Protein AF-A0A179FA87-F1 (afdb_monomer_lite)

Organism: NCBI:txid1380566

InterPro domains:
  IPR008030 NmrA-like domain [PF05368] (12-165)

pLDDT: mean 77.67, std 17.83, range [23.45, 98.06]

Sequence (718 aa):
MFNDMDKDEAAARETRQGKNMAEAAMTTMNSLQHYIWPTLADTECISQGHCSVPHYQSKVAVNRYIEFKPELLSKVSFLWCSYYAASFTRGCLTPIFVPESGRYLQLQSVPDDTLMAFVGNACTNLGAFIMTILEQPLKAGDGKTVFAYIGTGTLGDLLQTWAKAYSVEAHVGKAYWFETNALLLLTQNMTSSTLHTLCNDQEEKKKDGLSYMPHPTSWEMEWVFDTIIALGSMHRATLLLSQKGGNDRHRGLDTKVIAIQTYIRALEGLSTCMADTKDPTPLAVGVLVLMAYIECFSGNLPAAIRHTQVIQCYSQAMQVDDQQPVGRFISPIESSIRDLELICRIMRPFPSPLEPSCRSNAEKLTVNLPSSFFEVAENSSSMLQQLLEFTSADLDLKHLVWCAYAAHYHTASKEKVLAFLQALDDWRSNNLAALQTLKLEDPPSDQIDFSYQALCKRPFPPPCHEDVNPEGCLALTLYTFYKARLLWALCLFEDQNSSIELDTYFHVYQFLRYARTALKIMHQSATSESLLPCENLRVGLSPLLYLAGRCCPTPSWLRWIIQELELVGREGLFHNQPFAKTLEILLLLEELKIQSSNSSETERFVPASSRTIALLIPDIDCRSFNAYYSHPLKSSHEDAKEFKLVRVARWSDATRQSGPVVEDYEIYEQLFCKDWLFEQPVVRKWLDWNCHTEFDLNRVIQDHITGNRLLLEAGLEQ

Foldseek 3Di:
DCQQDDLLRSLVVLLVVLLVVLVVLVVCLVPQQADEQEAEDPCCVVVVNPDDDSNRVSRVSSLVVQVVPQSNLQRYFYEYAWAELCVCVDALQPFDQDVVVQATEHEDQDDQQDKGFHLYHCVPRVVVVVVVCVVCVVVGGNSYYDYHGPDMGGNNVSVVVVCVVVVGHYDYDYDRPLQSQLLVLCVVAAPNLLVVLLQPQPDPPPPPDDDDDDDRCSVVQLLLVLLSSLLSLLLCLLVLCPDPDPVSPVVSLVSNVVSVVSNLVSLVSLVVQQVPDPAHGSNSLSSLLSQLLSCLLLLQLLLNVLSLLLSVSNVVVVVPDPPDPPDPNVVRSVLSSLQSVLVNCLQALADFPPDPPPPQVLVDLDQQADPLLLAAAPDLVSLQSSLSSLLSRHPLSSNLQRHLVSLLWCSHDPSSLVVSLVSLVSSCVSHVVVCVVQVNDDDPPVPPDLDPVVLVPADPPHAADDRGDLSNLNSLLSSLLSLLSSLLSVLSLDDDPVVSLSSSQVSLSSNSRSLVNNVVQLVPCSGPPHDQQSSASGDDVQSSLLSSLQSHWFLRSNVVSLVVLVVSADHRNDGSPLSSQLSVVQSVVQLVVLVVPPDPPSTTGDGSNFGKRWDKHAALLNFKIKIWIWTWDPDPDSPGTWIATAKIWIDGNLDPPPHIDIDGCNVPRDTDDSVVVCPDPRNVNVNVLPPDSHDDSVNSVVSCVSNRCSCVSVVNPD

Radius of gyration: 30.54 Å; chains: 1; bounding box: 85×58×103 Å

Structure (mmCIF, N/CA/C/O backbone):
data_AF-A0A179FA87-F1
#
_entry.id   AF-A0A179FA87-F1
#
loop_
_atom_site.group_PDB
_atom_site.id
_atom_site.type_symbol
_atom_site.label_atom_id
_atom_site.label_alt_id
_atom_site.label_comp_id
_atom_site.label_asym_id
_atom_site.label_entity_id
_atom_site.label_seq_id
_atom_site.pdbx_PDB_ins_code
_atom_site.Cartn_x
_atom_site.Cartn_y
_atom_site.Cartn_z
_atom_site.occupancy
_atom_site.B_iso_or_equiv
_atom_site.auth_seq_id
_atom_site.auth_comp_id
_atom_site.auth_asym_id
_atom_site.auth_atom_id
_atom_site.pdbx_PDB_model_num
ATOM 1 N N . MET A 1 1 ? 3.275 2.838 31.765 1.00 43.25 1 MET A N 1
ATOM 2 C CA . MET A 1 1 ? 3.982 1.603 32.189 1.00 43.25 1 MET A CA 1
ATOM 3 C C . MET A 1 1 ? 3.236 0.307 31.817 1.00 43.25 1 MET A C 1
ATOM 5 O O . MET A 1 1 ? 3.748 -0.753 32.141 1.00 43.25 1 MET A O 1
ATOM 9 N N . PHE A 1 2 ? 2.080 0.368 31.131 1.00 43.03 2 PHE A N 1
ATOM 10 C CA . PHE A 1 2 ? 1.320 -0.804 30.648 1.00 43.03 2 PHE A CA 1
ATOM 11 C C . PHE A 1 2 ? 1.100 -0.799 29.120 1.00 43.03 2 PHE A C 1
ATOM 13 O O . PHE A 1 2 ? 0.383 -1.651 28.618 1.00 43.03 2 PHE A O 1
ATOM 20 N N . ASN A 1 3 ? 1.666 0.169 28.388 1.00 37.34 3 ASN A N 1
ATOM 21 C CA . ASN A 1 3 ? 1.288 0.416 26.991 1.00 37.34 3 ASN A CA 1
ATOM 22 C C . ASN A 1 3 ? 1.836 -0.634 26.005 1.00 37.34 3 ASN A C 1
ATOM 24 O O . ASN A 1 3 ? 1.302 -0.733 24.910 1.00 37.34 3 ASN A O 1
ATOM 28 N N . ASP A 1 4 ? 2.820 -1.440 26.423 1.00 45.06 4 ASP A N 1
ATOM 29 C CA . ASP A 1 4 ? 3.539 -2.386 25.553 1.00 45.06 4 ASP A CA 1
ATOM 30 C C . ASP A 1 4 ? 3.316 -3.859 25.955 1.00 45.06 4 ASP A C 1
ATOM 32 O O . ASP A 1 4 ? 4.018 -4.751 25.487 1.00 45.06 4 ASP A O 1
ATOM 36 N N . MET A 1 5 ? 2.385 -4.119 26.881 1.00 58.69 5 MET A N 1
ATOM 37 C CA . MET A 1 5 ? 2.102 -5.460 27.403 1.00 58.69 5 MET A CA 1
ATOM 38 C C . MET A 1 5 ? 0.804 -6.011 26.811 1.00 58.69 5 MET A C 1
ATOM 40 O O . MET A 1 5 ? -0.173 -5.276 26.654 1.00 58.69 5 MET A O 1
ATOM 44 N N . ASP A 1 6 ? 0.768 -7.321 26.561 1.00 76.75 6 ASP A N 1
ATOM 45 C CA . ASP A 1 6 ? -0.478 -8.012 26.227 1.00 76.75 6 ASP A CA 1
ATOM 46 C C . ASP A 1 6 ? -1.521 -7.848 27.356 1.00 76.75 6 ASP A C 1
ATOM 48 O O . ASP A 1 6 ? -1.180 -7.667 28.530 1.00 76.75 6 ASP A O 1
ATOM 52 N N . LYS A 1 7 ? -2.813 -7.897 27.008 1.00 75.06 7 LYS A N 1
ATOM 53 C CA . LYS A 1 7 ? -3.916 -7.654 27.953 1.00 75.06 7 LYS A CA 1
ATOM 54 C C . LYS A 1 7 ? -3.910 -8.642 29.119 1.00 75.06 7 LYS A C 1
ATOM 56 O O . LYS A 1 7 ? -4.187 -8.230 30.249 1.00 75.06 7 LYS A O 1
ATOM 61 N N . ASP A 1 8 ? -3.574 -9.903 28.867 1.00 79.31 8 ASP A N 1
ATOM 62 C CA . ASP A 1 8 ? -3.532 -10.935 29.903 1.00 79.31 8 ASP A CA 1
ATOM 63 C C . ASP A 1 8 ? -2.283 -10.773 30.775 1.00 79.31 8 ASP A C 1
ATOM 65 O O . ASP A 1 8 ? -2.341 -10.938 31.996 1.00 79.31 8 ASP A O 1
ATOM 69 N N . GLU A 1 9 ? -1.165 -10.345 30.186 1.00 81.44 9 GLU A N 1
ATOM 70 C CA . GLU A 1 9 ? 0.055 -10.022 30.928 1.00 81.44 9 GLU A CA 1
ATOM 71 C C . GLU A 1 9 ? -0.146 -8.802 31.843 1.00 81.44 9 GLU A C 1
ATOM 73 O O . GLU A 1 9 ? 0.246 -8.812 33.018 1.00 81.44 9 GLU A O 1
ATOM 78 N N . ALA A 1 10 ? -0.807 -7.758 31.339 1.00 80.75 10 ALA A N 1
ATOM 79 C CA . ALA A 1 10 ? -1.166 -6.574 32.110 1.00 80.75 10 ALA A CA 1
ATOM 80 C C . ALA A 1 10 ? -2.103 -6.936 33.273 1.00 80.75 10 ALA A C 1
ATOM 82 O O . ALA A 1 10 ? -1.845 -6.534 34.411 1.00 80.75 10 ALA A O 1
ATOM 83 N N . ALA A 1 11 ? -3.127 -7.760 33.020 1.00 86.75 11 ALA A N 1
ATOM 84 C CA . ALA A 1 11 ? -4.043 -8.262 34.045 1.00 86.75 11 ALA A CA 1
ATOM 85 C C . ALA A 1 11 ? -3.323 -9.123 35.100 1.00 86.75 11 ALA A C 1
ATOM 87 O O . ALA A 1 11 ? -3.559 -8.969 36.304 1.00 86.75 11 ALA A O 1
ATOM 88 N N . ALA A 1 12 ? -2.394 -9.989 34.690 1.00 90.81 12 ALA A N 1
ATOM 89 C CA . ALA A 1 12 ? -1.593 -10.804 35.603 1.00 90.81 12 ALA A CA 1
ATOM 90 C C . ALA A 1 12 ? -0.673 -9.943 36.484 1.00 90.81 12 ALA A C 1
ATOM 92 O O . ALA A 1 12 ? -0.532 -10.196 37.688 1.00 90.81 12 ALA A O 1
ATOM 93 N N . ARG A 1 13 ? -0.064 -8.898 35.912 1.00 92.38 13 ARG A N 1
ATOM 94 C CA . ARG A 1 13 ? 0.764 -7.937 36.651 1.00 92.38 13 ARG A CA 1
ATOM 95 C C . ARG A 1 13 ? -0.062 -7.120 37.639 1.00 92.38 13 ARG A C 1
ATOM 97 O O . ARG A 1 13 ? 0.352 -7.001 38.792 1.00 92.38 13 ARG A O 1
ATOM 104 N N . GLU A 1 14 ? -1.218 -6.610 37.224 1.00 95.38 14 GLU A N 1
ATOM 105 C CA . GLU A 1 14 ? -2.157 -5.903 38.102 1.00 95.38 14 GLU A CA 1
ATOM 106 C C . GLU A 1 14 ? -2.599 -6.799 39.266 1.00 95.38 14 GLU A C 1
ATOM 108 O O . GLU A 1 14 ? -2.527 -6.392 40.424 1.00 95.38 14 GLU A O 1
ATOM 113 N N . THR A 1 15 ? -2.961 -8.053 38.982 1.00 97.06 15 THR A N 1
ATOM 114 C CA . THR A 1 15 ? -3.344 -9.040 40.005 1.00 97.06 15 THR A CA 1
ATOM 115 C C . THR A 1 15 ? -2.228 -9.236 41.027 1.00 97.06 15 THR A C 1
ATOM 117 O O . THR A 1 15 ? -2.472 -9.239 42.235 1.00 97.06 15 THR A O 1
ATOM 120 N N . ARG A 1 16 ? -0.980 -9.379 40.563 1.00 97.31 16 ARG A N 1
ATOM 121 C CA . ARG A 1 16 ? 0.190 -9.525 41.439 1.00 97.31 16 ARG A CA 1
ATOM 122 C C . ARG A 1 16 ? 0.384 -8.293 42.320 1.00 97.31 16 ARG A C 1
ATOM 124 O O . ARG A 1 16 ? 0.594 -8.432 43.518 1.00 97.31 16 ARG A O 1
ATOM 131 N N . GLN A 1 17 ? 0.276 -7.095 41.748 1.00 97.31 17 GLN A N 1
ATOM 132 C CA . GLN A 1 17 ? 0.369 -5.843 42.501 1.00 97.31 17 GLN A CA 1
ATOM 133 C C . GLN A 1 17 ? -0.743 -5.728 43.552 1.00 97.31 17 GLN A C 1
ATOM 135 O O . GLN A 1 17 ? -0.460 -5.369 44.693 1.00 97.31 17 GLN A O 1
ATOM 140 N N . GLY A 1 18 ? -1.977 -6.097 43.204 1.00 97.69 18 GLY A N 1
ATOM 141 C CA . GLY A 1 18 ? -3.109 -6.140 44.130 1.00 97.69 18 GLY A CA 1
ATOM 142 C C . GLY A 1 18 ? -2.881 -7.074 45.315 1.00 97.69 18 GLY A C 1
ATOM 143 O O . GLY A 1 18 ? -3.038 -6.668 46.465 1.00 97.69 18 GLY A O 1
ATOM 144 N N . LYS A 1 19 ? -2.420 -8.302 45.052 1.00 98.06 19 LYS A N 1
ATOM 145 C CA . LYS A 1 19 ? -2.085 -9.271 46.109 1.00 98.06 19 LYS A CA 1
ATOM 146 C C . LYS A 1 19 ? -0.952 -8.776 47.007 1.00 98.06 19 LYS A C 1
ATOM 148 O O . LYS A 1 19 ? -1.082 -8.850 48.224 1.00 98.06 19 LYS A O 1
ATOM 153 N N . ASN A 1 20 ? 0.099 -8.192 46.431 1.00 98.06 20 ASN A N 1
ATOM 154 C CA . ASN A 1 20 ? 1.203 -7.620 47.204 1.00 98.06 20 ASN A CA 1
ATOM 155 C C . ASN A 1 20 ? 0.734 -6.477 48.122 1.00 98.06 20 ASN A C 1
ATOM 157 O O . ASN A 1 20 ? 1.206 -6.365 49.251 1.00 98.06 20 ASN A O 1
ATOM 161 N N . MET A 1 21 ? -0.202 -5.635 47.669 1.00 97.94 21 MET A N 1
ATOM 162 C CA . MET A 1 21 ? -0.782 -4.583 48.513 1.00 97.94 21 MET A CA 1
ATOM 163 C C . MET A 1 21 ? -1.620 -5.160 49.660 1.00 97.94 21 MET A C 1
ATOM 165 O O . MET A 1 21 ? -1.510 -4.675 50.785 1.00 97.94 21 MET A O 1
ATOM 169 N N . ALA A 1 22 ? -2.406 -6.210 49.407 1.00 97.62 22 ALA A N 1
ATOM 170 C CA . ALA A 1 22 ? -3.149 -6.912 50.454 1.00 97.62 22 ALA A CA 1
ATOM 171 C C . ALA A 1 22 ? -2.211 -7.582 51.478 1.00 97.62 22 ALA A C 1
ATOM 173 O O . ALA A 1 22 ? -2.470 -7.549 52.680 1.00 97.62 22 ALA A O 1
ATOM 174 N N . GLU A 1 23 ? -1.086 -8.143 51.032 1.00 97.56 23 GLU A N 1
ATOM 175 C CA . GLU A 1 23 ? -0.056 -8.695 51.920 1.00 97.56 23 GLU A CA 1
ATOM 176 C C . GLU A 1 23 ? 0.621 -7.611 52.760 1.00 97.56 23 GLU A C 1
ATOM 178 O O . GLU A 1 23 ? 0.744 -7.764 53.973 1.00 97.56 23 GLU A O 1
ATOM 183 N N . ALA A 1 24 ? 0.993 -6.481 52.157 1.00 97.44 24 ALA A N 1
ATOM 184 C CA . ALA A 1 24 ? 1.548 -5.348 52.894 1.00 97.44 24 ALA A CA 1
ATOM 185 C C . ALA A 1 24 ? 0.562 -4.826 53.956 1.00 97.44 24 ALA A C 1
ATOM 187 O O . ALA A 1 24 ? 0.949 -4.589 55.103 1.00 97.44 24 ALA A O 1
ATOM 188 N N . ALA A 1 25 ? -0.727 -4.728 53.617 1.00 97.19 25 ALA A N 1
ATOM 189 C CA . ALA A 1 25 ? -1.783 -4.393 54.569 1.00 97.19 25 ALA A CA 1
ATOM 190 C C . ALA A 1 25 ? -1.832 -5.399 55.738 1.00 97.19 25 ALA A C 1
ATOM 192 O O . ALA A 1 25 ? -1.833 -4.994 56.900 1.00 97.19 25 ALA A O 1
ATOM 193 N N . MET A 1 26 ? -1.746 -6.702 55.453 1.00 96.69 26 MET A N 1
ATOM 194 C CA . MET A 1 26 ? -1.678 -7.753 56.478 1.00 96.69 26 MET A CA 1
ATOM 195 C C . MET A 1 26 ? -0.465 -7.613 57.413 1.00 96.69 26 MET A C 1
ATOM 197 O O . MET A 1 26 ? -0.585 -7.819 58.619 1.00 96.69 26 MET A O 1
ATOM 201 N N . THR A 1 27 ? 0.702 -7.209 56.900 1.00 97.19 27 THR A N 1
ATOM 202 C CA . THR A 1 27 ? 1.893 -6.987 57.751 1.00 97.19 27 THR A CA 1
ATOM 203 C C . THR A 1 27 ? 1.760 -5.796 58.704 1.00 97.19 27 THR A C 1
ATOM 205 O O . THR A 1 27 ? 2.539 -5.674 59.646 1.00 97.19 27 THR A O 1
ATOM 208 N N . THR A 1 28 ? 0.762 -4.933 58.495 1.00 96.19 28 THR A N 1
ATOM 209 C CA . THR A 1 28 ? 0.522 -3.714 59.283 1.00 96.19 28 THR A CA 1
ATOM 210 C C . THR A 1 28 ? -0.801 -3.765 60.050 1.00 96.19 28 THR A C 1
ATOM 212 O O . THR A 1 28 ? -1.317 -2.739 60.483 1.00 96.19 28 THR A O 1
ATOM 215 N N . MET A 1 29 ? -1.360 -4.961 60.277 1.00 94.75 29 MET A N 1
ATOM 216 C CA . MET A 1 29 ? -2.684 -5.138 60.899 1.00 94.75 29 MET A CA 1
ATOM 217 C C . MET A 1 29 ? -2.834 -4.532 62.297 1.00 94.75 29 MET A C 1
ATOM 219 O O . MET A 1 29 ? -3.960 -4.255 62.718 1.00 94.75 29 MET A O 1
ATOM 223 N N . ASN A 1 30 ? -1.727 -4.310 63.006 1.00 94.50 30 ASN A N 1
ATOM 224 C CA . ASN A 1 30 ? -1.699 -3.650 64.310 1.00 94.50 30 ASN A CA 1
ATOM 225 C C . ASN A 1 30 ? -1.996 -2.141 64.239 1.00 94.50 30 ASN A C 1
ATOM 227 O O . ASN A 1 30 ? -2.508 -1.591 65.210 1.00 94.50 30 ASN A O 1
ATOM 231 N N . SER A 1 31 ? -1.691 -1.475 63.122 1.00 95.94 31 SER A N 1
ATOM 232 C CA . SER A 1 31 ? -1.938 -0.041 62.912 1.00 95.94 31 SER A CA 1
ATOM 233 C C . SER A 1 31 ? -3.008 0.240 61.855 1.00 95.94 31 SER A C 1
ATOM 235 O O . SER A 1 31 ? -3.643 1.294 61.891 1.00 95.94 31 SER A O 1
ATOM 237 N N . LEU A 1 32 ? -3.253 -0.701 60.942 1.00 95.81 32 LEU A N 1
ATOM 238 C CA . LEU A 1 32 ? -4.269 -0.589 59.904 1.00 95.81 32 LEU A CA 1
ATOM 239 C C . LEU A 1 32 ? -5.675 -0.631 60.515 1.00 95.81 32 LEU A C 1
ATOM 241 O O . LEU A 1 32 ? -6.086 -1.638 61.099 1.00 95.81 32 LEU A O 1
ATOM 245 N N . GLN A 1 33 ? -6.422 0.461 60.364 1.00 94.06 33 GLN A N 1
ATOM 246 C CA . GLN A 1 33 ? -7.799 0.571 60.858 1.00 94.06 33 GLN A CA 1
ATOM 247 C C . GLN A 1 33 ? -8.819 0.100 59.824 1.00 94.06 33 GLN A C 1
ATOM 249 O O . GLN A 1 33 ? -9.755 -0.612 60.172 1.00 94.06 33 GLN A O 1
ATOM 254 N N . HIS A 1 34 ? -8.612 0.464 58.559 1.00 95.88 34 HIS A N 1
ATOM 255 C CA . HIS A 1 34 ? -9.523 0.157 57.463 1.00 95.88 34 HIS A CA 1
ATOM 256 C C . HIS A 1 34 ? -8.741 0.047 56.153 1.00 95.88 34 HIS A C 1
ATOM 258 O O . HIS A 1 34 ? -7.816 0.827 55.921 1.00 95.88 34 HIS A O 1
ATOM 264 N N . TYR A 1 35 ? -9.106 -0.902 55.294 1.00 96.56 35 TYR A N 1
ATOM 265 C CA . TYR A 1 35 ? -8.509 -1.111 53.975 1.00 96.56 35 TYR A CA 1
ATOM 266 C C . TYR A 1 35 ? -9.587 -0.968 52.899 1.00 96.56 35 TYR A C 1
ATOM 268 O O . TYR A 1 35 ? -10.612 -1.641 52.940 1.00 96.56 35 TYR A O 1
ATOM 276 N N . ILE A 1 36 ? -9.381 -0.077 51.930 1.00 97.44 36 ILE A N 1
ATOM 277 C CA . ILE A 1 36 ? -10.329 0.133 50.829 1.00 97.44 36 ILE A CA 1
ATOM 278 C C . ILE A 1 36 ? -9.695 -0.407 49.553 1.00 97.44 36 ILE A C 1
ATOM 280 O O . ILE A 1 36 ? -8.648 0.082 49.129 1.00 97.44 36 ILE A O 1
ATOM 284 N N . TRP A 1 37 ? -10.334 -1.400 48.936 1.00 97.00 37 TRP A N 1
ATOM 285 C CA . TRP A 1 37 ? -9.865 -2.018 47.697 1.00 97.00 37 TRP A CA 1
ATOM 286 C C . TRP A 1 37 ? -10.766 -1.631 46.516 1.00 97.00 37 TRP A C 1
ATOM 288 O O . TRP A 1 37 ? -11.940 -2.012 46.501 1.00 97.00 37 TRP A O 1
ATOM 298 N N . PRO A 1 38 ? -10.255 -0.897 45.508 1.00 95.12 38 PRO A N 1
ATOM 299 C CA . PRO A 1 38 ? -11.000 -0.625 44.286 1.00 95.12 38 PRO A CA 1
ATOM 300 C C . PRO A 1 38 ? -11.230 -1.908 43.483 1.00 95.12 38 PRO A C 1
ATOM 302 O O . PRO A 1 38 ? -10.279 -2.605 43.128 1.00 95.12 38 PRO A O 1
ATOM 305 N N . THR A 1 39 ? -12.484 -2.190 43.144 1.00 95.00 39 THR A N 1
ATOM 306 C CA . THR A 1 39 ? -12.885 -3.416 42.454 1.00 95.00 39 THR A CA 1
ATOM 307 C C . THR A 1 39 ? -13.837 -3.168 41.282 1.00 95.00 39 THR A C 1
ATOM 309 O O . THR A 1 39 ? -14.262 -2.039 41.033 1.00 95.00 39 THR A O 1
ATOM 312 N N . LEU A 1 40 ? -14.133 -4.231 40.535 1.00 93.38 40 LEU A N 1
ATOM 313 C CA . LEU A 1 40 ? -15.052 -4.267 39.398 1.00 93.38 40 LEU A CA 1
ATOM 314 C C . LEU A 1 40 ? -15.887 -5.556 39.442 1.00 93.38 40 LEU A C 1
ATOM 316 O O . LEU A 1 40 ? -15.617 -6.460 40.233 1.00 93.38 40 LEU A O 1
ATOM 320 N N . ALA A 1 41 ? -16.918 -5.621 38.601 1.00 90.62 41 ALA A N 1
ATOM 321 C CA . ALA A 1 41 ? -17.838 -6.751 38.549 1.00 90.62 41 ALA A CA 1
ATOM 322 C C . ALA A 1 41 ? -17.157 -8.060 38.112 1.00 90.62 41 ALA A C 1
ATOM 324 O O . ALA A 1 41 ? -16.288 -8.062 37.238 1.00 90.62 41 ALA A O 1
ATOM 325 N N . ASP A 1 42 ? -17.627 -9.187 38.644 1.00 91.56 42 ASP A N 1
ATOM 326 C CA . ASP A 1 42 ? -17.241 -10.512 38.158 1.00 91.56 42 ASP A CA 1
ATOM 327 C C . ASP A 1 42 ? -17.983 -10.835 36.854 1.00 91.56 42 ASP A C 1
ATOM 329 O O . ASP A 1 42 ? -19.040 -11.462 36.846 1.00 91.56 42 ASP A O 1
ATOM 333 N N . THR A 1 43 ? -17.442 -10.335 35.741 1.00 90.38 43 THR A N 1
ATOM 334 C CA . THR A 1 43 ? -18.036 -10.474 34.401 1.00 90.38 43 THR A CA 1
ATOM 335 C C . THR A 1 43 ? -18.202 -11.925 33.978 1.00 90.38 43 THR A C 1
ATOM 337 O O . THR A 1 43 ? -19.223 -12.253 33.384 1.00 90.38 43 THR A O 1
ATOM 340 N N . GLU A 1 44 ? -17.260 -12.796 34.328 1.00 87.81 44 GLU A N 1
ATOM 341 C CA . GLU A 1 44 ? -17.296 -14.221 34.009 1.00 87.81 44 GLU A CA 1
ATOM 342 C C . GLU A 1 44 ? -18.422 -14.912 34.781 1.00 87.81 44 GLU A C 1
ATOM 344 O O . GLU A 1 44 ? -19.229 -15.618 34.185 1.00 87.81 44 GLU A O 1
ATOM 349 N N . CYS A 1 45 ? -18.557 -14.632 36.081 1.00 90.31 45 CYS A N 1
ATOM 350 C CA . CYS A 1 45 ? -19.662 -15.156 36.883 1.00 90.31 45 CYS A CA 1
ATOM 351 C C . CYS A 1 45 ? -21.024 -14.639 36.390 1.00 90.31 45 CYS A C 1
ATOM 353 O O . CYS A 1 45 ? -21.937 -15.428 36.147 1.00 90.31 45 CYS A O 1
ATOM 355 N N . ILE A 1 46 ? -21.153 -13.323 36.181 1.00 90.12 46 ILE A N 1
ATOM 356 C CA . ILE A 1 46 ? -22.406 -12.679 35.744 1.00 90.12 46 ILE A CA 1
ATOM 357 C C . ILE A 1 46 ? -22.841 -13.187 34.367 1.00 90.12 46 ILE A C 1
ATOM 359 O O . ILE A 1 46 ? -24.027 -13.407 34.133 1.00 90.12 46 ILE A O 1
ATOM 363 N N . SER A 1 47 ? -21.887 -13.378 33.458 1.00 85.19 47 SER A N 1
ATOM 364 C CA . SER A 1 47 ? -22.150 -13.842 32.096 1.00 85.19 47 SER A CA 1
ATOM 365 C C . SER A 1 47 ? -22.121 -15.362 31.946 1.00 85.19 47 SER A C 1
ATOM 367 O O . SER A 1 47 ? -22.207 -15.839 30.821 1.00 85.19 47 SER A O 1
ATOM 369 N N . GLN A 1 48 ? -21.974 -16.131 33.031 1.00 89.06 48 GLN A N 1
ATOM 370 C CA . GLN A 1 48 ? -21.837 -17.596 32.986 1.00 89.06 48 GLN A CA 1
ATOM 371 C C . GLN A 1 48 ? -20.710 -18.073 32.047 1.00 89.06 48 GLN A C 1
ATOM 373 O O . GLN A 1 48 ? -20.830 -19.086 31.362 1.00 89.06 48 GLN A O 1
ATOM 378 N N . GLY A 1 49 ? -19.610 -17.323 31.996 1.00 82.56 49 GLY A N 1
ATOM 379 C CA . GLY A 1 49 ? -18.448 -17.603 31.152 1.00 82.56 49 GLY A CA 1
ATOM 380 C C . GLY A 1 49 ? -18.535 -17.053 29.726 1.00 82.56 49 GLY A C 1
ATOM 381 O O . GLY A 1 49 ? -17.559 -17.159 28.988 1.00 82.56 49 GLY A O 1
ATOM 382 N N . HIS A 1 50 ? -19.647 -16.431 29.319 1.00 72.69 50 HIS A N 1
ATOM 383 C CA . HIS A 1 50 ? -19.791 -15.878 27.964 1.00 72.69 50 HIS A CA 1
ATOM 384 C C . HIS A 1 50 ? -18.953 -14.617 27.717 1.00 72.69 50 HIS A C 1
ATOM 386 O O . HIS A 1 50 ? -18.645 -14.296 26.570 1.00 72.69 50 HIS A O 1
ATOM 392 N N . CYS A 1 51 ? -18.591 -13.885 28.769 1.00 78.94 51 CYS A N 1
ATOM 393 C CA . CYS A 1 51 ? -17.822 -12.653 28.685 1.00 78.94 51 CYS A CA 1
ATOM 394 C C . CYS A 1 51 ? -16.771 -12.601 29.794 1.00 78.94 51 CYS A C 1
ATOM 396 O O . CYS A 1 51 ? -17.092 -12.641 30.982 1.00 78.94 51 CYS A O 1
ATOM 398 N N . SER A 1 52 ? -15.510 -12.448 29.394 1.00 84.12 52 SER A N 1
ATOM 399 C CA . SER A 1 52 ? -14.399 -12.207 30.308 1.00 84.12 52 SER A CA 1
ATOM 400 C C . SER A 1 52 ? -13.703 -10.910 29.926 1.00 84.12 52 SER A C 1
ATOM 402 O O . SER A 1 52 ? -13.231 -10.740 28.801 1.00 84.12 52 SER A O 1
ATOM 404 N N . VAL A 1 53 ? -13.665 -9.970 30.869 1.00 84.12 53 VAL A N 1
ATOM 405 C CA . VAL A 1 53 ? -12.979 -8.687 30.703 1.00 84.12 53 VAL A CA 1
ATOM 406 C C . VAL A 1 53 ? -11.695 -8.727 31.544 1.00 84.12 53 VAL A C 1
ATOM 408 O O . VAL A 1 53 ? -11.796 -8.649 32.771 1.00 84.12 53 VAL A O 1
ATOM 411 N N . PRO A 1 54 ? -10.488 -8.819 30.941 1.00 86.38 54 PRO A N 1
ATOM 412 C CA . PRO A 1 54 ? -9.253 -9.125 31.676 1.00 86.38 54 PRO A CA 1
ATOM 413 C C . PRO A 1 54 ? -8.966 -8.206 32.873 1.00 86.38 54 PRO A C 1
ATOM 415 O O . PRO A 1 54 ? -8.654 -8.678 33.962 1.00 86.38 54 PRO A O 1
ATOM 418 N N . HIS A 1 55 ? -9.155 -6.893 32.713 1.00 85.69 55 HIS A N 1
ATOM 419 C CA . HIS A 1 55 ? -8.931 -5.915 33.788 1.00 85.69 55 HIS A CA 1
ATOM 420 C C . HIS A 1 55 ? -10.045 -5.875 34.858 1.00 85.69 55 HIS A C 1
ATOM 422 O O . HIS A 1 55 ? -9.877 -5.253 35.905 1.00 85.69 55 HIS A O 1
ATOM 428 N N . TYR A 1 56 ? -11.201 -6.505 34.610 1.00 92.75 56 TYR A N 1
ATOM 429 C CA . TYR A 1 56 ? -12.201 -6.763 35.654 1.00 92.75 56 TYR A CA 1
ATOM 430 C C . TYR A 1 56 ? -11.785 -8.012 36.432 1.00 92.75 56 TYR A C 1
ATOM 432 O O . TYR A 1 56 ? -11.744 -8.000 37.662 1.00 92.75 56 TYR A O 1
ATOM 440 N N . GLN A 1 57 ? -11.408 -9.069 35.706 1.00 93.31 57 GLN A N 1
ATOM 441 C CA . GLN A 1 57 ? -11.030 -10.350 36.295 1.00 93.31 57 GLN A CA 1
ATOM 442 C C . GLN A 1 57 ? -9.755 -10.270 37.140 1.00 93.31 57 GLN A C 1
ATOM 444 O O . GLN A 1 57 ? -9.663 -10.934 38.173 1.00 93.31 57 GLN A O 1
ATOM 449 N N . SER A 1 58 ? -8.815 -9.387 36.795 1.00 94.94 58 SER A N 1
ATOM 450 C CA . SER A 1 58 ? -7.656 -9.090 37.645 1.00 94.94 58 SER A CA 1
ATOM 451 C C . SER A 1 58 ? -8.069 -8.612 39.044 1.00 94.94 58 SER A C 1
ATOM 453 O O . SER A 1 58 ? -7.539 -9.088 40.050 1.00 94.94 58 SER A O 1
ATOM 455 N N . LYS A 1 59 ? -9.058 -7.714 39.140 1.00 96.56 59 LYS A N 1
ATOM 456 C CA . LYS A 1 59 ? -9.567 -7.190 40.418 1.00 96.56 59 LYS A CA 1
ATOM 457 C C . LYS A 1 59 ? -10.380 -8.228 41.177 1.00 96.56 59 LYS A C 1
ATOM 459 O O . LYS A 1 59 ? -10.202 -8.356 42.385 1.00 96.56 59 LYS A O 1
ATOM 464 N N . VAL A 1 60 ? -11.197 -9.014 40.478 1.00 95.69 60 VAL A N 1
ATOM 465 C CA . VAL A 1 60 ? -11.955 -10.139 41.055 1.00 95.69 60 VAL A CA 1
ATOM 466 C C . VAL A 1 60 ? -11.012 -11.171 41.674 1.00 95.69 60 VAL A C 1
ATOM 468 O O . VAL A 1 60 ? -11.244 -11.638 42.789 1.00 95.69 60 VAL A O 1
ATOM 471 N N . ALA A 1 61 ? -9.897 -11.485 41.011 1.00 96.69 61 ALA A N 1
ATOM 472 C CA . ALA A 1 61 ? -8.886 -12.389 41.551 1.00 96.69 61 ALA A CA 1
ATOM 473 C C . ALA A 1 61 ? -8.252 -11.859 42.851 1.00 96.69 61 ALA A C 1
ATOM 475 O O . ALA A 1 61 ? -7.890 -12.650 43.728 1.00 96.69 61 ALA A O 1
ATOM 476 N N . VAL A 1 62 ? -8.128 -10.536 43.000 1.00 97.94 62 VAL A N 1
ATOM 477 C CA . VAL A 1 62 ? -7.672 -9.903 44.248 1.00 97.94 62 VAL A CA 1
ATOM 478 C C . VAL A 1 62 ? -8.777 -9.904 45.307 1.00 97.94 62 VAL A C 1
ATOM 480 O O . VAL A 1 62 ? -8.469 -10.200 46.459 1.00 97.94 62 VAL A O 1
ATOM 483 N N . ASN A 1 63 ? -10.047 -9.677 44.944 1.00 97.12 63 ASN A N 1
ATOM 484 C CA . ASN A 1 63 ? -11.175 -9.813 45.879 1.00 97.12 63 ASN A CA 1
ATOM 485 C C . ASN A 1 63 ? -11.175 -11.204 46.518 1.00 97.12 63 ASN A C 1
ATOM 487 O O . ASN A 1 63 ? -11.093 -11.313 47.738 1.00 97.12 63 ASN A O 1
ATOM 491 N N . ARG A 1 64 ? -11.140 -12.260 45.690 1.00 96.88 64 ARG A N 1
ATOM 492 C CA . ARG A 1 64 ? -11.091 -13.657 46.152 1.00 96.88 64 ARG A CA 1
ATOM 493 C C . ARG A 1 64 ? -9.885 -13.900 47.062 1.00 96.88 64 ARG A C 1
ATOM 495 O O . ARG A 1 64 ? -9.994 -14.583 48.072 1.00 96.88 64 ARG A O 1
ATOM 502 N N . TYR A 1 65 ? -8.727 -13.316 46.740 1.00 97.81 65 TYR A N 1
ATOM 503 C CA . TYR A 1 65 ? -7.538 -13.415 47.592 1.00 97.81 65 TYR A CA 1
ATOM 504 C C . TYR A 1 65 ? -7.743 -12.782 48.976 1.00 97.81 65 TYR A C 1
ATOM 506 O O . TYR A 1 65 ? -7.343 -13.378 49.974 1.00 97.81 65 TYR A O 1
ATOM 514 N N . ILE A 1 66 ? -8.371 -11.605 49.040 1.00 97.88 66 ILE A N 1
ATOM 515 C CA . ILE A 1 66 ? -8.698 -10.907 50.292 1.00 97.88 66 ILE A CA 1
ATOM 516 C C . ILE A 1 66 ? -9.758 -11.680 51.090 1.00 97.88 66 ILE A C 1
ATOM 518 O O . ILE A 1 66 ? -9.629 -11.804 52.304 1.00 97.88 66 ILE A O 1
ATOM 522 N N . GLU A 1 67 ? -10.763 -12.255 50.429 1.00 96.06 67 GLU A N 1
ATOM 523 C CA . GLU A 1 67 ? -11.811 -13.073 51.059 1.00 96.06 67 GLU A CA 1
ATOM 524 C C . GLU A 1 67 ? -11.242 -14.307 51.781 1.00 96.06 67 GLU A C 1
ATOM 526 O O . GLU A 1 67 ? -11.725 -14.680 52.848 1.00 96.06 67 GLU A O 1
ATOM 531 N N . PHE A 1 68 ? -10.147 -14.891 51.277 1.00 96.56 68 PHE A N 1
ATOM 532 C CA . PHE A 1 68 ? -9.414 -15.968 51.961 1.00 96.56 68 PHE A CA 1
ATOM 533 C C . PHE A 1 68 ? -8.586 -15.504 53.177 1.00 96.56 68 PHE A C 1
ATOM 535 O O . PHE A 1 68 ? -7.907 -16.325 53.803 1.00 96.56 68 PHE A O 1
ATOM 542 N N . LYS A 1 69 ? -8.601 -14.212 53.529 1.00 96.31 69 LYS A N 1
ATOM 543 C CA . LYS A 1 69 ? -7.869 -13.625 54.665 1.00 96.31 69 LYS A CA 1
ATOM 544 C C . LYS A 1 69 ? -8.858 -12.984 55.652 1.00 96.31 69 LYS A C 1
ATOM 546 O O . LYS A 1 69 ? -9.024 -11.766 55.624 1.00 96.31 69 LYS A O 1
ATOM 551 N N . PRO A 1 70 ? -9.475 -13.762 56.566 1.00 94.88 70 PRO A N 1
ATOM 552 C CA . PRO A 1 70 ? -10.541 -13.272 57.449 1.00 94.88 70 PRO A CA 1
ATOM 553 C C . PRO A 1 70 ? -10.153 -12.035 58.269 1.00 94.88 70 PRO A C 1
ATOM 555 O O . PRO A 1 70 ? -10.962 -11.130 58.459 1.00 94.88 70 PRO A O 1
ATOM 558 N N . GLU A 1 71 ? -8.895 -11.967 58.713 1.00 94.56 71 GLU A N 1
ATOM 559 C CA . GLU A 1 71 ? -8.377 -10.827 59.471 1.00 94.56 71 GLU A CA 1
ATOM 560 C C . GLU A 1 71 ? -8.405 -9.528 58.650 1.00 94.56 71 GLU A C 1
ATOM 562 O O . GLU A 1 71 ? -8.918 -8.520 59.134 1.00 94.56 71 GLU A O 1
ATOM 567 N N . LEU A 1 72 ? -7.923 -9.548 57.399 1.00 96.25 72 LEU A N 1
ATOM 568 C CA . LEU A 1 72 ? -7.996 -8.388 56.503 1.00 96.25 72 LEU A CA 1
ATOM 569 C C . LEU A 1 72 ? -9.436 -8.096 56.091 1.00 96.25 72 LEU A C 1
ATOM 571 O O . LEU A 1 72 ? -9.840 -6.936 56.080 1.00 96.25 72 LEU A O 1
ATOM 575 N N . LEU A 1 73 ? -10.205 -9.141 55.773 1.00 96.44 73 LEU A N 1
ATOM 576 C CA . LEU A 1 73 ? -11.585 -9.028 55.310 1.00 96.44 73 LEU A CA 1
ATOM 577 C C . LEU A 1 73 ? -12.450 -8.252 56.311 1.00 96.44 73 LEU A C 1
ATOM 579 O O . LEU A 1 73 ? -13.186 -7.352 55.910 1.00 96.44 73 LEU A O 1
ATOM 583 N N . SER A 1 74 ? -12.265 -8.507 57.611 1.00 94.50 74 SER A N 1
ATOM 584 C CA . SER A 1 74 ? -12.969 -7.793 58.688 1.00 94.50 74 SER A CA 1
ATOM 585 C C . SER A 1 74 ? -12.748 -6.271 58.683 1.00 94.50 74 SER A C 1
ATOM 587 O O . SER A 1 74 ? -13.578 -5.515 59.186 1.00 94.50 74 SER A O 1
ATOM 589 N N . LYS A 1 75 ? -11.650 -5.801 58.073 1.00 95.56 75 LYS A N 1
ATOM 590 C CA . LYS A 1 75 ? -11.283 -4.381 57.944 1.00 95.56 75 LYS A CA 1
ATOM 591 C C . LYS A 1 75 ? -11.435 -3.846 56.520 1.00 95.56 75 LYS A C 1
ATOM 593 O O . LYS A 1 75 ? -11.020 -2.719 56.255 1.00 95.56 75 LYS A O 1
ATOM 598 N N . VAL A 1 76 ? -11.980 -4.638 55.597 1.00 97.44 76 VAL A N 1
ATOM 599 C CA . VAL A 1 76 ? -12.053 -4.291 54.176 1.00 97.44 76 VAL A CA 1
ATOM 600 C C . VAL A 1 76 ? -13.390 -3.704 53.773 1.00 97.44 76 VAL A C 1
ATOM 602 O O . VAL A 1 76 ? -14.443 -4.196 54.169 1.00 97.44 76 VAL A O 1
ATOM 605 N N . SER A 1 77 ? -13.327 -2.712 52.889 1.00 97.69 77 SER A N 1
ATOM 606 C CA . SER A 1 77 ? -14.423 -2.338 51.997 1.00 97.69 77 SER A CA 1
ATOM 607 C C . SER A 1 77 ? -13.990 -2.489 50.548 1.00 97.69 77 SER A C 1
ATOM 609 O O . SER A 1 77 ? -12.947 -1.966 50.145 1.00 97.69 77 SER A O 1
ATOM 611 N N . PHE A 1 78 ? -14.819 -3.140 49.744 1.00 97.31 78 PHE A N 1
ATOM 612 C CA . PHE A 1 78 ? -14.657 -3.150 48.298 1.00 97.31 78 PHE A CA 1
ATOM 613 C C . PHE A 1 78 ? -15.340 -1.922 47.700 1.00 97.31 78 PHE A C 1
ATOM 615 O O . PHE A 1 78 ? -16.505 -1.656 47.977 1.00 97.31 78 PHE A O 1
ATOM 622 N N . LEU A 1 79 ? -14.627 -1.153 46.883 1.00 96.25 79 LEU A N 1
ATOM 623 C CA . LEU A 1 79 ? -15.148 0.054 46.244 1.00 96.25 79 LEU A CA 1
ATOM 624 C C . LEU A 1 79 ? -15.304 -0.190 44.746 1.00 96.25 79 LEU A C 1
ATOM 626 O O . LEU A 1 79 ? -14.316 -0.234 44.017 1.00 96.25 79 LEU A O 1
ATOM 630 N N . TRP A 1 80 ? -16.541 -0.335 44.280 1.00 94.81 80 TRP A N 1
ATOM 631 C CA . TRP A 1 80 ? -16.843 -0.474 42.860 1.00 94.81 80 TRP A CA 1
ATOM 632 C C . TRP A 1 80 ? -17.206 0.888 42.270 1.00 94.81 80 TRP A C 1
ATOM 634 O O . TRP A 1 80 ? -18.296 1.415 42.493 1.00 94.81 80 TRP A O 1
ATOM 644 N N . CYS A 1 81 ? -16.282 1.463 41.503 1.00 92.38 81 CYS A N 1
ATOM 645 C CA . CYS A 1 81 ? -16.499 2.722 40.800 1.00 92.38 81 CYS A CA 1
ATOM 646 C C . CYS A 1 81 ? -17.304 2.506 39.511 1.00 92.38 81 CYS A C 1
ATOM 648 O O . CYS A 1 81 ? -16.934 1.677 38.678 1.00 92.38 81 CYS A O 1
ATOM 650 N N . SER A 1 82 ? -18.381 3.273 39.337 1.00 91.56 82 SER A N 1
ATOM 651 C CA . SER A 1 82 ? -19.160 3.303 38.093 1.00 91.56 82 SER A CA 1
ATOM 652 C C . SER A 1 82 ? -18.488 4.160 36.999 1.00 91.56 82 SER A C 1
ATOM 654 O O . SER A 1 82 ? -17.357 4.620 37.168 1.00 91.56 82 SER A O 1
ATOM 656 N N . TYR A 1 83 ? -19.150 4.355 35.854 1.00 88.12 83 TYR A N 1
ATOM 657 C CA . TYR A 1 83 ? -18.550 4.942 34.650 1.00 88.12 83 TYR A CA 1
ATOM 658 C C . TYR A 1 83 ? -18.055 6.390 34.850 1.00 88.12 83 TYR A C 1
ATOM 660 O O . TYR A 1 83 ? -18.711 7.212 35.501 1.00 88.12 83 TYR A O 1
ATOM 668 N N . TYR A 1 84 ? -16.890 6.714 34.274 1.00 88.56 84 TYR A N 1
ATOM 669 C CA . TYR A 1 84 ? -16.253 8.034 34.376 1.00 88.56 84 TYR A CA 1
ATOM 670 C C . TYR A 1 84 ? -16.652 8.938 33.211 1.00 88.56 84 TYR A C 1
ATOM 672 O O . TYR A 1 84 ? -16.513 8.558 32.053 1.00 88.56 84 TYR A O 1
ATOM 680 N N . ALA A 1 85 ? -17.033 10.185 33.498 1.00 81.88 85 ALA A N 1
ATOM 681 C CA . ALA A 1 85 ? -17.277 11.176 32.442 1.00 81.88 85 ALA A CA 1
ATOM 682 C C . ALA A 1 85 ? -16.001 11.479 31.633 1.00 81.88 85 ALA A C 1
ATOM 684 O O . ALA A 1 85 ? -16.057 11.704 30.429 1.00 81.88 85 ALA A O 1
ATOM 685 N N . ALA A 1 86 ? -14.834 11.399 32.283 1.00 81.44 86 ALA A N 1
ATOM 686 C CA . ALA A 1 86 ? -13.532 11.543 31.634 1.00 81.44 86 ALA A CA 1
ATOM 687 C C . ALA A 1 86 ? -13.233 10.443 30.597 1.00 81.44 86 ALA A C 1
ATOM 689 O O . ALA A 1 86 ? -12.265 10.558 29.856 1.00 81.44 86 ALA A O 1
ATOM 690 N N . SER A 1 87 ? -14.036 9.379 30.507 1.00 80.56 87 SER A N 1
ATOM 691 C CA . SER A 1 87 ? -13.890 8.396 29.431 1.00 80.56 87 SER A CA 1
ATOM 692 C C . SER A 1 87 ? -14.103 9.021 28.047 1.00 80.56 87 SER A C 1
ATOM 694 O O . SER A 1 87 ? -13.463 8.584 27.100 1.00 80.56 87 SER A O 1
ATOM 696 N N . PHE A 1 88 ? -14.902 10.090 27.925 1.00 78.94 88 PHE A N 1
ATOM 697 C CA . PHE A 1 88 ? -15.121 10.815 26.661 1.00 78.94 88 PHE A CA 1
ATOM 698 C C . PHE A 1 88 ? -13.914 11.617 26.163 1.00 78.94 88 PHE A C 1
ATOM 700 O O . PHE A 1 88 ? -13.999 12.253 25.121 1.00 78.94 88 PHE A O 1
ATOM 707 N N . THR A 1 89 ? -12.793 11.616 26.881 1.00 74.94 89 THR A N 1
ATOM 708 C CA . THR A 1 89 ? -11.540 12.217 26.401 1.00 74.94 89 THR A CA 1
ATOM 709 C C . THR A 1 89 ? -10.498 11.165 26.031 1.00 74.94 89 THR A C 1
ATOM 711 O O . THR A 1 89 ? -9.331 11.496 25.822 1.00 74.94 89 THR A O 1
ATOM 714 N N . ARG A 1 90 ? -10.876 9.878 26.003 1.00 64.50 90 ARG A N 1
ATOM 715 C CA . ARG A 1 90 ? -9.937 8.764 25.842 1.00 64.50 90 ARG A CA 1
ATOM 716 C C . ARG A 1 90 ? -10.268 7.939 24.605 1.00 64.50 90 ARG A C 1
ATOM 718 O O . ARG A 1 90 ? -11.235 7.181 24.592 1.00 64.50 90 ARG A O 1
ATOM 725 N N . GLY A 1 91 ? -9.387 8.027 23.608 1.00 64.50 91 GLY A N 1
ATOM 726 C CA . GLY A 1 91 ? -9.362 7.131 22.451 1.00 64.50 91 GLY A CA 1
ATOM 727 C C . GLY A 1 91 ? -10.705 7.057 21.725 1.00 64.50 91 GLY A C 1
ATOM 728 O O . GLY A 1 91 ? -11.317 8.089 21.450 1.00 64.50 91 GLY A O 1
ATOM 729 N N . CYS A 1 92 ? -11.169 5.828 21.477 1.00 59.81 92 CYS A N 1
ATOM 730 C CA . CYS A 1 92 ? -12.389 5.522 20.726 1.00 59.81 92 CYS A CA 1
ATOM 731 C C . CYS A 1 92 ? -13.702 5.977 21.387 1.00 59.81 92 CYS A C 1
ATOM 733 O O . CYS A 1 92 ? -14.746 5.919 20.749 1.00 59.81 92 CYS A O 1
ATOM 735 N N . LEU A 1 93 ? -13.672 6.430 22.645 1.00 70.38 93 LEU A N 1
ATOM 736 C CA . LEU A 1 93 ? -14.857 6.918 23.358 1.00 70.38 93 LEU A CA 1
ATOM 737 C C . LEU A 1 93 ? -15.059 8.433 23.193 1.00 70.38 93 LEU A C 1
ATOM 739 O O . LEU A 1 93 ? -16.052 8.969 23.690 1.00 70.38 93 LEU A O 1
ATOM 743 N N . THR A 1 94 ? -14.133 9.126 22.526 1.00 80.06 94 THR A N 1
ATOM 744 C CA . THR A 1 94 ? -14.212 10.569 22.275 1.00 80.06 94 THR A CA 1
ATOM 745 C C . THR A 1 94 ? -15.261 10.876 21.203 1.00 80.06 94 THR A C 1
ATOM 747 O O . THR A 1 94 ? -15.188 10.288 20.125 1.00 80.06 94 THR A O 1
ATOM 750 N N . PRO A 1 95 ? -16.223 11.789 21.448 1.00 84.19 95 PRO A N 1
ATOM 751 C CA . PRO A 1 95 ? -17.123 12.259 20.399 1.00 84.19 95 PRO A CA 1
ATOM 752 C C . PRO A 1 95 ? -16.344 12.930 19.259 1.00 84.19 95 PRO A C 1
ATOM 754 O O . PRO A 1 95 ? -15.528 13.822 19.488 1.00 84.19 95 PRO A O 1
ATOM 757 N N . ILE A 1 96 ? -16.610 12.508 18.030 1.00 77.19 96 ILE A N 1
ATOM 758 C CA . ILE A 1 96 ? -15.928 12.949 16.812 1.00 77.19 96 ILE A CA 1
ATOM 759 C C . ILE A 1 96 ? -16.755 14.064 16.178 1.00 77.19 96 ILE A C 1
ATOM 761 O O . ILE A 1 96 ? -17.939 13.866 15.919 1.00 77.19 96 ILE A O 1
ATOM 765 N N . PHE A 1 97 ? -16.157 15.231 15.928 1.00 74.75 97 PHE A N 1
ATOM 766 C CA . PHE A 1 97 ? -16.847 16.300 15.206 1.00 74.75 97 PHE A CA 1
ATOM 767 C C . PHE A 1 97 ? -17.018 15.930 13.731 1.00 74.75 97 PHE A C 1
ATOM 769 O O . PHE A 1 97 ? -16.063 15.509 13.082 1.00 74.75 97 PHE A O 1
ATOM 776 N N . VAL A 1 98 ? -18.224 16.138 13.214 1.00 57.50 98 VAL A N 1
ATOM 777 C CA . VAL A 1 98 ? -18.619 15.939 11.820 1.00 57.50 98 VAL A CA 1
ATOM 778 C C . VAL A 1 98 ? -18.928 17.323 11.227 1.00 57.50 98 VAL A C 1
ATOM 780 O O . VAL A 1 98 ? -20.012 17.869 11.480 1.00 57.50 98 VAL A O 1
ATOM 783 N N . PRO A 1 99 ? -17.971 17.937 10.500 1.00 46.84 99 PRO A N 1
ATOM 784 C CA . PRO A 1 99 ? -18.066 19.319 10.025 1.00 46.84 99 PRO A CA 1
ATOM 785 C C . PRO A 1 99 ? -19.310 19.629 9.191 1.00 46.84 99 PRO A C 1
ATOM 787 O O . PRO A 1 99 ? -19.865 20.720 9.298 1.00 46.84 99 PRO A O 1
ATOM 790 N N . GLU A 1 100 ? -19.768 18.682 8.381 1.00 43.53 100 GLU A N 1
ATOM 791 C CA . GLU A 1 100 ? -20.832 18.879 7.400 1.00 43.53 100 GLU A CA 1
ATOM 792 C C . GLU A 1 100 ? -22.227 18.840 8.022 1.00 43.53 100 GLU A C 1
ATOM 794 O O . GLU A 1 100 ? -23.108 19.571 7.577 1.00 43.53 100 GLU A O 1
ATOM 799 N N . SER A 1 101 ? -22.429 18.048 9.080 1.00 56.00 101 SER A N 1
ATOM 800 C CA . SER A 1 101 ? -23.665 18.109 9.866 1.00 56.00 101 SER A CA 1
ATOM 801 C C . SER A 1 101 ? -23.613 19.203 10.935 1.00 56.00 101 SER A C 1
ATOM 803 O O . SER A 1 101 ? -24.643 19.554 11.504 1.00 56.00 101 SER A O 1
ATOM 805 N N . GLY A 1 102 ? -22.419 19.708 11.268 1.00 67.69 102 GLY A N 1
ATOM 806 C CA . GLY A 1 102 ? -22.207 20.572 12.430 1.00 67.69 102 GLY A CA 1
ATOM 807 C C . GLY A 1 102 ? -22.474 19.852 13.758 1.00 67.69 102 GLY A C 1
ATOM 808 O O . GLY A 1 102 ? -22.839 20.493 14.743 1.00 67.69 102 GLY A O 1
ATOM 809 N N . ARG A 1 103 ? -22.320 18.518 13.790 1.00 78.88 103 ARG A N 1
ATOM 810 C CA . ARG A 1 103 ? -22.670 17.657 14.941 1.00 78.88 103 ARG A CA 1
ATOM 811 C C . ARG A 1 103 ? -21.492 16.797 15.365 1.00 78.88 103 ARG A C 1
ATOM 813 O O . ARG A 1 103 ? -20.541 16.630 14.617 1.00 78.88 103 ARG A O 1
ATOM 820 N N . TYR A 1 104 ? -21.578 16.215 16.549 1.00 83.31 104 TYR A N 1
ATOM 821 C CA . TYR A 1 104 ? -20.634 15.233 17.063 1.00 83.31 104 TYR A CA 1
ATOM 822 C C . TYR A 1 104 ? -21.235 13.824 17.022 1.00 83.31 104 TYR A C 1
ATOM 824 O O . TYR A 1 104 ? -22.409 13.625 17.325 1.00 83.31 104 TYR A O 1
ATOM 832 N N . LEU A 1 105 ? -20.428 12.828 16.679 1.00 80.62 105 LEU A N 1
ATOM 833 C CA . LEU A 1 105 ? -20.811 11.419 16.659 1.00 80.62 105 LEU A CA 1
ATOM 834 C C . LEU A 1 105 ? -19.995 10.650 17.693 1.00 80.62 105 LEU A C 1
ATOM 836 O O . LEU A 1 105 ? -18.774 10.770 17.740 1.00 80.62 105 LEU A O 1
ATOM 840 N N . GLN A 1 106 ? -20.654 9.827 18.500 1.00 79.75 106 GLN A N 1
ATOM 841 C CA . GLN A 1 106 ? -19.981 8.909 19.409 1.00 79.75 106 GLN A CA 1
ATOM 842 C C . GLN A 1 106 ? -20.311 7.464 19.055 1.00 79.75 106 GLN A C 1
ATOM 844 O O . GLN A 1 106 ? -21.474 7.077 19.069 1.00 79.75 106 GLN A O 1
ATOM 849 N N . LEU A 1 107 ? -19.285 6.658 18.789 1.00 74.94 107 LEU A N 1
ATOM 850 C CA . LEU A 1 107 ? -19.439 5.264 18.383 1.00 74.94 107 LEU A CA 1
ATOM 851 C C . LEU A 1 107 ? -19.271 4.321 19.574 1.00 74.94 107 LEU A C 1
ATOM 853 O O . LEU A 1 107 ? -18.259 4.375 20.274 1.00 74.94 107 LEU A O 1
ATOM 857 N N . GLN A 1 108 ? -20.268 3.473 19.827 1.00 70.56 108 GLN A N 1
ATOM 858 C CA . GLN A 1 108 ? -20.321 2.617 21.018 1.00 70.56 108 GLN A CA 1
ATOM 859 C C . GLN A 1 108 ? -20.835 1.214 20.687 1.00 70.56 108 GLN A C 1
ATOM 861 O O . GLN A 1 108 ? -21.765 1.047 19.906 1.00 70.56 108 GLN A O 1
ATOM 866 N N . SER A 1 109 ? -20.284 0.192 21.347 1.00 67.50 109 SER A N 1
ATOM 867 C CA . SER A 1 109 ? -20.664 -1.221 21.133 1.00 67.50 109 SER A CA 1
ATOM 868 C C . SER A 1 109 ? -21.934 -1.658 21.847 1.00 67.50 109 SER A C 1
ATOM 870 O O . SER A 1 109 ? -22.226 -2.850 21.924 1.00 67.50 109 SER A O 1
ATOM 872 N N . VAL A 1 110 ? -22.689 -0.700 22.371 1.00 72.62 110 VAL A N 1
ATOM 873 C CA . VAL A 1 110 ? -23.953 -0.915 23.063 1.00 72.62 110 VAL A CA 1
ATOM 874 C C . VAL A 1 110 ? -24.995 0.070 22.522 1.00 72.62 110 VAL A C 1
ATOM 876 O O . VAL A 1 110 ? -24.611 1.153 22.075 1.00 72.62 110 VAL A O 1
ATOM 879 N N . PRO A 1 111 ? -26.290 -0.291 22.531 1.00 76.56 111 PRO A N 1
ATOM 880 C CA . PRO A 1 111 ? -27.377 0.629 22.200 1.00 76.56 111 PRO A CA 1
ATOM 881 C C . PRO A 1 111 ? -27.317 1.935 23.002 1.00 76.56 111 PRO A C 1
ATOM 883 O O . PRO A 1 111 ? -26.855 1.947 24.147 1.00 76.56 111 PRO A O 1
ATOM 886 N N . ASP A 1 112 ? -27.802 3.025 22.419 1.00 81.00 112 ASP A N 1
ATOM 887 C CA . ASP A 1 112 ? -27.831 4.344 23.053 1.00 81.00 112 ASP A CA 1
ATOM 888 C C . ASP A 1 112 ? -28.725 4.382 24.299 1.00 81.00 112 ASP A C 1
ATOM 890 O O . ASP A 1 112 ? -28.385 5.064 25.265 1.00 81.00 112 ASP A O 1
ATOM 894 N N . ASP A 1 113 ? -29.786 3.576 24.324 1.00 87.56 113 ASP A N 1
ATOM 895 C CA . ASP A 1 113 ? -30.693 3.368 25.457 1.00 87.56 113 ASP A CA 1
ATOM 896 C C . ASP A 1 113 ? -30.121 2.474 26.579 1.00 87.56 113 ASP A C 1
ATOM 898 O O . ASP A 1 113 ? -30.778 2.256 27.602 1.00 87.56 113 ASP A O 1
ATOM 902 N N . THR A 1 114 ? -28.877 1.994 26.445 1.00 85.88 114 THR A N 1
ATOM 903 C CA . THR A 1 114 ? -28.230 1.160 27.467 1.00 85.88 114 THR A CA 1
ATOM 904 C C . THR A 1 114 ? -28.101 1.926 28.776 1.00 85.88 114 THR A C 1
ATOM 906 O O . THR A 1 114 ? -27.380 2.922 28.871 1.00 85.88 114 THR A O 1
ATOM 909 N N . LEU A 1 115 ? -28.764 1.420 29.816 1.00 90.00 115 LEU A N 1
ATOM 910 C CA . LEU A 1 115 ? -28.709 1.997 31.152 1.00 90.00 115 LEU A CA 1
ATOM 911 C C . LEU A 1 115 ? -27.321 1.829 31.773 1.00 90.00 115 LEU A C 1
ATOM 913 O O . LEU A 1 115 ? -26.770 0.729 31.850 1.00 90.00 115 LEU A O 1
ATOM 917 N N . MET A 1 116 ? -26.786 2.931 32.286 1.00 88.81 116 MET A N 1
ATOM 918 C CA . MET A 1 116 ? -25.496 2.995 32.951 1.00 88.81 116 MET A CA 1
ATOM 919 C C . MET A 1 116 ? -25.575 3.808 34.241 1.00 88.81 116 MET A C 1
ATOM 921 O O . MET A 1 116 ? -26.296 4.800 34.354 1.00 88.81 116 MET A O 1
ATOM 925 N N . ALA A 1 117 ? -24.779 3.391 35.222 1.00 91.69 117 ALA A N 1
ATOM 926 C CA . ALA A 1 117 ? -24.466 4.203 36.387 1.00 91.69 117 ALA A CA 1
ATOM 927 C C . ALA A 1 117 ? -23.172 4.979 36.124 1.00 91.69 117 ALA A C 1
ATOM 929 O O . ALA A 1 117 ? -22.221 4.439 35.548 1.00 91.69 117 ALA A O 1
ATOM 930 N N . PHE A 1 118 ? -23.117 6.226 36.580 1.00 89.62 118 PHE A N 1
ATOM 931 C CA . PHE A 1 118 ? -21.948 7.080 36.413 1.00 89.62 118 PHE A CA 1
ATOM 932 C C . PHE A 1 118 ? -21.578 7.786 37.714 1.00 89.62 118 PHE A C 1
ATOM 934 O O . PHE A 1 118 ? -22.427 8.230 38.489 1.00 89.62 118 PHE A O 1
ATOM 941 N N . VAL A 1 119 ? -20.273 7.930 37.936 1.00 91.38 119 VAL A N 1
ATOM 942 C CA . VAL A 1 119 ? -19.707 8.707 39.050 1.00 91.38 119 VAL A CA 1
ATOM 943 C C . VAL A 1 119 ? -19.309 10.114 38.591 1.00 91.38 119 VAL A C 1
ATOM 945 O O . VAL A 1 119 ? -18.943 10.959 39.403 1.00 91.38 119 VAL A O 1
ATOM 948 N N . GLY A 1 120 ? -19.407 10.401 37.288 1.00 86.06 120 GLY A N 1
ATOM 949 C CA . GLY A 1 120 ? -19.084 11.706 36.716 1.00 86.06 120 GLY A CA 1
ATOM 950 C C . GLY A 1 120 ? -17.580 11.986 36.741 1.00 86.06 120 GLY A C 1
ATOM 951 O O . GLY A 1 120 ? -16.779 11.151 36.311 1.00 86.06 120 GLY A O 1
ATOM 952 N N . ASN A 1 121 ? -17.187 13.169 37.223 1.00 84.75 121 ASN A N 1
ATOM 953 C CA . ASN A 1 121 ? -15.780 13.504 37.430 1.00 84.75 121 ASN A CA 1
ATOM 954 C C . ASN A 1 121 ? -15.240 12.769 38.668 1.00 84.75 121 ASN A C 1
ATOM 956 O O . ASN A 1 121 ? -15.480 13.177 39.807 1.00 84.75 121 ASN A O 1
ATOM 960 N N . ALA A 1 122 ? -14.486 11.694 38.435 1.00 86.06 122 ALA A N 1
ATOM 961 C CA . ALA A 1 122 ? -13.922 10.868 39.499 1.00 86.06 122 ALA A CA 1
ATOM 962 C C . ALA A 1 122 ? -12.987 11.652 40.440 1.00 86.06 122 ALA A C 1
ATOM 964 O O . ALA A 1 122 ? -12.992 11.383 41.640 1.00 86.06 122 ALA A O 1
ATOM 965 N N . CYS A 1 123 ? -12.251 12.654 39.938 1.00 84.31 123 CYS A N 1
ATOM 966 C CA . CYS A 1 123 ? -11.375 13.494 40.762 1.00 84.31 123 CYS A CA 1
ATOM 967 C C . CYS A 1 123 ? -12.158 14.331 41.783 1.00 84.31 123 CYS A C 1
ATOM 969 O O . CYS A 1 123 ? -11.629 14.653 42.842 1.00 84.31 123 CYS A O 1
ATOM 971 N N . THR A 1 124 ? -13.410 14.676 41.478 1.00 87.88 124 THR A N 1
ATOM 972 C CA . THR A 1 124 ? -14.278 15.461 42.366 1.00 87.88 124 THR A CA 1
ATOM 973 C C . THR A 1 124 ? -15.101 14.568 43.290 1.00 87.88 124 THR A C 1
ATOM 975 O O . THR A 1 124 ? -15.212 14.845 44.480 1.00 87.88 124 THR A O 1
ATOM 978 N N . ASN A 1 125 ? -15.674 13.486 42.759 1.00 90.56 125 ASN A N 1
ATOM 979 C CA . ASN A 1 125 ? -16.742 12.762 43.451 1.00 90.56 125 ASN A CA 1
ATOM 980 C C . ASN A 1 125 ? -16.253 11.559 44.262 1.00 90.56 125 ASN A C 1
ATOM 982 O O . ASN A 1 125 ? -16.852 11.226 45.284 1.00 90.56 125 ASN A O 1
ATOM 986 N N . LEU A 1 126 ? -15.167 10.899 43.847 1.00 91.88 126 LEU A N 1
ATOM 987 C CA . LEU A 1 126 ? -14.762 9.634 44.466 1.00 91.88 126 LEU A CA 1
ATOM 988 C C . LEU A 1 126 ? -14.294 9.808 45.919 1.00 91.88 126 LEU A C 1
ATOM 990 O O . LEU A 1 126 ? -14.547 8.944 46.759 1.00 91.88 126 LEU A O 1
ATOM 994 N N . GLY A 1 127 ? -13.674 10.950 46.234 1.00 92.62 127 GLY A N 1
ATOM 995 C CA . GLY A 1 127 ? -13.218 11.270 47.588 1.00 92.62 127 GLY A CA 1
ATOM 996 C C . GLY A 1 127 ? -14.344 11.248 48.626 1.00 92.62 127 GLY A C 1
ATOM 997 O O . GLY A 1 127 ? -14.137 10.755 49.730 1.00 92.62 127 GLY A O 1
ATOM 998 N N . ALA A 1 128 ? -15.554 11.689 48.268 1.00 93.94 128 ALA A N 1
ATOM 999 C CA . ALA A 1 128 ? -16.699 11.688 49.181 1.00 93.94 128 ALA A CA 1
ATOM 1000 C C . ALA A 1 128 ? -17.146 10.266 49.564 1.00 93.94 128 ALA A C 1
ATOM 1002 O O . ALA A 1 128 ? -17.442 10.001 50.730 1.00 93.94 128 ALA A O 1
ATOM 1003 N N . PHE A 1 129 ? -17.136 9.329 48.609 1.00 94.69 129 PHE A N 1
ATOM 1004 C CA . PHE A 1 129 ? -17.424 7.917 48.886 1.00 94.69 129 PHE A CA 1
ATOM 1005 C C . PHE A 1 129 ? -16.370 7.307 49.809 1.00 94.69 129 PHE A C 1
ATOM 1007 O O . PHE A 1 129 ? -16.720 6.628 50.771 1.00 94.69 129 PHE A O 1
ATOM 1014 N N . ILE A 1 130 ? -15.090 7.594 49.556 1.00 95.19 130 ILE A N 1
ATOM 1015 C CA . ILE A 1 130 ? -13.980 7.128 50.396 1.00 95.19 130 ILE A CA 1
ATOM 1016 C C . ILE A 1 130 ? -14.126 7.661 51.825 1.00 95.19 130 ILE A C 1
ATOM 1018 O O . ILE A 1 130 ? -14.069 6.880 52.772 1.00 95.19 130 ILE A O 1
ATOM 1022 N N . MET A 1 131 ? -14.383 8.961 51.991 1.00 95.56 131 MET A N 1
ATOM 1023 C CA . MET A 1 131 ? -14.605 9.558 53.312 1.00 95.56 131 MET A CA 1
ATOM 1024 C C . MET A 1 131 ? -15.798 8.923 54.026 1.00 95.56 131 MET A C 1
ATOM 1026 O O . MET A 1 131 ? -15.685 8.544 55.186 1.00 95.56 131 MET A O 1
ATOM 1030 N N . THR A 1 132 ? -16.904 8.697 53.315 1.00 94.31 132 THR A N 1
ATOM 1031 C CA . THR A 1 132 ? -18.100 8.061 53.887 1.00 94.31 132 THR A CA 1
ATOM 1032 C C . THR A 1 132 ? -17.821 6.630 54.357 1.00 94.31 132 THR A C 1
ATOM 1034 O O . THR A 1 132 ? -18.318 6.222 55.406 1.00 94.31 132 THR A O 1
ATOM 1037 N N . ILE A 1 133 ? -17.014 5.863 53.613 1.00 95.94 133 ILE A N 1
ATOM 1038 C CA . ILE A 1 133 ? -16.583 4.514 54.015 1.00 95.94 133 ILE A CA 1
ATOM 1039 C C . ILE A 1 133 ? -15.805 4.572 55.332 1.00 95.94 133 ILE A C 1
ATOM 1041 O O . ILE A 1 133 ? -16.080 3.784 56.236 1.00 95.94 133 ILE A O 1
ATOM 1045 N N . LEU A 1 134 ? -14.869 5.517 55.447 1.00 95.31 134 LEU A N 1
ATOM 1046 C CA . LEU A 1 134 ? -14.025 5.686 56.634 1.00 95.31 134 LEU A CA 1
ATOM 1047 C C . LEU A 1 134 ? -14.806 6.201 57.850 1.00 95.31 134 LEU A C 1
ATOM 1049 O O . LEU A 1 134 ? -14.517 5.803 58.974 1.00 95.31 134 LEU A O 1
ATOM 1053 N N . GLU A 1 135 ? -15.803 7.058 57.640 1.00 95.88 135 GLU A N 1
ATOM 1054 C CA . GLU A 1 135 ? -16.677 7.582 58.697 1.00 95.88 135 GLU A CA 1
ATOM 1055 C C . GLU A 1 135 ? -17.719 6.555 59.162 1.00 95.88 135 GLU A C 1
ATOM 1057 O O . GLU A 1 135 ? -18.188 6.608 60.300 1.00 95.88 135 GLU A O 1
ATOM 1062 N N . GLN A 1 136 ? -18.099 5.610 58.294 1.00 92.94 136 GLN A N 1
ATOM 1063 C CA . GLN A 1 136 ? -19.139 4.611 58.563 1.00 92.94 136 GLN A CA 1
ATOM 1064 C C . GLN A 1 136 ? -18.643 3.169 58.330 1.00 92.94 136 GLN A C 1
ATOM 1066 O O . GLN A 1 136 ? -19.299 2.394 57.618 1.00 92.94 136 GLN A O 1
ATOM 1071 N N . PRO A 1 137 ? -17.545 2.741 58.983 1.00 88.06 137 PRO A N 1
ATOM 1072 C CA . PRO A 1 137 ? -16.919 1.446 58.726 1.00 88.06 137 PRO A CA 1
ATOM 1073 C C . PRO A 1 137 ? -17.825 0.271 59.115 1.00 88.06 137 PRO A C 1
ATOM 1075 O O . PRO A 1 137 ? -17.745 -0.788 58.514 1.00 88.06 137 PRO A O 1
ATOM 1078 N N . LEU A 1 138 ? -18.772 0.445 60.042 1.00 87.81 138 LEU A N 1
ATOM 1079 C CA . LEU A 1 138 ? -19.755 -0.600 60.374 1.00 87.81 138 LEU A CA 1
ATOM 1080 C C . LEU A 1 138 ? -20.741 -0.883 59.222 1.00 87.81 138 LEU A C 1
ATOM 1082 O O . LEU A 1 138 ? -21.261 -1.995 59.085 1.00 87.81 138 LEU A O 1
ATOM 1086 N N . LYS A 1 139 ? -21.014 0.119 58.376 1.00 89.12 139 LYS A N 1
ATOM 1087 C CA . LYS A 1 139 ? -21.913 -0.028 57.224 1.00 89.12 139 LYS A CA 1
ATOM 1088 C C . LYS A 1 139 ? -21.188 -0.536 55.986 1.00 89.12 139 LYS A C 1
ATOM 1090 O O . LYS A 1 139 ? -21.791 -1.301 55.242 1.00 89.12 139 LYS A O 1
ATOM 1095 N N . ALA A 1 140 ? -19.937 -0.127 55.790 1.00 89.00 140 ALA A N 1
ATOM 1096 C CA . ALA A 1 140 ? -19.171 -0.406 54.578 1.00 89.00 140 ALA A CA 1
ATOM 1097 C C . ALA A 1 140 ? -18.048 -1.444 54.751 1.00 89.00 140 ALA A C 1
ATOM 1099 O O . ALA A 1 140 ? -17.555 -1.953 53.751 1.00 89.00 140 ALA A O 1
ATOM 1100 N N . GLY A 1 141 ? -17.612 -1.734 55.976 1.00 85.69 141 GLY A N 1
ATOM 1101 C CA . GLY A 1 141 ? -16.548 -2.690 56.292 1.00 85.69 141 GLY A CA 1
ATOM 1102 C C . GLY A 1 141 ? -17.015 -4.144 56.290 1.00 85.69 141 GLY A C 1
ATOM 1103 O O . GLY A 1 141 ? -18.127 -4.443 55.849 1.00 85.69 141 GLY A O 1
ATOM 1104 N N . ASP A 1 142 ? -16.172 -5.031 56.820 1.00 91.62 142 ASP A N 1
ATOM 1105 C CA . ASP A 1 142 ? -16.408 -6.481 56.871 1.00 91.62 142 ASP A CA 1
ATOM 1106 C C . ASP A 1 142 ? -16.653 -7.103 55.483 1.00 91.62 142 ASP A C 1
ATOM 1108 O O . ASP A 1 142 ? -17.588 -7.869 55.258 1.00 91.62 142 ASP A O 1
ATOM 1112 N N . GLY A 1 143 ? -15.848 -6.691 54.499 1.00 93.19 143 GLY A N 1
ATOM 1113 C CA . GLY A 1 143 ? -15.891 -7.226 53.138 1.00 93.19 143 GLY A CA 1
ATOM 1114 C C . GLY A 1 143 ? -17.061 -6.734 52.287 1.00 93.19 143 GLY A C 1
ATOM 1115 O O . GLY A 1 143 ? -17.280 -7.252 51.192 1.00 93.19 143 GLY A O 1
ATOM 1116 N N . LYS A 1 144 ? -17.836 -5.743 52.741 1.00 95.12 144 LYS A N 1
ATOM 1117 C CA . LYS A 1 144 ? -18.966 -5.221 51.959 1.00 95.12 144 LYS A CA 1
ATOM 1118 C C . LYS A 1 144 ? -18.493 -4.420 50.747 1.00 95.12 144 LYS A C 1
ATOM 1120 O O . LYS A 1 144 ? -17.442 -3.779 50.758 1.00 95.12 144 LYS A O 1
ATOM 1125 N N . THR A 1 145 ? -19.324 -4.429 49.705 1.00 95.00 145 THR A N 1
ATOM 1126 C CA . THR A 1 145 ? -19.095 -3.652 48.482 1.00 95.00 145 THR A CA 1
ATOM 1127 C C . THR A 1 145 ? -19.905 -2.361 48.496 1.00 95.00 145 THR A C 1
ATOM 1129 O O . THR A 1 145 ? -21.122 -2.378 48.672 1.00 95.00 145 THR A O 1
ATOM 1132 N N . VAL A 1 146 ? -19.230 -1.240 48.262 1.00 95.06 146 VAL A N 1
ATOM 1133 C CA . VAL A 1 146 ? -19.825 0.075 48.029 1.00 95.06 146 VAL A CA 1
ATOM 1134 C C . VAL A 1 146 ? -19.787 0.363 46.535 1.00 95.06 146 VAL A C 1
ATOM 1136 O O . VAL A 1 146 ? -18.713 0.498 45.951 1.00 95.06 146 VAL A O 1
ATOM 1139 N N . PHE A 1 147 ? -20.963 0.465 45.916 1.00 94.75 147 PHE A N 1
ATOM 1140 C CA . PHE A 1 147 ? -21.099 0.858 44.516 1.00 94.75 147 PHE A CA 1
ATOM 1141 C C . PHE A 1 147 ? -21.212 2.384 44.408 1.00 94.75 147 PHE A C 1
ATOM 1143 O O . PHE A 1 147 ? -22.204 2.971 44.839 1.00 94.75 147 PHE A O 1
ATOM 1150 N N . ALA A 1 148 ? -20.178 3.030 43.870 1.00 94.44 148 ALA A N 1
ATOM 1151 C CA . ALA A 1 148 ? -20.067 4.482 43.802 1.00 94.44 148 ALA A CA 1
ATOM 1152 C C . ALA A 1 148 ? -20.633 5.025 42.484 1.00 94.44 148 ALA A C 1
ATOM 1154 O O . ALA A 1 148 ? -20.012 4.899 41.423 1.00 94.44 148 ALA A O 1
ATOM 1155 N N . TYR A 1 149 ? -21.799 5.666 42.562 1.00 94.81 149 TYR A N 1
ATOM 1156 C CA . TYR A 1 149 ? -22.442 6.384 41.462 1.00 94.81 149 TYR A CA 1
ATOM 1157 C C . TYR A 1 149 ? -23.188 7.613 41.995 1.00 94.81 149 TYR A C 1
ATOM 1159 O O . TYR A 1 149 ? -23.670 7.611 43.126 1.00 94.81 149 TYR A O 1
ATOM 1167 N N . ILE A 1 150 ? -23.261 8.669 41.188 1.00 92.88 150 ILE A N 1
ATOM 1168 C CA . ILE A 1 150 ? -23.990 9.908 41.514 1.00 92.88 150 ILE A CA 1
ATOM 1169 C C . ILE A 1 150 ? -25.298 10.034 40.729 1.00 92.88 150 ILE A C 1
ATOM 1171 O O . ILE A 1 150 ? -26.140 10.864 41.056 1.00 92.88 150 ILE A O 1
ATOM 1175 N N . GLY A 1 151 ? -25.455 9.221 39.687 1.00 89.44 151 GLY A N 1
ATOM 1176 C CA . GLY A 1 151 ? -26.639 9.191 38.852 1.00 89.44 151 GLY A CA 1
ATOM 1177 C C . GLY A 1 151 ? -26.674 7.949 37.974 1.00 89.44 151 GLY A C 1
ATOM 1178 O O . GLY A 1 151 ? -25.685 7.221 37.833 1.00 89.44 151 GLY A O 1
ATOM 1179 N N . THR A 1 152 ? -27.850 7.720 37.411 1.00 91.44 152 THR A N 1
ATOM 1180 C CA . THR A 1 152 ? -28.112 6.716 36.386 1.00 91.44 152 THR A CA 1
ATOM 1181 C C . THR A 1 152 ? -28.748 7.403 35.187 1.00 91.44 152 THR A C 1
ATOM 1183 O O . THR A 1 152 ? -29.384 8.449 35.319 1.00 91.44 152 THR A O 1
ATOM 1186 N N . GLY A 1 153 ? -28.544 6.835 34.009 1.00 89.31 153 GLY A N 1
ATOM 1187 C CA . GLY A 1 153 ? -29.083 7.346 32.755 1.00 89.31 153 GLY A CA 1
ATOM 1188 C C . GLY A 1 153 ? -28.712 6.416 31.616 1.00 89.31 153 GLY A C 1
ATOM 1189 O O . GLY A 1 153 ? -28.039 5.405 31.833 1.00 89.31 153 GLY A O 1
ATOM 1190 N N . THR A 1 154 ? -29.154 6.740 30.413 1.00 90.50 154 THR A N 1
ATOM 1191 C CA . THR A 1 154 ? -28.710 6.024 29.219 1.00 90.50 154 THR A CA 1
ATOM 1192 C C . THR A 1 154 ? -27.354 6.553 28.747 1.00 90.50 154 THR A C 1
ATOM 1194 O O . THR A 1 154 ? -26.919 7.650 29.123 1.00 90.50 154 THR A O 1
ATOM 1197 N N . LEU A 1 155 ? -26.656 5.779 27.919 1.00 83.50 155 LEU A N 1
ATOM 1198 C CA . LEU A 1 155 ? -25.437 6.252 27.264 1.00 83.50 155 LEU A CA 1
ATOM 1199 C C . LEU A 1 155 ? -25.723 7.471 26.371 1.00 83.50 155 LEU A C 1
ATOM 1201 O O . LEU A 1 155 ? -24.940 8.424 26.359 1.00 83.50 155 LEU A O 1
ATOM 1205 N N . GLY A 1 156 ? -26.882 7.473 25.708 1.00 86.94 156 GLY A N 1
ATOM 1206 C CA . GLY A 1 156 ? -27.417 8.616 24.976 1.00 86.94 156 GLY A CA 1
ATOM 1207 C C . GLY A 1 156 ? -27.569 9.854 25.859 1.00 86.94 156 GLY A C 1
ATOM 1208 O O . GLY A 1 156 ? -27.048 10.910 25.507 1.00 86.94 156 GLY A O 1
ATOM 1209 N N . ASP A 1 157 ? -28.182 9.735 27.041 1.00 88.62 157 ASP A N 1
ATOM 1210 C CA . ASP A 1 157 ? -28.351 10.859 27.981 1.00 88.62 157 ASP A CA 1
ATOM 1211 C C . ASP A 1 157 ? -27.010 11.453 28.425 1.00 88.62 157 ASP A C 1
ATOM 1213 O O . ASP A 1 157 ? -26.869 12.674 28.579 1.00 88.62 157 ASP A O 1
ATOM 1217 N N . LEU A 1 158 ? -26.002 10.598 28.625 1.00 87.25 158 LEU A N 1
ATOM 1218 C CA . LEU A 1 158 ? -24.661 11.035 28.999 1.00 87.25 158 LEU A CA 1
ATOM 1219 C C . LEU A 1 158 ? -24.005 11.834 27.865 1.00 87.25 158 LEU A C 1
ATOM 1221 O O . LEU A 1 158 ? -23.428 12.896 28.122 1.00 87.25 158 LEU A O 1
ATOM 1225 N N . LEU A 1 159 ? -24.132 11.371 26.617 1.00 89.06 159 LEU A N 1
ATOM 1226 C CA . LEU A 1 159 ? -23.653 12.109 25.450 1.00 89.06 159 LEU A CA 1
ATOM 1227 C C . LEU A 1 159 ? -24.413 13.427 25.266 1.00 89.06 159 LEU A C 1
ATOM 1229 O O . LEU A 1 159 ? -23.783 14.450 25.015 1.00 89.06 159 LEU A O 1
ATOM 1233 N N . GLN A 1 160 ? -25.735 13.445 25.447 1.00 90.38 160 GLN A N 1
ATOM 1234 C CA . GLN A 1 160 ? -26.527 14.679 25.371 1.00 90.38 160 GLN A CA 1
ATOM 1235 C C . GLN A 1 160 ? -26.129 15.679 26.460 1.00 90.38 160 GLN A C 1
ATOM 1237 O O . GLN A 1 160 ? -26.063 16.885 26.216 1.00 90.38 160 GLN A O 1
ATOM 1242 N N . THR A 1 161 ? -25.799 15.196 27.659 1.00 88.31 161 THR A N 1
ATOM 1243 C CA . THR A 1 161 ? -25.280 16.040 28.743 1.00 88.31 161 THR A CA 1
ATOM 1244 C C . THR A 1 161 ? -23.935 16.661 28.364 1.00 88.31 161 THR A C 1
ATOM 1246 O O . THR A 1 161 ? -23.727 17.855 28.590 1.00 88.31 161 THR A O 1
ATOM 1249 N N . TRP A 1 162 ? -23.040 15.879 27.753 1.00 89.44 162 TRP A N 1
ATOM 1250 C CA . TRP A 1 162 ? -21.784 16.382 27.196 1.00 89.44 162 TRP A CA 1
ATOM 1251 C C . TRP A 1 162 ? -22.047 17.419 26.094 1.00 89.44 162 TRP A C 1
ATOM 1253 O O . TRP A 1 162 ? -21.568 18.544 26.193 1.00 89.44 162 TRP A O 1
ATOM 1263 N N . ALA A 1 163 ? -22.893 17.106 25.114 1.00 89.38 163 ALA A N 1
ATOM 1264 C CA . ALA A 1 163 ? -23.206 17.980 23.985 1.00 89.38 163 ALA A CA 1
ATOM 1265 C C . ALA A 1 163 ? -23.752 19.339 24.452 1.00 89.38 163 ALA A C 1
ATOM 1267 O O . ALA A 1 163 ? -23.261 20.400 24.062 1.00 89.38 163 ALA A O 1
ATOM 1268 N N . LYS A 1 164 ? -24.677 19.310 25.417 1.00 91.00 164 LYS A N 1
ATOM 1269 C CA . LYS A 1 164 ? -25.225 20.504 26.067 1.00 91.00 164 LYS A CA 1
ATOM 1270 C C . LYS A 1 164 ? -24.156 21.334 26.781 1.00 91.00 164 LYS A C 1
ATOM 1272 O O . LYS A 1 164 ? -24.201 22.558 26.699 1.00 91.00 164 LYS A O 1
ATOM 1277 N N . ALA A 1 165 ? -23.206 20.703 27.472 1.00 88.00 165 ALA A N 1
ATOM 1278 C CA . ALA A 1 165 ? -22.127 21.410 28.168 1.00 88.00 165 ALA A CA 1
ATOM 1279 C C . ALA A 1 165 ? -21.183 22.144 27.200 1.00 88.00 165 ALA A C 1
ATOM 1281 O O . ALA A 1 165 ? -20.687 23.219 27.530 1.00 88.00 165 ALA A O 1
ATOM 1282 N N . TYR A 1 166 ? -20.979 21.591 26.004 1.00 87.19 166 TYR A N 1
ATOM 1283 C CA . TYR A 1 166 ? -20.154 22.191 24.952 1.00 87.19 166 TYR A CA 1
ATOM 1284 C C . TYR A 1 166 ? -20.944 23.086 23.987 1.00 87.19 166 TYR A C 1
ATOM 1286 O O . TYR A 1 166 ? -20.342 23.713 23.122 1.00 87.19 166 TYR A O 1
ATOM 1294 N N . SER A 1 167 ? -22.266 23.205 24.158 1.00 90.06 167 SER A N 1
ATOM 1295 C CA . SER A 1 167 ? -23.160 23.916 23.229 1.00 90.06 167 SER A CA 1
ATOM 1296 C C . SER A 1 167 ? -23.066 23.384 21.792 1.00 90.06 167 SER A C 1
ATOM 1298 O O . SER A 1 167 ? -23.026 24.152 20.834 1.00 90.06 167 SER A O 1
ATOM 1300 N N . VAL A 1 168 ? -23.020 22.058 21.657 1.00 89.75 168 VAL A N 1
ATOM 1301 C CA . VAL A 1 168 ? -22.954 21.333 20.381 1.00 89.75 168 VAL A CA 1
ATOM 1302 C C . VAL A 1 168 ? -24.100 20.326 20.285 1.00 89.75 168 VAL A C 1
ATOM 1304 O O . VAL A 1 168 ? -24.699 19.957 21.294 1.00 89.75 168 VAL A O 1
ATOM 1307 N N . GLU A 1 169 ? -24.400 19.856 19.078 1.00 87.12 169 GLU A N 1
ATOM 1308 C CA . GLU A 1 169 ? -25.308 18.726 18.860 1.00 87.12 169 GLU A CA 1
ATOM 1309 C C . GLU A 1 169 ? -24.507 17.424 18.796 1.00 87.12 169 GLU A C 1
ATOM 1311 O O . GLU A 1 169 ? -23.435 17.403 18.193 1.00 87.12 169 GLU A O 1
ATOM 1316 N N . ALA A 1 170 ? -25.008 16.332 19.384 1.00 85.88 170 ALA A N 1
ATOM 1317 C CA . ALA A 1 170 ? -24.336 15.035 19.324 1.00 85.88 170 ALA A CA 1
ATOM 1318 C C . ALA A 1 170 ? -25.305 13.852 19.195 1.00 85.88 170 ALA A C 1
ATOM 1320 O O . ALA A 1 170 ? -26.440 13.934 19.660 1.00 85.88 170 ALA A O 1
ATOM 1321 N N . HIS A 1 171 ? -24.847 12.753 18.590 1.00 80.81 171 HIS A N 1
ATOM 1322 C CA . HIS A 1 171 ? -25.600 11.504 18.430 1.00 80.81 171 HIS A CA 1
ATOM 1323 C C . HIS A 1 171 ? -24.733 10.281 18.747 1.00 80.81 171 HIS A C 1
ATOM 1325 O O . HIS A 1 171 ? -23.524 10.284 18.504 1.00 80.81 171 HIS A O 1
ATOM 1331 N N . VAL A 1 172 ? -25.359 9.229 19.281 1.00 71.69 172 VAL A N 1
ATOM 1332 C CA . VAL A 1 172 ? -24.712 7.926 19.466 1.00 71.69 172 VAL A CA 1
ATOM 1333 C C . VAL A 1 172 ? -24.915 7.106 18.193 1.00 71.69 172 VAL A C 1
ATOM 1335 O O . VAL A 1 172 ? -26.044 6.922 17.746 1.00 71.69 172 VAL A O 1
ATOM 1338 N N . GLY A 1 173 ? -23.825 6.613 17.613 1.00 64.56 173 GLY A N 1
ATOM 1339 C CA . GLY A 1 173 ? -23.842 5.582 16.582 1.00 64.56 173 GLY A CA 1
ATOM 1340 C C . GLY A 1 173 ? -23.530 4.224 17.203 1.00 64.56 173 GLY A C 1
ATOM 1341 O O . GLY A 1 173 ? -22.604 4.097 18.011 1.00 64.56 173 GLY A O 1
ATOM 1342 N N . LYS A 1 174 ? -24.296 3.196 16.839 1.00 55.09 174 LYS A N 1
ATOM 1343 C CA . LYS A 1 174 ? -24.000 1.825 17.257 1.00 55.09 174 LYS A CA 1
ATOM 1344 C C . LYS A 1 174 ? -22.818 1.309 16.442 1.00 55.09 174 LYS A C 1
ATOM 1346 O O . LYS A 1 174 ? -22.894 1.305 15.219 1.00 55.09 174 LYS A O 1
ATOM 1351 N N . ALA A 1 175 ? -21.763 0.869 17.124 1.00 50.22 175 ALA A N 1
ATOM 1352 C CA . ALA A 1 175 ? -20.606 0.254 16.493 1.00 50.22 175 ALA A CA 1
ATOM 1353 C C . ALA A 1 175 ? -20.003 -0.894 17.324 1.00 50.22 175 ALA A C 1
ATOM 1355 O O . ALA A 1 175 ? -19.529 -0.670 18.442 1.00 50.22 175 ALA A O 1
ATOM 1356 N N . TYR A 1 176 ? -19.988 -2.133 16.827 1.00 45.31 176 TYR A N 1
ATOM 1357 C CA . TYR A 1 176 ? -19.444 -3.289 17.550 1.00 45.31 176 TYR A CA 1
ATOM 1358 C C . TYR A 1 176 ? -17.922 -3.170 17.771 1.00 45.31 176 TYR A C 1
ATOM 1360 O O . TYR A 1 176 ? -17.213 -2.391 17.143 1.00 45.31 176 TYR A O 1
ATOM 1368 N N . TRP A 1 177 ? -17.385 -3.955 18.710 1.00 34.16 177 TRP A N 1
ATOM 1369 C CA . TRP A 1 177 ? -16.011 -3.825 19.231 1.00 34.16 177 TRP A CA 1
ATOM 1370 C C . TRP A 1 177 ? -14.896 -3.942 18.165 1.00 34.16 177 TRP A C 1
ATOM 1372 O O . TRP A 1 177 ? -13.778 -3.468 18.366 1.00 34.16 177 TRP A O 1
ATOM 1382 N N . PHE A 1 178 ? -15.182 -4.584 17.028 1.00 34.03 178 PHE A N 1
ATOM 1383 C CA . PHE A 1 178 ? -14.275 -4.665 15.876 1.00 34.03 178 PHE A CA 1
ATOM 1384 C C . PHE A 1 178 ? -14.224 -3.356 15.061 1.00 34.03 178 PHE A C 1
ATOM 1386 O O . PHE A 1 178 ? -13.206 -3.058 14.441 1.00 34.03 178 PHE A O 1
ATOM 1393 N N . GLU A 1 179 ? -15.275 -2.541 15.117 1.00 43.56 179 GLU A N 1
ATOM 1394 C CA . GLU A 1 179 ? -15.484 -1.354 14.279 1.00 43.56 179 GLU A CA 1
ATOM 1395 C C . GLU A 1 179 ? -14.789 -0.111 14.808 1.00 43.56 179 GLU A C 1
ATOM 1397 O O . GLU A 1 179 ? -14.309 0.699 14.027 1.00 43.56 179 GLU A O 1
ATOM 1402 N N . THR A 1 180 ? -14.670 0.038 16.127 1.00 37.03 180 THR A N 1
ATOM 1403 C CA . THR A 1 180 ? -14.024 1.217 16.730 1.00 37.03 180 THR A CA 1
ATOM 1404 C C . THR A 1 180 ? -12.524 1.278 16.434 1.00 37.03 180 THR A C 1
ATOM 1406 O O . THR A 1 180 ? -11.966 2.369 16.384 1.00 37.03 180 THR A O 1
ATOM 1409 N N . ASN A 1 181 ? -11.879 0.132 16.180 1.00 35.31 181 ASN A N 1
ATOM 1410 C CA . ASN A 1 181 ? -10.500 0.086 15.680 1.00 35.31 181 ASN A CA 1
ATOM 1411 C C . ASN A 1 181 ? -10.448 0.278 14.154 1.00 35.31 181 ASN A C 1
ATOM 1413 O O . ASN A 1 181 ? -9.611 1.032 13.671 1.00 35.31 181 ASN A O 1
ATOM 1417 N N . ALA A 1 182 ? -11.371 -0.338 13.404 1.00 36.69 182 ALA A N 1
ATOM 1418 C CA . ALA A 1 182 ? -11.451 -0.211 11.946 1.00 36.69 182 ALA A CA 1
ATOM 1419 C C . ALA A 1 182 ? -11.718 1.234 11.482 1.00 36.69 182 ALA A C 1
ATOM 1421 O O . ALA A 1 182 ? -11.092 1.701 10.537 1.00 36.69 182 ALA A O 1
ATOM 1422 N N . LEU A 1 183 ? -12.594 1.967 12.176 1.00 43.34 183 LEU A N 1
ATOM 1423 C CA . LEU A 1 183 ? -12.928 3.369 11.894 1.00 43.34 183 LEU A CA 1
ATOM 1424 C C . LEU A 1 183 ? -11.759 4.323 12.174 1.00 43.34 183 LEU A C 1
ATOM 1426 O O . LEU A 1 183 ? -11.550 5.256 11.405 1.00 43.34 183 LEU A O 1
ATOM 1430 N N . LEU A 1 184 ? -10.952 4.048 13.204 1.00 40.34 184 LEU A N 1
ATOM 1431 C CA . LEU A 1 184 ? -9.729 4.803 13.514 1.00 40.34 184 LEU A CA 1
ATOM 1432 C C . LEU A 1 184 ? -8.676 4.677 12.393 1.00 40.34 184 LEU A C 1
ATOM 1434 O O . LEU A 1 184 ? -8.002 5.645 12.049 1.00 40.34 184 LEU A O 1
ATOM 1438 N N . LEU A 1 185 ? -8.586 3.500 11.771 1.00 41.75 185 LEU A N 1
ATOM 1439 C CA . LEU A 1 185 ? -7.695 3.227 10.638 1.00 41.75 185 LEU A CA 1
ATOM 1440 C C . LEU A 1 185 ? -8.248 3.747 9.309 1.00 41.75 185 LEU A C 1
ATOM 1442 O O . LEU A 1 185 ? -7.495 4.246 8.475 1.00 41.75 185 LEU A O 1
ATOM 1446 N N . LEU A 1 186 ? -9.567 3.692 9.120 1.00 43.72 186 LEU A N 1
ATOM 1447 C CA . LEU A 1 186 ? -10.237 4.318 7.984 1.00 43.72 186 LEU A CA 1
ATOM 1448 C C . LEU A 1 186 ? -10.034 5.841 7.983 1.00 43.72 186 LEU A C 1
ATOM 1450 O O . LEU A 1 186 ? -9.869 6.410 6.913 1.00 43.72 186 LEU A O 1
ATOM 1454 N N . THR A 1 187 ? -9.947 6.492 9.150 1.00 39.50 187 THR A N 1
ATOM 1455 C CA . THR A 1 187 ? -9.573 7.917 9.243 1.00 39.50 187 THR A CA 1
ATOM 1456 C C . THR A 1 187 ? -8.087 8.206 8.990 1.00 39.50 187 THR A C 1
ATOM 1458 O O . THR A 1 187 ? -7.747 9.354 8.718 1.00 39.50 187 THR A O 1
ATOM 1461 N N . GLN A 1 188 ? -7.206 7.199 9.077 1.00 38.59 188 GLN A N 1
ATOM 1462 C CA . GLN A 1 188 ? -5.757 7.335 8.848 1.00 38.59 188 GLN A CA 1
ATOM 1463 C C . GLN A 1 188 ? -5.340 7.002 7.403 1.00 38.59 188 GLN A C 1
ATOM 1465 O O . GLN A 1 188 ? -4.462 7.665 6.860 1.00 38.59 188 GLN A O 1
ATOM 1470 N N . ASN A 1 189 ? -5.967 6.002 6.771 1.00 37.50 189 ASN A N 1
ATOM 1471 C CA . ASN A 1 189 ? -5.570 5.483 5.451 1.00 37.50 189 ASN A CA 1
ATOM 1472 C C . ASN A 1 189 ? -6.532 5.859 4.313 1.00 37.50 189 ASN A C 1
ATOM 1474 O O . ASN A 1 189 ? -6.123 5.916 3.148 1.00 37.50 189 ASN A O 1
ATOM 1478 N N . MET A 1 190 ? -7.795 6.150 4.631 1.00 41.38 190 MET A N 1
ATOM 1479 C CA . MET A 1 190 ? -8.728 6.782 3.701 1.00 41.38 190 MET A CA 1
ATOM 1480 C C . MET A 1 190 ? -8.877 8.248 4.083 1.00 41.38 190 MET A C 1
ATOM 1482 O O . MET A 1 190 ? -8.725 8.633 5.241 1.00 41.38 190 MET A O 1
ATOM 1486 N N . THR A 1 191 ? -9.167 9.103 3.109 1.00 37.25 191 THR A N 1
ATOM 1487 C CA . THR A 1 191 ? -9.582 10.467 3.428 1.00 37.25 191 THR A CA 1
ATOM 1488 C C . THR A 1 191 ? -10.809 10.385 4.341 1.00 37.25 191 THR A C 1
ATOM 1490 O O . THR A 1 191 ? -11.781 9.716 3.990 1.00 37.25 191 THR A O 1
ATOM 1493 N N . SER A 1 192 ? -10.770 11.045 5.508 1.00 34.50 192 SER A N 1
ATOM 1494 C CA . SER A 1 192 ? -11.869 11.127 6.500 1.00 34.50 192 SER A CA 1
ATOM 1495 C C . SER A 1 192 ? -13.257 11.369 5.860 1.00 34.50 192 SER A C 1
ATOM 1497 O O . SER A 1 192 ? -14.291 10.908 6.341 1.00 34.50 192 SER A O 1
ATOM 1499 N N . SER A 1 193 ? -13.269 12.010 4.693 1.00 35.25 193 SER A N 1
ATOM 1500 C CA . SER A 1 193 ? -14.420 12.333 3.855 1.00 35.25 193 SER A CA 1
ATOM 1501 C C . SER A 1 193 ? -15.025 11.172 3.021 1.00 35.25 193 SER A C 1
ATOM 1503 O O . SER A 1 193 ? -16.188 11.261 2.623 1.00 35.25 193 SER A O 1
ATOM 1505 N N . THR A 1 194 ? -14.323 10.055 2.777 1.00 36.62 194 THR A N 1
ATOM 1506 C CA . THR A 1 194 ? -14.878 8.870 2.068 1.00 36.62 194 THR A CA 1
ATOM 1507 C C . THR A 1 194 ? -15.821 8.079 2.979 1.00 36.62 194 THR A C 1
ATOM 1509 O O . THR A 1 194 ? -16.942 7.752 2.595 1.00 36.62 194 THR A O 1
ATOM 1512 N N . LEU A 1 195 ? -15.407 7.872 4.233 1.00 40.72 195 LEU A N 1
ATOM 1513 C CA . LEU A 1 195 ? -16.250 7.366 5.325 1.00 40.72 195 LEU A CA 1
ATOM 1514 C C . LEU A 1 195 ? -17.502 8.229 5.533 1.00 40.72 195 LEU A C 1
ATOM 1516 O O . LEU A 1 195 ? -18.596 7.723 5.758 1.00 40.72 195 LEU A O 1
ATOM 1520 N N . HIS A 1 196 ? -17.330 9.544 5.431 1.00 42.06 196 HIS A N 1
ATOM 1521 C CA . HIS A 1 196 ? -18.388 10.533 5.587 1.00 42.06 196 HIS A CA 1
ATOM 1522 C C . HIS A 1 196 ? -19.460 10.459 4.481 1.00 42.06 196 HIS A C 1
ATOM 1524 O O . HIS A 1 196 ? -20.641 10.681 4.746 1.00 42.06 196 HIS A O 1
ATOM 1530 N N . THR A 1 197 ? -19.072 10.096 3.255 1.00 40.78 197 THR A N 1
ATOM 1531 C CA . THR A 1 197 ? -20.002 9.921 2.123 1.00 40.78 197 THR A CA 1
ATOM 1532 C C . THR A 1 197 ? -20.866 8.667 2.291 1.00 40.78 197 THR A C 1
ATOM 1534 O O . THR A 1 197 ? -22.063 8.710 2.016 1.00 40.78 197 THR A O 1
ATOM 1537 N N . LEU A 1 198 ? -20.310 7.589 2.861 1.00 42.00 198 LEU A N 1
ATOM 1538 C CA . LEU A 1 198 ? -21.068 6.377 3.211 1.00 42.00 198 LEU A CA 1
ATOM 1539 C C . LEU A 1 198 ? -22.143 6.644 4.288 1.00 42.00 198 LEU A C 1
ATOM 1541 O O . LEU A 1 198 ? -23.159 5.954 4.340 1.00 42.00 198 LEU A O 1
ATOM 1545 N N . CYS A 1 199 ? -21.951 7.664 5.130 1.00 37.22 199 CYS A N 1
ATOM 1546 C CA . CYS A 1 199 ? -22.877 8.001 6.211 1.00 37.22 199 CYS A CA 1
ATOM 1547 C C . CYS A 1 199 ? -24.095 8.842 5.772 1.00 37.22 199 CYS A C 1
ATOM 1549 O O . CYS A 1 199 ? -25.118 8.774 6.454 1.00 37.22 199 CYS A O 1
ATOM 1551 N N . ASN A 1 200 ? -24.025 9.599 4.665 1.00 37.03 200 ASN A N 1
ATOM 1552 C CA . ASN A 1 200 ? -24.958 10.708 4.376 1.00 37.03 200 ASN A CA 1
ATOM 1553 C C . ASN A 1 200 ? -25.860 10.557 3.128 1.00 37.03 200 ASN A C 1
ATOM 1555 O O . ASN A 1 200 ? -26.659 11.454 2.859 1.00 37.03 200 ASN A O 1
ATOM 1559 N N . ASP A 1 201 ? -25.796 9.454 2.376 1.00 34.38 201 ASP A N 1
ATOM 1560 C CA . ASP A 1 201 ? -26.422 9.330 1.038 1.00 34.38 201 ASP A CA 1
ATOM 1561 C C . ASP A 1 201 ? -27.964 9.112 1.024 1.00 34.38 201 ASP A C 1
ATOM 1563 O O . ASP A 1 201 ? -28.497 8.294 0.272 1.00 34.38 201 ASP A O 1
ATOM 1567 N N . GLN A 1 202 ? -28.722 9.806 1.887 1.00 33.28 202 GLN A N 1
ATOM 1568 C CA . GLN A 1 202 ? -30.188 9.652 2.006 1.00 33.28 202 GLN A CA 1
ATOM 1569 C C . GLN A 1 202 ? -30.997 10.960 2.175 1.00 33.28 202 GLN A C 1
ATOM 1571 O O . GLN A 1 202 ? -32.228 10.896 2.187 1.00 33.28 202 GLN A O 1
ATOM 1576 N N . GLU A 1 203 ? -30.394 12.153 2.269 1.00 31.52 203 GLU A N 1
ATOM 1577 C CA . GLU A 1 203 ? -31.186 13.379 2.528 1.00 31.52 203 GLU A CA 1
ATOM 1578 C C . GLU A 1 203 ? -31.821 14.044 1.287 1.00 31.52 203 GLU A C 1
ATOM 1580 O O . GLU A 1 203 ? -32.762 14.828 1.437 1.00 31.52 203 GLU A O 1
ATOM 1585 N N . GLU A 1 204 ? -31.427 13.702 0.054 1.00 31.33 204 GLU A N 1
ATOM 1586 C CA . GLU A 1 204 ? -31.850 14.475 -1.132 1.00 31.33 204 GLU A CA 1
ATOM 1587 C C . GLU A 1 204 ? -33.159 14.046 -1.827 1.00 31.33 204 GLU A C 1
ATOM 1589 O O . GLU A 1 204 ? -33.624 14.733 -2.734 1.00 31.33 204 GLU A O 1
ATOM 1594 N N . LYS A 1 205 ? -33.856 12.998 -1.362 1.00 28.58 205 LYS A N 1
ATOM 1595 C CA . LYS A 1 205 ? -35.184 12.601 -1.902 1.00 28.58 205 LYS A CA 1
ATOM 1596 C C . LYS A 1 205 ? -36.390 13.079 -1.078 1.00 28.58 205 LYS A C 1
ATOM 1598 O O . LYS A 1 205 ? -37.473 12.509 -1.175 1.00 28.58 205 LYS A O 1
ATOM 1603 N N . LYS A 1 206 ? -36.243 14.134 -0.267 1.00 29.83 206 LYS A N 1
ATOM 1604 C CA . LYS A 1 206 ? -37.288 14.597 0.677 1.00 29.83 206 LYS A CA 1
ATOM 1605 C C . LYS A 1 206 ? -38.005 15.904 0.311 1.00 29.83 206 LYS A C 1
ATOM 1607 O O . LYS A 1 206 ? -38.620 16.517 1.183 1.00 29.83 206 LYS A O 1
ATOM 1612 N N . LYS A 1 207 ? -37.961 16.344 -0.953 1.00 31.31 207 LYS A N 1
ATOM 1613 C CA . LYS A 1 207 ? -38.616 17.599 -1.382 1.00 31.31 207 LYS A CA 1
ATOM 1614 C C . LYS A 1 207 ? -40.017 17.480 -1.986 1.00 31.31 207 LYS A C 1
ATOM 1616 O O . LYS A 1 207 ? -40.630 18.523 -2.185 1.00 31.31 207 LYS A O 1
ATOM 1621 N N . ASP A 1 208 ? -40.572 16.278 -2.136 1.00 31.80 208 ASP A N 1
ATOM 1622 C CA . ASP A 1 208 ? -41.969 16.106 -2.555 1.00 31.80 208 ASP A CA 1
ATOM 1623 C C . ASP A 1 208 ? -42.800 15.547 -1.395 1.00 31.80 208 ASP A C 1
ATOM 1625 O O . ASP A 1 208 ? -42.732 14.376 -1.030 1.00 31.80 208 ASP A O 1
ATOM 1629 N N . GLY A 1 209 ? -43.508 16.457 -0.726 1.00 35.38 209 GLY A N 1
ATOM 1630 C CA . GLY A 1 209 ? -44.098 16.232 0.586 1.00 35.38 209 GLY A CA 1
ATOM 1631 C C . GLY A 1 209 ? -45.206 15.179 0.633 1.00 35.38 209 GLY A C 1
ATOM 1632 O O . GLY A 1 209 ? -46.214 15.308 -0.052 1.00 35.38 209 GLY A O 1
ATOM 1633 N N . LEU A 1 210 ? -45.066 14.223 1.560 1.00 26.30 210 LEU A N 1
ATOM 1634 C CA . LEU A 1 210 ? -46.164 13.587 2.301 1.00 26.30 210 LEU A CA 1
ATOM 1635 C C . LEU A 1 210 ? -45.630 12.842 3.553 1.00 26.30 210 LEU A C 1
ATOM 1637 O O . LEU A 1 210 ? -44.802 11.949 3.457 1.00 26.30 210 LEU A O 1
ATOM 1641 N N . SER A 1 211 ? -46.110 13.295 4.720 1.00 25.09 211 SER A N 1
ATOM 1642 C CA . SER A 1 211 ? -46.142 12.741 6.098 1.00 25.09 211 SER A CA 1
ATOM 1643 C C . SER A 1 211 ? -45.040 11.818 6.681 1.00 25.09 211 SER A C 1
ATOM 1645 O O . SER A 1 211 ? -44.867 10.685 6.257 1.00 25.09 211 SER A O 1
ATOM 1647 N N . TYR A 1 212 ? -44.486 12.281 7.818 1.00 27.48 212 TYR A N 1
ATOM 1648 C CA . TYR A 1 212 ? -44.114 11.573 9.069 1.00 27.48 212 TYR A CA 1
ATOM 1649 C C . TYR A 1 212 ? -43.361 10.217 9.033 1.00 27.48 212 TYR A C 1
ATOM 1651 O O . TYR A 1 212 ? -43.991 9.168 8.990 1.00 27.48 212 TYR A O 1
ATOM 1659 N N . MET A 1 213 ? -42.034 10.256 9.263 1.00 23.45 213 MET A N 1
ATOM 1660 C CA . MET A 1 213 ? -41.272 9.546 10.330 1.00 23.45 213 MET A CA 1
ATOM 1661 C C . MET A 1 213 ? -39.751 9.871 10.231 1.00 23.45 213 MET A C 1
ATOM 1663 O O . MET A 1 213 ? -39.260 10.050 9.112 1.00 23.45 213 MET A O 1
ATOM 1667 N N . PRO A 1 214 ? -38.981 9.983 11.342 1.00 31.47 214 PRO A N 1
ATOM 1668 C CA . PRO A 1 214 ? -37.531 10.209 11.304 1.00 31.47 214 PRO A CA 1
ATOM 1669 C C . PRO A 1 214 ? -36.729 8.955 11.716 1.00 31.47 214 PRO A C 1
ATOM 1671 O O . PRO A 1 214 ? -36.801 8.549 12.869 1.00 31.47 214 PRO A O 1
ATOM 1674 N N . HIS A 1 215 ? -35.920 8.387 10.814 1.00 29.44 215 HIS A N 1
ATOM 1675 C CA . HIS A 1 215 ? -34.842 7.435 11.139 1.00 29.44 215 HIS A CA 1
ATOM 1676 C C . HIS A 1 215 ? -33.637 7.653 10.193 1.00 29.44 215 HIS A C 1
ATOM 1678 O O . HIS A 1 215 ? -33.859 8.012 9.033 1.00 29.44 215 HIS A O 1
ATOM 1684 N N . PRO A 1 216 ? -32.380 7.504 10.663 1.00 36.66 216 PRO A N 1
ATOM 1685 C CA . PRO A 1 216 ? -31.177 7.618 9.835 1.00 36.66 216 PRO A CA 1
ATOM 1686 C C . PRO A 1 216 ? -30.886 6.280 9.126 1.00 36.66 216 PRO A C 1
ATOM 1688 O O . PRO A 1 216 ? -30.465 5.315 9.754 1.00 36.66 216 PRO A O 1
ATOM 1691 N N . THR A 1 217 ? -31.129 6.213 7.816 1.00 40.19 217 THR A N 1
ATOM 1692 C CA . THR A 1 217 ? -31.288 4.965 7.038 1.00 40.19 217 THR A CA 1
ATOM 1693 C C . THR A 1 217 ? -30.010 4.375 6.416 1.00 40.19 217 THR A C 1
ATOM 1695 O O . THR A 1 217 ? -30.066 3.291 5.842 1.00 40.19 217 THR A O 1
ATOM 1698 N N . SER A 1 218 ? -28.836 5.008 6.526 1.00 37.84 218 SER A N 1
ATOM 1699 C CA . SER A 1 218 ? -27.588 4.466 5.941 1.00 37.84 218 SER A CA 1
ATOM 1700 C C . SER A 1 218 ? -27.036 3.236 6.686 1.00 37.84 218 SER A C 1
ATOM 1702 O O . SER A 1 218 ? -26.443 2.359 6.065 1.00 37.84 218 SER A O 1
ATOM 1704 N N . TRP A 1 219 ? -27.302 3.114 7.993 1.00 36.22 219 TRP A N 1
ATOM 1705 C CA . TRP A 1 219 ? -26.888 1.976 8.835 1.00 36.22 219 TRP A CA 1
ATOM 1706 C C . TRP A 1 219 ? -27.906 0.825 8.879 1.00 36.22 219 TRP A C 1
ATOM 1708 O O . TRP A 1 219 ? -27.633 -0.211 9.481 1.00 36.22 219 TRP A O 1
ATOM 1718 N N . GLU A 1 220 ? -29.068 0.985 8.238 1.00 43.19 220 GLU A N 1
ATOM 1719 C CA . GLU A 1 220 ? -30.055 -0.093 8.056 1.00 43.19 220 GLU A CA 1
ATOM 1720 C C . GLU A 1 220 ? -29.689 -1.019 6.880 1.00 43.19 220 GLU A C 1
ATOM 1722 O O . GLU A 1 220 ? -30.281 -2.084 6.714 1.00 43.19 220 GLU A O 1
ATOM 1727 N N . MET A 1 221 ? -28.684 -0.647 6.078 1.00 59.84 221 MET A N 1
ATOM 1728 C CA . MET A 1 221 ? -28.170 -1.458 4.977 1.00 59.84 221 MET A CA 1
ATOM 1729 C C . MET A 1 221 ? -27.093 -2.424 5.482 1.00 59.84 221 MET A C 1
ATOM 1731 O O . MET A 1 221 ? -25.906 -2.090 5.520 1.00 59.84 221 MET A O 1
ATOM 1735 N N . GLU A 1 222 ? -27.512 -3.640 5.845 1.00 71.94 222 GLU A N 1
ATOM 1736 C CA . GLU A 1 222 ? -26.652 -4.697 6.412 1.00 71.94 222 GLU A CA 1
ATOM 1737 C C . GLU A 1 222 ? -25.349 -4.925 5.618 1.00 71.94 222 GLU A C 1
ATOM 1739 O O . GLU A 1 222 ? -24.304 -5.182 6.209 1.00 71.94 222 GLU A O 1
ATOM 1744 N N . TRP A 1 223 ? -25.367 -4.750 4.293 1.00 78.62 223 TRP A N 1
ATOM 1745 C CA . TRP A 1 223 ? -24.206 -4.964 3.421 1.00 78.62 223 TRP A CA 1
ATOM 1746 C C . TRP A 1 223 ? -23.127 -3.875 3.510 1.00 78.62 223 TRP A C 1
ATOM 1748 O O . TRP A 1 223 ? -21.937 -4.178 3.379 1.00 78.62 223 TRP A O 1
ATOM 1758 N N . VAL A 1 224 ? -23.498 -2.616 3.768 1.00 75.94 224 VAL A N 1
ATOM 1759 C CA . VAL A 1 224 ? -22.525 -1.534 4.020 1.00 75.94 224 VAL A CA 1
ATOM 1760 C C . VAL A 1 224 ? -21.794 -1.826 5.325 1.00 75.94 224 VAL A C 1
ATOM 1762 O O . VAL A 1 224 ? -20.564 -1.782 5.395 1.00 75.94 224 VAL A O 1
ATOM 1765 N N . PHE A 1 225 ? -22.568 -2.196 6.342 1.00 69.31 225 PHE A N 1
ATOM 1766 C CA . PHE A 1 225 ? -22.064 -2.572 7.650 1.00 69.31 225 PHE A CA 1
ATOM 1767 C C . PHE A 1 225 ? -21.134 -3.792 7.567 1.00 69.31 225 PHE A C 1
ATOM 1769 O O . PHE A 1 225 ? -19.981 -3.710 7.994 1.00 69.31 225 PHE A O 1
ATOM 1776 N N . ASP A 1 226 ? -21.573 -4.884 6.933 1.00 78.75 226 ASP A N 1
ATOM 1777 C CA . ASP A 1 226 ? -20.752 -6.082 6.736 1.00 78.75 226 ASP A CA 1
ATOM 1778 C C . ASP A 1 226 ? -19.454 -5.756 5.965 1.00 78.75 226 ASP A C 1
ATOM 1780 O O . ASP A 1 226 ? -18.393 -6.288 6.291 1.00 78.75 226 ASP A O 1
ATOM 1784 N N . THR A 1 227 ? -19.467 -4.816 5.013 1.00 84.88 227 THR A N 1
ATOM 1785 C CA . THR A 1 227 ? -18.238 -4.390 4.315 1.00 84.88 227 THR A CA 1
ATOM 1786 C C . THR A 1 227 ? -17.221 -3.764 5.272 1.00 84.88 227 THR A C 1
ATOM 1788 O O . THR A 1 227 ? -16.036 -4.110 5.241 1.00 84.88 227 THR A O 1
ATOM 1791 N N . ILE A 1 228 ? -17.663 -2.866 6.155 1.00 77.38 228 ILE A N 1
ATOM 1792 C CA . ILE A 1 228 ? -16.791 -2.207 7.141 1.00 77.38 228 ILE A CA 1
ATOM 1793 C C . ILE A 1 228 ? -16.213 -3.242 8.118 1.00 77.38 228 ILE A C 1
ATOM 1795 O O . ILE A 1 228 ? -15.013 -3.216 8.412 1.00 77.38 228 ILE A O 1
ATOM 1799 N N . ILE A 1 229 ? -17.032 -4.199 8.573 1.00 73.56 229 ILE A N 1
ATOM 1800 C CA . ILE A 1 229 ? -16.583 -5.306 9.433 1.00 73.56 229 ILE A CA 1
ATOM 1801 C C . ILE A 1 229 ? -15.539 -6.162 8.737 1.00 73.56 229 ILE A C 1
ATOM 1803 O O . ILE A 1 229 ? -14.511 -6.501 9.335 1.00 73.56 229 ILE A O 1
ATOM 1807 N N . ALA A 1 230 ? -15.803 -6.530 7.487 1.00 85.06 230 ALA A N 1
ATOM 1808 C CA . ALA A 1 230 ? -14.911 -7.355 6.699 1.00 85.06 230 ALA A CA 1
ATOM 1809 C C . ALA A 1 230 ? -13.552 -6.675 6.515 1.00 85.06 230 ALA A C 1
ATOM 1811 O O . ALA A 1 230 ? -12.521 -7.314 6.719 1.00 85.06 230 ALA A O 1
ATOM 1812 N N . LEU A 1 231 ? -13.539 -5.372 6.229 1.00 84.56 231 LEU A N 1
ATOM 1813 C CA . LEU A 1 231 ? -12.317 -4.583 6.091 1.00 84.56 231 LEU A CA 1
ATOM 1814 C C . LEU A 1 231 ? -11.518 -4.498 7.389 1.00 84.56 231 LEU A C 1
ATOM 1816 O O . LEU A 1 231 ? -10.331 -4.828 7.392 1.00 84.56 231 LEU A O 1
ATOM 1820 N N . GLY A 1 232 ? -12.162 -4.138 8.501 1.00 74.56 232 GLY A N 1
ATOM 1821 C CA . GLY A 1 232 ? -11.505 -4.097 9.809 1.00 74.56 232 GLY A CA 1
ATOM 1822 C C . GLY A 1 232 ? -10.948 -5.456 10.240 1.00 74.56 232 GLY A C 1
ATOM 1823 O O . GLY A 1 232 ? -9.843 -5.554 10.776 1.00 74.56 232 GLY A O 1
ATOM 1824 N N . SER A 1 233 ? -11.694 -6.527 9.967 1.00 79.62 233 SER A N 1
ATOM 1825 C CA . SER A 1 233 ? -11.277 -7.895 10.281 1.00 79.62 233 SER A CA 1
ATOM 1826 C C . SER A 1 233 ? -10.121 -8.354 9.390 1.00 79.62 233 SER A C 1
ATOM 1828 O O . SER A 1 233 ? -9.171 -8.949 9.894 1.00 79.62 233 SER A O 1
ATOM 1830 N N . MET A 1 234 ? -10.154 -8.046 8.090 1.00 85.75 234 MET A N 1
ATOM 1831 C CA . MET A 1 234 ? -9.082 -8.396 7.153 1.00 85.75 234 MET A CA 1
ATOM 1832 C C . MET A 1 234 ? -7.785 -7.673 7.510 1.00 85.75 234 MET A C 1
ATOM 1834 O O . MET A 1 234 ? -6.730 -8.295 7.579 1.00 85.75 234 MET A O 1
ATOM 1838 N N . HIS A 1 235 ? -7.863 -6.379 7.812 1.00 82.00 235 HIS A N 1
ATOM 1839 C CA . HIS A 1 235 ? -6.714 -5.602 8.265 1.00 82.00 235 HIS A CA 1
ATOM 1840 C C . HIS A 1 235 ? -6.101 -6.181 9.547 1.00 82.00 235 HIS A C 1
ATOM 1842 O O . HIS A 1 235 ? -4.905 -6.478 9.592 1.00 82.00 235 HIS A O 1
ATOM 1848 N N . ARG A 1 236 ? -6.925 -6.461 10.565 1.00 77.12 236 ARG A N 1
ATOM 1849 C CA . ARG A 1 236 ? -6.462 -7.105 11.802 1.00 77.12 236 ARG A CA 1
ATOM 1850 C C . ARG A 1 236 ? -5.832 -8.471 11.543 1.00 77.12 236 ARG A C 1
ATOM 1852 O O . ARG A 1 236 ? -4.839 -8.816 12.183 1.00 77.12 236 ARG A O 1
ATOM 1859 N N . ALA A 1 237 ? -6.406 -9.253 10.635 1.00 82.69 237 ALA A N 1
ATOM 1860 C CA . ALA A 1 237 ? -5.828 -10.522 10.229 1.00 82.69 237 ALA A CA 1
ATOM 1861 C C . ALA A 1 237 ? -4.430 -10.318 9.635 1.00 82.69 237 ALA A C 1
ATOM 1863 O O . ALA A 1 237 ? -3.494 -10.983 10.069 1.00 82.69 237 ALA A O 1
ATOM 1864 N N . THR A 1 238 ? -4.257 -9.356 8.727 1.00 80.19 238 THR A N 1
ATOM 1865 C CA . THR A 1 238 ? -2.957 -8.998 8.140 1.00 80.19 238 THR A CA 1
ATOM 1866 C C . THR A 1 238 ? -1.931 -8.606 9.206 1.00 80.19 238 THR A C 1
ATOM 1868 O O . THR A 1 238 ? -0.809 -9.117 9.190 1.00 80.19 238 THR A O 1
ATOM 1871 N N . LEU A 1 239 ? -2.323 -7.793 10.192 1.00 76.31 239 LEU A N 1
ATOM 1872 C CA . LEU A 1 239 ? -1.460 -7.415 11.315 1.00 76.31 239 LEU A CA 1
ATOM 1873 C C . LEU A 1 239 ? -1.000 -8.615 12.144 1.00 76.31 239 LEU A C 1
ATOM 1875 O O . LEU A 1 239 ? 0.188 -8.754 12.441 1.00 76.31 239 LEU A O 1
ATOM 1879 N N . LEU A 1 240 ? -1.929 -9.501 12.498 1.00 76.25 240 LEU A N 1
ATOM 1880 C CA . LEU A 1 240 ? -1.645 -10.709 13.272 1.00 76.25 240 LEU A CA 1
ATOM 1881 C C . LEU A 1 240 ? -0.780 -11.700 12.483 1.00 76.25 240 LEU A C 1
ATOM 1883 O O . LEU A 1 240 ? 0.132 -12.309 13.039 1.00 76.25 240 LEU A O 1
ATOM 1887 N N . LEU A 1 241 ? -1.019 -11.826 11.176 1.00 78.88 241 LEU A N 1
ATOM 1888 C CA . LEU A 1 241 ? -0.241 -12.681 10.279 1.00 78.88 241 LEU A CA 1
ATOM 1889 C C . LEU A 1 241 ? 1.190 -12.171 10.070 1.00 78.88 241 LEU A C 1
ATOM 1891 O O . LEU A 1 241 ? 2.083 -12.992 9.856 1.00 78.88 241 LEU A O 1
ATOM 1895 N N . SER A 1 242 ? 1.419 -10.855 10.165 1.00 74.31 242 SER A N 1
ATOM 1896 C CA . SER A 1 242 ? 2.767 -10.271 10.126 1.00 74.31 242 SER A CA 1
ATOM 1897 C C . SER A 1 242 ? 3.571 -10.450 11.419 1.00 74.31 242 SER A C 1
ATOM 1899 O O . SER A 1 242 ? 4.786 -10.248 11.414 1.00 74.31 242 SER A O 1
ATOM 1901 N N . GLN A 1 243 ? 2.938 -10.864 12.524 1.00 74.06 243 GLN A N 1
ATOM 1902 C CA . GLN A 1 243 ? 3.652 -11.111 13.777 1.00 74.06 243 GLN A CA 1
ATOM 1903 C C . GLN A 1 243 ? 4.513 -12.377 13.699 1.00 74.06 243 GLN A C 1
ATOM 1905 O O . GLN A 1 243 ? 4.168 -13.374 13.064 1.00 74.06 243 GLN A O 1
ATOM 1910 N N . LYS A 1 244 ? 5.640 -12.371 14.422 1.00 68.06 244 LYS A N 1
ATOM 1911 C CA . LYS A 1 244 ? 6.554 -13.527 14.495 1.00 68.06 244 LYS A CA 1
ATOM 1912 C C . LYS A 1 244 ? 6.021 -14.664 15.385 1.00 68.06 244 LYS A C 1
ATOM 1914 O O . LYS A 1 244 ? 6.499 -15.792 15.276 1.00 68.06 244 LYS A O 1
ATOM 1919 N N . GLY A 1 245 ? 5.058 -14.386 16.270 1.00 73.50 245 GLY A N 1
ATOM 1920 C CA . GLY A 1 245 ? 4.502 -15.344 17.229 1.00 73.50 245 GLY A CA 1
ATOM 1921 C C . GLY A 1 245 ? 3.558 -16.366 16.589 1.00 73.50 245 GLY A C 1
ATOM 1922 O O . GLY A 1 245 ? 2.625 -16.008 15.877 1.00 73.50 245 GLY A O 1
ATOM 1923 N N . GLY A 1 246 ? 3.755 -17.659 16.878 1.00 69.38 246 GLY A N 1
ATOM 1924 C CA . GLY A 1 246 ? 2.911 -18.729 16.328 1.00 69.38 246 GLY A CA 1
ATOM 1925 C C . GLY A 1 246 ? 1.431 -18.608 16.713 1.00 69.38 246 GLY A C 1
ATOM 1926 O O . GLY A 1 246 ? 0.569 -18.840 15.871 1.00 69.38 246 GLY A O 1
ATOM 1927 N N . ASN A 1 247 ? 1.130 -18.201 17.951 1.00 74.00 247 ASN A N 1
ATOM 1928 C CA . ASN A 1 247 ? -0.247 -18.022 18.429 1.00 74.00 247 ASN A CA 1
ATOM 1929 C C . ASN A 1 247 ? -0.957 -16.856 17.718 1.00 74.00 247 ASN A C 1
ATOM 1931 O O . ASN A 1 247 ? -2.103 -16.990 17.294 1.00 74.00 247 ASN A O 1
ATOM 1935 N N . ASP A 1 248 ? -0.257 -15.737 17.515 1.00 73.06 248 ASP A N 1
ATOM 1936 C CA . ASP A 1 248 ? -0.803 -14.575 16.806 1.00 73.06 248 ASP A CA 1
ATOM 1937 C C . ASP A 1 248 ? -1.117 -14.910 15.352 1.00 73.06 248 ASP A C 1
ATOM 1939 O O . ASP A 1 248 ? -2.194 -14.573 14.869 1.00 73.06 248 ASP A O 1
ATOM 1943 N N . ARG A 1 249 ? -0.246 -15.675 14.682 1.00 75.62 249 ARG A N 1
ATOM 1944 C CA . ARG A 1 249 ? -0.496 -16.130 13.308 1.00 75.62 249 ARG A CA 1
ATOM 1945 C C . ARG A 1 249 ? -1.730 -17.029 13.198 1.00 75.62 249 ARG A C 1
ATOM 1947 O O . ARG A 1 249 ? -2.505 -16.843 12.265 1.00 75.62 249 ARG A O 1
ATOM 1954 N N . HIS A 1 250 ? -1.961 -17.944 14.146 1.00 76.88 250 HIS A N 1
ATOM 1955 C CA . HIS A 1 250 ? -3.185 -18.765 14.160 1.00 76.88 250 HIS A CA 1
ATOM 1956 C C . HIS A 1 250 ? -4.436 -17.897 14.337 1.00 76.88 250 HIS A C 1
ATOM 1958 O O . HIS A 1 250 ? -5.369 -17.992 13.545 1.00 76.88 250 HIS A O 1
ATOM 1964 N N . ARG A 1 251 ? -4.418 -16.964 15.297 1.00 76.06 251 ARG A N 1
ATOM 1965 C CA . ARG A 1 251 ? -5.516 -16.000 15.484 1.00 76.06 251 ARG A CA 1
ATOM 1966 C C . ARG A 1 251 ? -5.724 -15.114 14.256 1.00 76.06 251 ARG A C 1
ATOM 1968 O O . ARG A 1 251 ? -6.853 -14.728 13.964 1.00 76.06 251 ARG A O 1
ATOM 1975 N N . GLY A 1 252 ? -4.647 -14.777 13.551 1.00 81.19 252 GLY A N 1
ATOM 1976 C CA . GLY A 1 252 ? -4.682 -14.054 12.285 1.00 81.19 252 GLY A CA 1
ATOM 1977 C C . GLY A 1 252 ? -5.417 -14.836 11.201 1.00 81.19 252 GLY A C 1
ATOM 1978 O O . GLY A 1 252 ? -6.298 -14.273 10.558 1.00 81.19 252 GLY A O 1
ATOM 1979 N N . LEU A 1 253 ? -5.134 -16.135 11.054 1.00 83.38 253 LEU A N 1
ATOM 1980 C CA . LEU A 1 253 ? -5.858 -17.020 10.131 1.00 83.38 253 LEU A CA 1
ATOM 1981 C C . LEU A 1 253 ? -7.348 -17.112 10.484 1.00 83.38 253 LEU A C 1
ATOM 1983 O O . LEU A 1 253 ? -8.185 -16.910 9.606 1.00 83.38 253 LEU A O 1
ATOM 1987 N N . ASP A 1 254 ? -7.688 -17.327 11.757 1.00 79.81 254 ASP A N 1
ATOM 1988 C CA . ASP A 1 254 ? -9.087 -17.379 12.208 1.00 79.81 254 ASP A CA 1
ATOM 1989 C C . ASP A 1 254 ? -9.819 -16.062 11.907 1.00 79.81 254 ASP A C 1
ATOM 1991 O O . ASP A 1 254 ? -10.928 -16.047 11.370 1.00 79.81 254 ASP A O 1
ATOM 1995 N N . THR A 1 255 ? -9.164 -14.932 12.188 1.00 81.56 255 THR A N 1
ATOM 1996 C CA . THR A 1 255 ? -9.706 -13.596 11.900 1.00 81.56 255 THR A CA 1
ATOM 1997 C C . THR A 1 255 ? -9.888 -13.387 10.393 1.00 81.56 255 THR A C 1
ATOM 1999 O O . THR A 1 255 ? -10.889 -12.805 9.975 1.00 81.56 255 THR A O 1
ATOM 2002 N N . LYS A 1 256 ? -8.973 -13.901 9.560 1.00 86.94 256 LYS A N 1
ATOM 2003 C CA . LYS A 1 256 ? -9.074 -13.837 8.094 1.00 86.94 256 LYS A CA 1
ATOM 2004 C C . LYS A 1 256 ? -10.288 -14.602 7.576 1.00 86.94 256 LYS A C 1
ATOM 2006 O O . LYS A 1 256 ? -10.984 -14.109 6.692 1.00 86.94 256 LYS A O 1
ATOM 2011 N N . VAL A 1 257 ? -10.572 -15.779 8.137 1.00 85.88 257 VAL A N 1
ATOM 2012 C CA . VAL A 1 257 ? -11.762 -16.571 7.783 1.00 85.88 257 VAL A CA 1
ATOM 2013 C C . VAL A 1 257 ? -13.041 -15.799 8.112 1.00 85.88 257 VAL A C 1
ATOM 2015 O O . VAL A 1 257 ? -13.920 -15.693 7.258 1.00 85.88 257 VAL A O 1
ATOM 2018 N N . ILE A 1 258 ? -13.120 -15.191 9.300 1.00 81.19 258 ILE A N 1
ATOM 2019 C CA . ILE A 1 258 ? -14.265 -14.355 9.708 1.00 81.19 258 ILE A CA 1
ATOM 2020 C C . ILE A 1 258 ? -14.431 -13.150 8.771 1.00 81.19 258 ILE A C 1
ATOM 2022 O O . ILE A 1 258 ? -15.550 -12.827 8.357 1.00 81.19 258 ILE A O 1
ATOM 2026 N N . ALA A 1 259 ? -13.322 -12.501 8.405 1.00 86.75 259 ALA A N 1
ATOM 2027 C CA . ALA A 1 259 ? -13.322 -11.383 7.469 1.00 86.75 259 ALA A CA 1
ATOM 2028 C C . ALA A 1 259 ? -13.915 -11.786 6.113 1.00 86.75 259 ALA A C 1
ATOM 2030 O O . ALA A 1 259 ? -14.777 -11.087 5.591 1.00 86.75 259 ALA A O 1
ATOM 2031 N N . ILE A 1 260 ? -13.514 -12.943 5.579 1.00 90.00 260 ILE A N 1
ATOM 2032 C CA . ILE A 1 260 ? -13.988 -13.456 4.285 1.00 90.00 260 ILE A CA 1
ATOM 2033 C C . ILE A 1 260 ? -15.463 -13.849 4.336 1.00 90.00 260 ILE A C 1
ATOM 2035 O O . ILE A 1 260 ? -16.214 -13.513 3.427 1.00 90.00 260 ILE A O 1
ATOM 2039 N N . GLN A 1 261 ? -15.910 -14.511 5.404 1.00 88.38 261 GLN A N 1
ATOM 2040 C CA . GLN A 1 261 ? -17.330 -14.839 5.577 1.00 88.38 261 GLN A CA 1
ATOM 2041 C C . GLN A 1 261 ? -18.202 -13.582 5.590 1.00 88.38 261 GLN A C 1
ATOM 2043 O O . GLN A 1 261 ? -19.290 -13.560 5.023 1.00 88.38 261 GLN A O 1
ATOM 2048 N N . THR A 1 262 ? -17.719 -12.524 6.236 1.00 86.31 262 THR A N 1
ATOM 2049 C CA . THR A 1 262 ? -18.442 -11.253 6.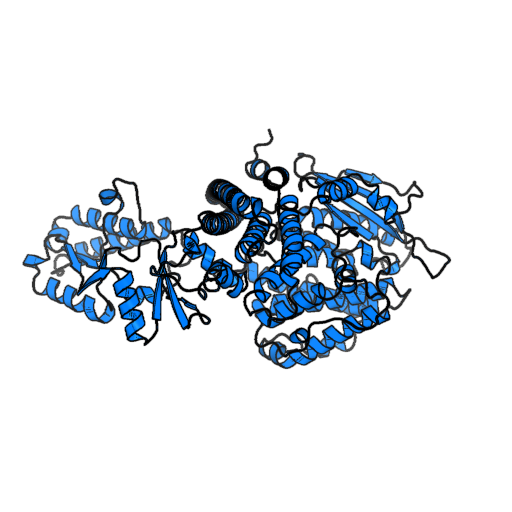328 1.00 86.31 262 THR A CA 1
ATOM 2050 C C . THR A 1 262 ? -18.381 -10.473 5.015 1.00 86.31 262 THR A C 1
ATOM 2052 O O . THR A 1 262 ? -19.385 -9.923 4.581 1.00 86.31 262 THR A O 1
ATOM 2055 N N . TYR A 1 263 ? -17.250 -10.530 4.315 1.00 91.94 263 TYR A N 1
ATOM 2056 C CA . TYR A 1 263 ? -17.088 -9.993 2.966 1.00 91.94 263 TYR A CA 1
ATOM 2057 C C . TYR A 1 263 ? -18.049 -10.634 1.952 1.00 91.94 263 TYR A C 1
ATOM 2059 O O . TYR A 1 263 ? -18.659 -9.925 1.159 1.00 91.94 263 TYR A O 1
ATOM 2067 N N . ILE A 1 264 ? -18.228 -11.960 1.991 1.00 90.25 264 ILE A N 1
ATOM 2068 C CA . ILE A 1 264 ? -19.157 -12.663 1.091 1.00 90.25 264 ILE A CA 1
ATOM 2069 C C . ILE A 1 264 ? -20.605 -12.227 1.353 1.00 90.25 264 ILE A C 1
ATOM 2071 O O . ILE A 1 264 ? -21.320 -11.929 0.401 1.00 90.25 264 ILE A O 1
ATOM 2075 N N . ARG A 1 265 ? -21.018 -12.097 2.622 1.00 88.00 265 ARG A N 1
ATOM 2076 C CA . ARG A 1 265 ? -22.351 -11.568 2.974 1.00 88.00 265 ARG A CA 1
ATOM 2077 C C . ARG A 1 265 ? -22.556 -10.142 2.457 1.00 88.00 265 ARG A C 1
ATOM 2079 O O . ARG A 1 265 ? -23.596 -9.837 1.875 1.00 88.00 265 ARG A O 1
ATOM 2086 N N . ALA A 1 266 ? -21.534 -9.295 2.587 1.00 90.38 266 ALA A N 1
ATOM 2087 C CA . ALA A 1 266 ? -21.557 -7.948 2.027 1.00 90.38 266 ALA A CA 1
ATOM 2088 C C . ALA A 1 266 ? -21.700 -7.948 0.495 1.00 90.38 266 ALA A C 1
ATOM 2090 O O . ALA A 1 266 ? -22.468 -7.155 -0.045 1.00 90.38 266 ALA A O 1
ATOM 2091 N N . LEU A 1 267 ? -20.999 -8.842 -0.211 1.00 91.38 267 LEU A N 1
ATOM 2092 C CA . LEU A 1 267 ? -21.106 -8.992 -1.667 1.00 91.38 267 LEU A CA 1
ATOM 2093 C C . LEU A 1 267 ? -22.501 -9.432 -2.112 1.00 91.38 267 LEU A C 1
ATOM 2095 O O . LEU A 1 267 ? -23.029 -8.893 -3.084 1.00 91.38 267 LEU A O 1
ATOM 2099 N N . GLU A 1 268 ? -23.103 -10.390 -1.410 1.00 89.19 268 GLU A N 1
ATOM 2100 C CA . GLU A 1 268 ? -24.464 -10.856 -1.688 1.00 89.19 268 GLU A CA 1
ATOM 2101 C C . GLU A 1 268 ? -25.475 -9.714 -1.533 1.00 89.19 268 GLU A C 1
ATOM 2103 O O . GLU A 1 268 ? -26.299 -9.492 -2.423 1.00 89.19 268 GLU A O 1
ATOM 2108 N N . GLY A 1 269 ? -25.375 -8.937 -0.451 1.00 85.69 269 GLY A N 1
ATOM 2109 C CA . GLY A 1 269 ? -26.248 -7.784 -0.233 1.00 85.69 269 GLY A CA 1
ATOM 2110 C C . GLY A 1 269 ? -25.976 -6.608 -1.180 1.00 85.69 269 GLY A C 1
ATOM 2111 O O . GLY A 1 269 ? -26.913 -5.933 -1.594 1.00 85.69 269 GLY A O 1
ATOM 2112 N N . LEU A 1 270 ? -24.731 -6.390 -1.612 1.00 87.50 270 LEU A N 1
ATOM 2113 C CA . LEU A 1 270 ? -24.422 -5.415 -2.663 1.00 87.50 270 LEU A CA 1
ATOM 2114 C C . LEU A 1 270 ? -25.014 -5.843 -4.013 1.00 87.50 270 LEU A C 1
ATOM 2116 O O . LEU A 1 270 ? -25.544 -5.015 -4.753 1.00 87.50 270 LEU A O 1
ATOM 2120 N N . SER A 1 271 ? -24.958 -7.138 -4.332 1.00 88.69 271 SER A N 1
ATOM 2121 C CA . SER A 1 271 ? -25.468 -7.673 -5.595 1.00 88.69 271 SER A CA 1
ATOM 2122 C C . SER A 1 271 ? -26.961 -7.435 -5.775 1.00 88.69 271 SER A C 1
ATOM 2124 O O . SER A 1 271 ? -27.392 -7.211 -6.903 1.00 88.69 271 SER A O 1
ATOM 2126 N N . THR A 1 272 ? -27.754 -7.489 -4.703 1.00 81.50 272 THR A N 1
ATOM 2127 C CA . THR A 1 272 ? -29.196 -7.211 -4.790 1.00 81.50 272 THR A CA 1
ATOM 2128 C C . THR A 1 272 ? -29.461 -5.740 -5.104 1.00 81.50 272 THR A C 1
ATOM 2130 O O . THR A 1 272 ? -30.368 -5.440 -5.872 1.00 81.50 272 THR A O 1
ATOM 2133 N N . CYS A 1 273 ? -28.626 -4.827 -4.600 1.00 76.81 273 CYS A N 1
ATOM 2134 C CA . CYS A 1 273 ? -28.698 -3.401 -4.923 1.00 76.81 273 CYS A CA 1
ATOM 2135 C C . CYS A 1 273 ? -28.286 -3.109 -6.379 1.00 76.81 273 CYS A C 1
ATOM 2137 O O . CYS A 1 273 ? -28.905 -2.278 -7.047 1.00 76.81 273 CYS A O 1
ATOM 2139 N N . MET A 1 274 ? -27.273 -3.818 -6.881 1.00 78.56 274 MET A N 1
ATOM 2140 C CA . MET A 1 274 ? -26.750 -3.649 -8.243 1.00 78.56 274 MET A CA 1
ATOM 2141 C C . MET A 1 274 ? -27.616 -4.315 -9.324 1.00 78.56 274 MET A C 1
ATOM 2143 O O . MET A 1 274 ? -27.581 -3.889 -10.473 1.00 78.56 274 MET A O 1
ATOM 2147 N N . ALA A 1 275 ? -28.405 -5.342 -8.988 1.00 68.69 275 ALA A N 1
ATOM 2148 C CA . ALA A 1 275 ? -29.216 -6.086 -9.959 1.00 68.69 275 ALA A CA 1
ATOM 2149 C C . ALA A 1 275 ? -30.355 -5.257 -10.591 1.00 68.69 275 ALA A C 1
ATOM 2151 O O . ALA A 1 275 ? -30.768 -5.547 -11.714 1.00 68.69 275 ALA A O 1
ATOM 2152 N N . ASP A 1 276 ? -30.836 -4.224 -9.892 1.00 57.72 276 ASP A N 1
ATOM 2153 C CA . ASP A 1 276 ? -32.026 -3.452 -10.277 1.00 57.72 276 ASP A CA 1
ATOM 2154 C C . ASP A 1 276 ? -31.717 -2.056 -10.854 1.00 57.72 276 ASP A C 1
ATOM 2156 O O . ASP A 1 276 ? -32.635 -1.341 -11.266 1.00 57.72 276 ASP A O 1
ATOM 2160 N N . THR A 1 277 ? -30.448 -1.633 -10.910 1.00 57.53 277 THR A N 1
ATOM 2161 C CA . THR A 1 277 ? -30.085 -0.251 -11.271 1.00 57.53 277 THR A CA 1
ATOM 2162 C C . THR A 1 277 ? -29.010 -0.187 -12.356 1.00 57.53 277 THR A C 1
ATOM 2164 O O . THR A 1 277 ? -27.943 -0.774 -12.238 1.00 57.53 277 THR A O 1
ATOM 2167 N N . LYS A 1 278 ? -29.287 0.562 -13.434 1.00 61.97 278 LYS A N 1
ATOM 2168 C CA . LYS A 1 278 ? -28.259 0.958 -14.419 1.00 61.97 278 LYS A CA 1
ATOM 2169 C C . LYS A 1 278 ? -27.362 2.091 -13.904 1.00 61.97 278 LYS A C 1
ATOM 2171 O O . LYS A 1 278 ? -26.252 2.239 -14.398 1.00 61.97 278 LYS A O 1
ATOM 2176 N N . ASP A 1 279 ? -27.847 2.825 -12.900 1.00 68.38 279 ASP A N 1
ATOM 2177 C CA . ASP A 1 279 ? -27.170 3.945 -12.248 1.00 68.38 279 ASP A CA 1
ATOM 2178 C C . ASP A 1 279 ? -27.011 3.625 -10.749 1.00 68.38 279 ASP A C 1
ATOM 2180 O O . ASP A 1 279 ? -27.959 3.815 -9.975 1.00 68.38 279 ASP A O 1
ATOM 2184 N N . PRO A 1 280 ? -25.863 3.076 -10.319 1.00 71.50 280 PRO A N 1
ATOM 2185 C CA . PRO A 1 280 ? -25.647 2.737 -8.919 1.00 71.50 280 PRO A CA 1
ATOM 2186 C C . PRO A 1 280 ? -25.486 3.989 -8.057 1.00 71.50 280 PRO A C 1
ATOM 2188 O O . PRO A 1 280 ? -25.023 5.037 -8.508 1.00 71.50 280 PRO A O 1
ATOM 2191 N N . THR A 1 281 ? -25.850 3.875 -6.780 1.00 73.62 281 THR A N 1
ATOM 2192 C CA . THR A 1 281 ? -25.709 4.981 -5.827 1.00 73.62 281 THR A CA 1
ATOM 2193 C C . THR A 1 281 ? -24.231 5.260 -5.509 1.00 73.62 281 THR A C 1
ATOM 2195 O O . THR A 1 281 ? -23.423 4.322 -5.495 1.00 73.62 281 THR A O 1
ATOM 2198 N N . PRO A 1 282 ? -23.853 6.515 -5.185 1.00 73.06 282 PRO A N 1
ATOM 2199 C CA . PRO A 1 282 ? -22.522 6.835 -4.661 1.00 73.06 282 PRO A CA 1
ATOM 2200 C C . PRO A 1 282 ? -22.113 5.934 -3.489 1.00 73.06 282 PRO A C 1
ATOM 2202 O O . PRO A 1 282 ? -20.970 5.481 -3.427 1.00 73.06 282 PRO A O 1
ATOM 2205 N N . LEU A 1 283 ? -23.056 5.608 -2.598 1.00 75.81 283 LEU A N 1
ATOM 2206 C CA . LEU A 1 283 ? -22.876 4.645 -1.508 1.00 75.81 283 LEU A CA 1
ATOM 2207 C C . LEU A 1 283 ? -22.417 3.260 -1.996 1.00 75.81 283 LEU A C 1
ATOM 2209 O O . LEU A 1 283 ? -21.485 2.682 -1.434 1.00 75.81 283 LEU A O 1
ATOM 2213 N N . ALA A 1 284 ? -23.044 2.727 -3.046 1.00 79.88 284 ALA A N 1
ATOM 2214 C CA . ALA A 1 284 ? -22.703 1.421 -3.604 1.00 79.88 284 ALA A CA 1
ATOM 2215 C C . ALA A 1 284 ? -21.306 1.426 -4.251 1.00 79.88 284 ALA A C 1
ATOM 2217 O O . ALA A 1 284 ? -20.531 0.484 -4.072 1.00 79.88 284 ALA A O 1
ATOM 2218 N N . VAL A 1 285 ? -20.940 2.521 -4.927 1.00 80.69 285 VAL A N 1
ATOM 2219 C CA . VAL A 1 285 ? -19.584 2.733 -5.463 1.00 80.69 285 VAL A CA 1
ATOM 2220 C C . VAL A 1 285 ? -18.555 2.860 -4.334 1.00 80.69 285 VAL A C 1
ATOM 2222 O O . VAL A 1 285 ? -17.488 2.250 -4.400 1.00 80.69 285 VAL A O 1
ATOM 2225 N N . GLY A 1 286 ? -18.883 3.578 -3.259 1.00 80.31 286 GLY A N 1
ATOM 2226 C CA . GLY A 1 286 ? -18.043 3.678 -2.065 1.00 80.31 286 GLY A CA 1
ATOM 2227 C C . GLY A 1 286 ? -17.785 2.317 -1.410 1.00 80.31 286 GLY A C 1
ATOM 2228 O O . GLY A 1 286 ? -16.653 2.016 -1.037 1.00 80.31 286 GLY A O 1
ATOM 2229 N N . VAL A 1 287 ? -18.794 1.449 -1.329 1.00 84.88 287 VAL A N 1
ATOM 2230 C CA . VAL A 1 287 ? -18.617 0.074 -0.834 1.00 84.88 287 VAL A CA 1
ATOM 2231 C C . VAL A 1 287 ? -17.742 -0.766 -1.757 1.00 84.88 287 VAL A C 1
ATOM 2233 O O . VAL A 1 287 ? -16.882 -1.488 -1.257 1.00 84.88 287 VAL A O 1
ATOM 2236 N N . LEU A 1 288 ? -17.883 -0.648 -3.079 1.00 87.88 288 LEU A N 1
ATOM 2237 C CA . LEU A 1 288 ? -16.970 -1.320 -4.008 1.00 87.88 288 LEU A CA 1
ATOM 2238 C C . LEU A 1 288 ? -15.512 -0.883 -3.789 1.00 87.88 288 LEU A C 1
ATOM 2240 O O . LEU A 1 288 ? -14.614 -1.725 -3.814 1.00 87.88 288 LEU A O 1
ATOM 2244 N N . VAL A 1 289 ? -15.264 0.406 -3.522 1.00 87.38 289 VAL A N 1
ATOM 2245 C CA . VAL A 1 289 ? -13.924 0.913 -3.163 1.00 87.38 289 VAL A CA 1
ATOM 2246 C C . VAL A 1 289 ? -13.407 0.231 -1.893 1.00 87.38 289 VAL A C 1
ATOM 2248 O O . VAL A 1 289 ? -12.272 -0.248 -1.870 1.00 87.38 289 VAL A O 1
ATOM 2251 N N . LEU A 1 290 ? -14.235 0.121 -0.847 1.00 87.62 290 LEU A N 1
ATOM 2252 C CA . LEU A 1 290 ? -13.861 -0.607 0.370 1.00 87.62 290 LEU A CA 1
ATOM 2253 C C . LEU A 1 290 ? -13.549 -2.080 0.073 1.00 87.62 290 LEU A C 1
ATOM 2255 O O . LEU A 1 290 ? -12.550 -2.600 0.566 1.00 87.62 290 LEU A O 1
ATOM 2259 N N . MET A 1 291 ? -14.358 -2.740 -0.758 1.00 91.50 291 MET A N 1
ATOM 2260 C CA . MET A 1 291 ? -14.140 -4.126 -1.181 1.00 91.50 291 MET A CA 1
ATOM 2261 C C . MET A 1 291 ? -12.825 -4.298 -1.945 1.00 91.50 291 MET A C 1
ATOM 2263 O O . MET A 1 291 ? -12.094 -5.252 -1.682 1.00 91.50 291 MET A O 1
ATOM 2267 N N . ALA A 1 292 ? -12.457 -3.355 -2.815 1.00 90.94 292 ALA A N 1
ATOM 2268 C CA . ALA A 1 292 ? -11.150 -3.356 -3.466 1.00 90.94 292 ALA A CA 1
ATOM 2269 C C . ALA A 1 292 ? -10.007 -3.294 -2.437 1.00 90.94 292 ALA A C 1
ATOM 2271 O O . ALA A 1 292 ? -9.050 -4.060 -2.535 1.00 90.94 292 ALA A O 1
ATOM 2272 N N . TYR A 1 293 ? -10.123 -2.453 -1.404 1.00 88.38 293 TYR A N 1
ATOM 2273 C CA . TYR A 1 293 ? -9.125 -2.378 -0.333 1.00 88.38 293 TYR A CA 1
ATOM 2274 C C . TYR A 1 293 ? -9.063 -3.637 0.547 1.00 88.38 293 TYR A C 1
ATOM 2276 O O . TYR A 1 293 ? -7.969 -4.018 0.971 1.00 88.38 293 TYR A O 1
ATOM 2284 N N . ILE A 1 294 ? -10.188 -4.328 0.782 1.00 90.31 294 ILE A N 1
ATOM 2285 C CA . ILE A 1 294 ? -10.193 -5.657 1.428 1.00 90.31 294 ILE A CA 1
ATOM 2286 C C . ILE A 1 294 ? -9.296 -6.611 0.638 1.00 90.31 294 ILE A C 1
ATOM 2288 O O . ILE A 1 294 ? -8.453 -7.303 1.216 1.00 90.31 294 ILE A O 1
ATOM 2292 N N . GLU A 1 295 ? -9.446 -6.619 -0.686 1.00 90.69 295 GLU A N 1
ATOM 2293 C CA . GLU A 1 295 ? -8.643 -7.468 -1.562 1.00 90.69 295 GLU A CA 1
ATOM 2294 C C . GLU A 1 295 ? -7.181 -7.017 -1.634 1.00 90.69 295 GLU A C 1
ATOM 2296 O O . GLU A 1 295 ? -6.279 -7.847 -1.735 1.00 90.69 295 GLU A O 1
ATOM 2301 N N . CYS A 1 296 ? -6.902 -5.723 -1.485 1.00 87.44 296 CYS A N 1
ATOM 2302 C CA . CYS A 1 296 ? -5.535 -5.238 -1.328 1.00 87.44 296 CYS A CA 1
ATOM 2303 C C . CYS A 1 296 ? -4.870 -5.767 -0.048 1.00 87.44 296 CYS A C 1
ATOM 2305 O O . CYS A 1 296 ? -3.723 -6.209 -0.108 1.00 87.44 296 CYS A O 1
ATOM 2307 N N . PHE A 1 297 ? -5.574 -5.799 1.089 1.00 83.69 297 PHE A N 1
ATOM 2308 C CA . PHE A 1 297 ? -5.039 -6.367 2.337 1.00 83.69 297 PHE A CA 1
ATOM 2309 C C . PHE A 1 297 ? -4.866 -7.883 2.288 1.00 83.69 297 PHE A C 1
ATOM 2311 O O . PHE A 1 297 ? -3.882 -8.412 2.810 1.00 83.69 297 PHE A O 1
ATOM 2318 N N . SER A 1 298 ? -5.799 -8.595 1.652 1.00 82.81 298 SER A N 1
ATOM 2319 C CA . SER A 1 298 ? -5.664 -10.037 1.401 1.00 82.81 298 SER A CA 1
ATOM 2320 C C . SER A 1 298 ? -4.553 -10.335 0.373 1.00 82.81 298 SER A C 1
ATOM 2322 O O . SER A 1 298 ? -4.077 -11.473 0.256 1.00 82.81 298 SER A O 1
ATOM 2324 N N . GLY A 1 299 ? -4.123 -9.279 -0.324 1.00 82.88 299 GLY A N 1
ATOM 2325 C CA . GLY A 1 299 ? -3.272 -9.188 -1.495 1.00 82.88 299 GLY A CA 1
ATOM 2326 C C . GLY A 1 299 ? -3.705 -10.109 -2.636 1.00 82.88 299 GLY A C 1
ATOM 2327 O O . GLY A 1 299 ? -2.898 -10.857 -3.193 1.00 82.88 299 GLY A O 1
ATOM 2328 N N . ASN A 1 300 ? -5.002 -10.058 -2.916 1.00 88.19 300 ASN A N 1
ATOM 2329 C CA . ASN A 1 300 ? -5.729 -10.759 -3.957 1.00 88.19 300 ASN A CA 1
ATOM 2330 C C . ASN A 1 300 ? -5.888 -9.850 -5.180 1.00 88.19 300 ASN A C 1
ATOM 2332 O O . ASN A 1 300 ? -6.869 -9.125 -5.351 1.00 88.19 300 ASN A O 1
ATOM 2336 N N . LEU A 1 301 ? -4.870 -9.872 -6.033 1.00 87.19 301 LEU A N 1
ATOM 2337 C CA . LEU A 1 301 ? -4.778 -8.986 -7.184 1.00 87.19 301 LEU A CA 1
ATOM 2338 C C . LEU A 1 301 ? -5.913 -9.142 -8.227 1.00 87.19 301 LEU A C 1
ATOM 2340 O O . LEU A 1 301 ? -6.373 -8.092 -8.679 1.00 87.19 301 LEU A O 1
ATOM 2344 N N . PRO A 1 302 ? -6.418 -10.335 -8.625 1.00 88.50 302 PRO A N 1
ATOM 2345 C CA . PRO A 1 302 ? -7.504 -10.405 -9.606 1.00 88.50 302 PRO A CA 1
ATOM 2346 C C . PRO A 1 302 ? -8.788 -9.770 -9.066 1.00 88.50 302 PRO A C 1
ATOM 2348 O O . PRO A 1 302 ? -9.415 -8.976 -9.764 1.00 88.50 302 PRO A O 1
ATOM 2351 N N . ALA A 1 303 ? -9.148 -10.040 -7.809 1.00 90.31 303 ALA A N 1
ATOM 2352 C CA . ALA A 1 303 ? -10.344 -9.464 -7.206 1.00 90.31 303 ALA A CA 1
ATOM 2353 C C . ALA A 1 303 ? -10.221 -7.941 -7.025 1.00 90.31 303 ALA A C 1
ATOM 2355 O O . ALA A 1 303 ? -11.137 -7.207 -7.392 1.00 90.31 303 ALA A O 1
ATOM 2356 N N . ALA A 1 304 ? -9.068 -7.447 -6.556 1.00 90.38 304 ALA A N 1
ATOM 2357 C CA . ALA A 1 304 ? -8.811 -6.010 -6.425 1.00 90.38 304 ALA A CA 1
ATOM 2358 C C . ALA A 1 304 ? -8.908 -5.274 -7.773 1.00 90.38 304 ALA A C 1
ATOM 2360 O O . ALA A 1 304 ? -9.531 -4.212 -7.870 1.00 90.38 304 ALA A O 1
ATOM 2361 N N . ILE A 1 305 ? -8.345 -5.860 -8.835 1.00 87.75 305 ILE A N 1
ATOM 2362 C CA . ILE A 1 305 ? -8.466 -5.322 -10.193 1.00 87.75 305 ILE A CA 1
ATOM 2363 C C . ILE A 1 305 ? -9.924 -5.323 -10.651 1.00 87.75 305 ILE A C 1
ATOM 2365 O O . ILE A 1 305 ? -10.359 -4.324 -11.226 1.00 87.75 305 ILE A O 1
ATOM 2369 N N . ARG A 1 306 ? -10.677 -6.408 -10.417 1.00 88.69 306 ARG A N 1
ATOM 2370 C CA . ARG A 1 306 ? -12.072 -6.493 -10.869 1.00 88.69 306 ARG A CA 1
ATOM 2371 C C . ARG A 1 306 ? -12.918 -5.421 -10.209 1.00 88.69 306 ARG A C 1
ATOM 2373 O O . ARG A 1 306 ? -13.620 -4.706 -10.914 1.00 88.69 306 ARG A O 1
ATOM 2380 N N . HIS A 1 307 ? -12.806 -5.265 -8.892 1.00 90.75 307 HIS A N 1
ATOM 2381 C CA . HIS A 1 307 ? -13.503 -4.197 -8.178 1.00 90.75 307 HIS A CA 1
ATOM 2382 C C . HIS A 1 307 ? -13.145 -2.831 -8.741 1.00 90.75 307 HIS A C 1
ATOM 2384 O O . HIS A 1 307 ? -14.040 -2.064 -9.069 1.00 90.75 307 HIS A O 1
ATOM 2390 N N . THR A 1 308 ? -11.856 -2.564 -8.964 1.00 87.94 308 THR A N 1
ATOM 2391 C CA . THR A 1 308 ? -11.398 -1.301 -9.565 1.00 87.94 308 THR A CA 1
ATOM 2392 C C . THR A 1 308 ? -12.035 -1.051 -10.938 1.00 87.94 308 THR A C 1
ATOM 2394 O O . THR A 1 308 ? -12.496 0.054 -11.204 1.00 87.94 308 THR A O 1
ATOM 2397 N N . GLN A 1 309 ? -12.133 -2.067 -11.799 1.00 84.56 309 GLN A N 1
ATOM 2398 C CA . GLN A 1 309 ? -12.767 -1.948 -13.121 1.00 84.56 309 GLN A CA 1
ATOM 2399 C C . GLN A 1 309 ? -14.276 -1.706 -13.040 1.00 84.56 309 GLN A C 1
ATOM 2401 O O . GLN A 1 309 ? -14.803 -0.866 -13.767 1.00 84.56 309 GLN A O 1
ATOM 2406 N N . VAL A 1 310 ? -14.966 -2.419 -12.150 1.00 86.56 310 VAL A N 1
ATOM 2407 C CA . VAL A 1 310 ? -16.402 -2.225 -11.917 1.00 86.56 310 VAL A CA 1
ATOM 2408 C C . VAL A 1 310 ? -16.666 -0.810 -11.401 1.00 86.56 310 VAL A C 1
ATOM 2410 O O . VAL A 1 310 ? -17.565 -0.130 -11.891 1.00 86.56 310 VAL A O 1
ATOM 2413 N N . ILE A 1 311 ? -15.838 -0.329 -10.470 1.00 85.75 311 ILE A N 1
ATOM 2414 C CA . ILE A 1 311 ? -15.914 1.041 -9.960 1.00 85.75 311 ILE A CA 1
ATOM 2415 C C . ILE A 1 311 ? -15.753 2.053 -11.097 1.00 85.75 311 ILE A C 1
ATOM 2417 O O . ILE A 1 311 ? -16.554 2.975 -11.184 1.00 85.75 311 ILE A O 1
ATOM 2421 N N . GLN A 1 312 ? -14.775 1.868 -11.990 1.00 79.69 312 GLN A N 1
ATOM 2422 C CA . GLN A 1 312 ? -14.567 2.754 -13.143 1.00 79.69 312 GLN A CA 1
ATOM 2423 C C . GLN A 1 312 ? -15.767 2.785 -14.095 1.00 79.69 312 GLN A C 1
ATOM 2425 O O . GLN A 1 312 ? -16.140 3.850 -14.587 1.00 79.69 312 GLN A O 1
ATOM 2430 N N . CYS A 1 313 ? -16.365 1.621 -14.366 1.00 80.00 313 CYS A N 1
ATOM 2431 C CA . CYS A 1 313 ? -17.548 1.512 -15.217 1.00 80.00 313 CYS A CA 1
ATOM 2432 C C . CYS A 1 313 ? -18.692 2.377 -14.672 1.00 80.00 313 CYS A C 1
ATOM 2434 O O . CYS A 1 313 ? -19.355 3.093 -15.421 1.00 80.00 313 CYS A O 1
ATOM 2436 N N . TYR A 1 314 ? -18.882 2.356 -13.355 1.00 79.50 314 TYR A N 1
ATOM 2437 C CA . TYR A 1 314 ? -19.954 3.086 -12.692 1.00 79.50 314 TYR A CA 1
ATOM 2438 C C . TYR A 1 314 ? -19.616 4.545 -12.376 1.00 79.50 314 TYR A C 1
ATOM 2440 O O . TYR A 1 314 ? -20.495 5.398 -12.460 1.00 79.50 314 TYR A O 1
ATOM 2448 N N . SER A 1 315 ? -18.354 4.884 -12.107 1.00 74.06 315 SER A N 1
ATOM 2449 C CA . SER A 1 315 ? -17.943 6.271 -11.864 1.00 74.06 315 SER A CA 1
ATOM 2450 C C . SER A 1 315 ? -18.107 7.145 -13.109 1.00 74.06 315 SER A C 1
ATOM 2452 O O . SER A 1 315 ? -18.435 8.321 -12.993 1.00 74.06 315 SER A O 1
ATOM 2454 N N . GLN A 1 316 ? -17.924 6.582 -14.309 1.00 67.44 316 GLN A N 1
ATOM 2455 C CA . GLN A 1 316 ? -18.171 7.291 -15.572 1.00 67.44 316 GLN A CA 1
ATOM 2456 C C . GLN A 1 316 ? -19.657 7.623 -15.771 1.00 67.44 316 GLN A C 1
ATOM 2458 O O . GLN A 1 316 ? -19.973 8.701 -16.271 1.00 67.44 316 GLN A O 1
ATOM 2463 N N . ALA A 1 317 ? -20.567 6.743 -15.341 1.00 64.19 317 ALA A N 1
ATOM 2464 C CA . ALA A 1 317 ? -22.009 6.998 -15.383 1.00 64.19 317 ALA A CA 1
ATOM 2465 C C . ALA A 1 317 ? -22.431 8.128 -14.423 1.00 64.19 317 ALA A C 1
ATOM 2467 O O . ALA A 1 317 ? -23.354 8.881 -14.724 1.00 64.19 317 ALA A O 1
ATOM 2468 N N . MET A 1 318 ? -21.707 8.312 -13.312 1.00 64.38 318 MET A N 1
ATOM 2469 C CA . MET A 1 318 ? -21.973 9.378 -12.336 1.00 64.38 318 MET A CA 1
ATOM 2470 C C . MET A 1 318 ? -21.575 10.788 -12.817 1.00 64.38 318 MET A C 1
ATOM 2472 O O . MET A 1 318 ? -22.041 11.769 -12.246 1.00 64.38 318 MET A O 1
ATOM 2476 N N . GLN A 1 319 ? -20.730 10.921 -13.848 1.00 58.22 319 GLN A N 1
ATOM 2477 C CA . GLN A 1 319 ? -20.181 12.209 -14.314 1.00 58.22 319 GLN A CA 1
ATOM 2478 C C . GLN A 1 319 ? -21.028 12.917 -15.398 1.00 58.22 319 GLN A C 1
ATOM 2480 O O . GLN A 1 319 ? -20.599 13.932 -15.937 1.00 58.22 319 GLN A O 1
ATOM 2485 N N . VAL A 1 320 ? -22.214 12.402 -15.753 1.00 47.34 320 VAL A N 1
ATOM 2486 C CA . VAL A 1 320 ? -22.956 12.819 -16.966 1.00 47.34 320 VAL A CA 1
ATOM 2487 C C . VAL A 1 320 ? -23.781 14.117 -16.814 1.00 47.34 320 VAL A C 1
ATOM 2489 O O . VAL A 1 320 ? -24.232 14.648 -17.828 1.00 47.34 320 VAL A O 1
ATOM 2492 N N . ASP A 1 321 ? -23.952 14.693 -15.615 1.00 44.06 321 ASP A N 1
ATOM 2493 C CA . ASP A 1 321 ? -24.796 15.893 -15.431 1.00 44.06 321 ASP A CA 1
ATOM 2494 C C . ASP A 1 321 ? -23.985 17.189 -15.195 1.00 44.06 321 ASP A C 1
ATOM 2496 O O . ASP A 1 321 ? -23.642 17.565 -14.075 1.00 44.06 321 ASP A O 1
ATOM 2500 N N . ASP A 1 322 ? -23.689 17.892 -16.292 1.00 40.25 322 ASP A N 1
ATOM 2501 C CA . ASP A 1 322 ? -22.831 19.091 -16.405 1.00 40.25 322 ASP A CA 1
ATOM 2502 C C . ASP A 1 322 ? -23.406 20.376 -15.745 1.00 40.25 322 ASP A C 1
ATOM 2504 O O . ASP A 1 322 ? -22.894 21.478 -15.961 1.00 40.25 322 ASP A O 1
ATOM 2508 N N . GLN A 1 323 ? -24.497 20.292 -14.968 1.00 38.75 323 GLN A N 1
ATOM 2509 C CA . GLN A 1 323 ? -25.205 21.471 -14.428 1.00 38.75 323 GLN A CA 1
ATOM 2510 C C . GLN A 1 323 ? -25.293 21.581 -12.902 1.00 38.75 323 GLN A C 1
ATOM 2512 O O . GLN A 1 323 ? -25.883 22.547 -12.408 1.00 38.75 323 GLN A O 1
ATOM 2517 N N . GLN A 1 324 ? -24.667 20.691 -12.133 1.00 39.34 324 GLN A N 1
ATOM 2518 C CA . GLN A 1 324 ? -24.531 20.890 -10.688 1.00 39.34 324 GLN A CA 1
ATOM 2519 C C . GLN A 1 324 ? -23.067 20.913 -10.252 1.00 39.34 324 GLN A C 1
ATOM 2521 O O . GLN A 1 324 ? -22.257 20.154 -10.781 1.00 39.34 324 GLN A O 1
ATOM 2526 N N . PRO A 1 325 ? -22.694 21.787 -9.295 1.00 36.34 325 PRO A N 1
ATOM 2527 C CA . PRO A 1 325 ? -21.361 21.768 -8.722 1.00 36.34 325 PRO A CA 1
ATOM 2528 C C . PRO A 1 325 ? -21.204 20.434 -7.993 1.00 36.34 325 PRO A C 1
ATOM 2530 O O . PRO A 1 325 ? -21.722 20.267 -6.891 1.00 36.34 325 PRO A O 1
ATOM 2533 N N . VAL A 1 326 ? -20.543 19.484 -8.655 1.00 40.69 326 VAL A N 1
ATOM 2534 C CA . VAL A 1 326 ? -20.211 18.147 -8.157 1.00 40.69 326 VAL A CA 1
ATOM 2535 C C . VAL A 1 326 ? -19.679 18.296 -6.730 1.00 40.69 326 VAL A C 1
ATOM 2537 O O . VAL A 1 326 ? -18.623 18.884 -6.489 1.00 40.69 326 VAL A O 1
ATOM 2540 N N . GLY A 1 327 ? -20.512 17.890 -5.770 1.00 41.69 327 GLY A N 1
ATOM 2541 C CA . GLY A 1 327 ? -20.367 18.239 -4.363 1.00 41.69 327 GLY A CA 1
ATOM 2542 C C . GLY A 1 327 ? -19.114 17.638 -3.729 1.00 41.69 327 GLY A C 1
ATOM 2543 O O . GLY A 1 327 ? -18.586 16.623 -4.180 1.00 41.69 327 GLY A O 1
ATOM 2544 N N . ARG A 1 328 ? -18.681 18.235 -2.610 1.00 41.44 328 ARG A N 1
ATOM 2545 C CA . ARG A 1 328 ? -17.537 17.829 -1.760 1.00 41.44 328 ARG A CA 1
ATOM 2546 C C . ARG A 1 328 ? -17.433 16.319 -1.434 1.00 41.44 328 ARG A C 1
ATOM 2548 O O . ARG A 1 328 ? -16.378 15.886 -0.986 1.00 41.44 328 ARG A O 1
ATOM 2555 N N . PHE A 1 329 ? -18.491 15.537 -1.654 1.00 41.97 329 PHE A N 1
ATOM 2556 C CA . PHE A 1 329 ? -18.605 14.095 -1.401 1.00 41.97 329 PHE A CA 1
ATOM 2557 C C . PHE A 1 329 ? -17.991 13.191 -2.486 1.00 41.97 329 PHE A C 1
ATOM 2559 O O . PHE A 1 329 ? -17.666 12.042 -2.208 1.00 41.97 329 PHE A O 1
ATOM 2566 N N . ILE A 1 330 ? -17.808 13.687 -3.715 1.00 52.28 330 ILE A N 1
ATOM 2567 C CA . ILE A 1 330 ? -17.310 12.874 -4.843 1.00 52.28 330 ILE A CA 1
ATOM 2568 C C . ILE A 1 330 ? -15.773 12.842 -4.893 1.00 52.28 330 ILE A C 1
ATOM 2570 O O . ILE A 1 330 ? -15.180 11.797 -5.149 1.00 52.28 330 ILE A O 1
ATOM 2574 N N . SER A 1 331 ? -15.115 13.942 -4.518 1.00 60.31 331 SER A N 1
ATOM 2575 C CA . SER A 1 331 ? -13.646 14.066 -4.498 1.00 60.31 331 SER A CA 1
ATO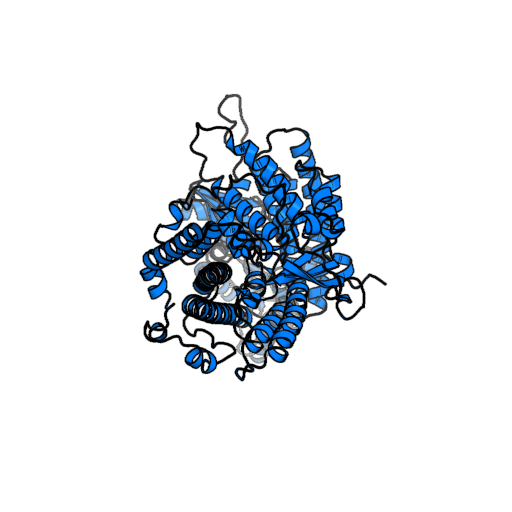M 2576 C C . SER A 1 331 ? -12.887 12.968 -3.709 1.00 60.31 331 SER A C 1
ATOM 2578 O O . SER A 1 331 ? -11.854 12.504 -4.196 1.00 60.31 331 SER A O 1
ATOM 2580 N N . PRO A 1 332 ? -13.356 12.495 -2.536 1.00 61.31 332 PRO A N 1
ATOM 2581 C CA . PRO A 1 332 ? -12.690 11.436 -1.766 1.00 61.31 332 PRO A CA 1
ATOM 2582 C C . PRO A 1 332 ? -12.773 10.058 -2.436 1.00 61.31 332 PRO A C 1
ATOM 2584 O O . PRO A 1 332 ? -11.787 9.324 -2.475 1.00 61.31 332 PRO A O 1
ATOM 2587 N N . ILE A 1 333 ? -13.943 9.723 -2.994 1.00 69.12 333 ILE A N 1
ATOM 2588 C CA . ILE A 1 333 ? -14.155 8.489 -3.763 1.00 69.12 333 ILE A CA 1
ATOM 2589 C C . ILE A 1 333 ? -13.284 8.529 -5.021 1.00 69.12 333 ILE A C 1
ATOM 2591 O O . ILE A 1 333 ? -12.555 7.579 -5.285 1.00 69.12 333 ILE A O 1
ATOM 2595 N N . GLU A 1 334 ? -13.280 9.646 -5.750 1.00 71.12 334 GLU A N 1
ATOM 2596 C CA . GLU A 1 334 ? -12.424 9.832 -6.926 1.00 71.12 334 GLU A CA 1
ATOM 2597 C C . GLU A 1 334 ? -10.933 9.693 -6.600 1.00 71.12 334 GLU A C 1
ATOM 2599 O O . GLU A 1 334 ? -10.197 9.059 -7.356 1.00 71.12 334 GLU A O 1
ATOM 2604 N N . SER A 1 335 ? -10.482 10.238 -5.468 1.00 71.25 335 SER A N 1
ATOM 2605 C CA . SER A 1 335 ? -9.098 10.093 -5.003 1.00 71.25 335 SER A CA 1
ATOM 2606 C C . SER A 1 335 ? -8.742 8.625 -4.737 1.00 71.25 335 SER A C 1
ATOM 2608 O O . SER A 1 335 ? -7.761 8.116 -5.282 1.00 71.25 335 SER A O 1
ATOM 2610 N N . SER A 1 336 ? -9.589 7.898 -4.001 1.00 76.88 336 SER A N 1
ATOM 2611 C CA . SER A 1 336 ? -9.403 6.461 -3.754 1.00 76.88 336 SER A CA 1
ATOM 2612 C C . SER A 1 336 ? -9.412 5.626 -5.038 1.00 76.88 336 SER A C 1
ATOM 2614 O O . SER A 1 336 ? -8.627 4.685 -5.163 1.00 76.88 336 SER A O 1
ATOM 2616 N N . ILE A 1 337 ? -10.258 5.973 -6.012 1.00 78.25 337 ILE A N 1
ATOM 2617 C CA . ILE A 1 337 ? -10.285 5.315 -7.325 1.00 78.25 337 ILE A CA 1
ATOM 2618 C C . ILE A 1 337 ? -8.944 5.500 -8.034 1.00 78.25 337 ILE A C 1
ATOM 2620 O O . ILE A 1 337 ? -8.366 4.519 -8.497 1.00 78.25 337 ILE A O 1
ATOM 2624 N N . ARG A 1 338 ? -8.402 6.723 -8.071 1.00 76.31 338 ARG A N 1
ATOM 2625 C CA . ARG A 1 338 ? -7.095 6.999 -8.695 1.00 76.31 338 ARG A CA 1
ATOM 2626 C C . ARG A 1 338 ? -5.960 6.220 -8.031 1.00 76.31 338 ARG A C 1
ATOM 2628 O O . ARG A 1 338 ? -5.105 5.683 -8.740 1.00 76.31 338 ARG A O 1
ATOM 2635 N N . ASP A 1 339 ? -5.969 6.112 -6.704 1.00 77.50 339 ASP A N 1
ATOM 2636 C CA . ASP A 1 339 ? -4.996 5.303 -5.960 1.00 77.50 339 ASP A CA 1
ATOM 2637 C C . ASP A 1 339 ? -5.080 3.818 -6.361 1.00 77.50 339 ASP A C 1
ATOM 2639 O O . ASP A 1 339 ? -4.068 3.201 -6.711 1.00 77.50 339 ASP A O 1
ATOM 2643 N N . LEU A 1 340 ? -6.288 3.244 -6.384 1.00 83.12 340 LEU A N 1
ATOM 2644 C CA . LEU A 1 340 ? -6.524 1.852 -6.790 1.00 83.12 340 LEU A CA 1
ATOM 2645 C C . LEU A 1 340 ? -6.117 1.597 -8.247 1.00 83.12 340 LEU A C 1
ATOM 2647 O O . LEU A 1 340 ? -5.467 0.592 -8.555 1.00 83.12 340 LEU A O 1
ATOM 2651 N N . GLU A 1 341 ? -6.430 2.523 -9.150 1.00 81.50 341 GLU A N 1
ATOM 2652 C CA . GLU A 1 341 ? -6.014 2.465 -10.550 1.00 81.50 341 GLU A CA 1
ATOM 2653 C C . GLU A 1 341 ? -4.498 2.471 -10.710 1.00 81.50 341 GLU A C 1
ATOM 2655 O O . GLU A 1 341 ? -3.954 1.806 -11.600 1.00 81.50 341 GLU A O 1
ATOM 2660 N N . LEU A 1 342 ? -3.807 3.268 -9.899 1.00 80.50 342 LEU A N 1
ATOM 2661 C CA . LEU A 1 342 ? -2.358 3.345 -9.914 1.00 80.50 342 LEU A CA 1
ATOM 2662 C C . LEU A 1 342 ? -1.744 2.019 -9.453 1.00 80.50 342 LEU A C 1
ATOM 2664 O O . LEU A 1 342 ? -0.874 1.478 -10.137 1.00 80.50 342 LEU A O 1
ATOM 2668 N N . ILE A 1 343 ? -2.251 1.432 -8.372 1.00 82.75 343 ILE A N 1
ATOM 2669 C CA . ILE A 1 343 ? -1.791 0.127 -7.874 1.00 82.75 343 ILE A CA 1
ATOM 2670 C C . ILE A 1 343 ? -2.028 -0.972 -8.915 1.00 82.75 343 ILE A C 1
ATOM 2672 O O . ILE A 1 343 ? -1.110 -1.726 -9.254 1.00 82.75 343 ILE A O 1
ATOM 2676 N N . CYS A 1 344 ? -3.228 -1.019 -9.499 1.00 82.12 344 CYS A N 1
ATOM 2677 C CA . CYS A 1 344 ? -3.565 -1.959 -10.568 1.00 82.12 344 CYS A CA 1
ATOM 2678 C C . CYS A 1 344 ? -2.652 -1.795 -11.790 1.00 82.12 344 CYS A C 1
ATOM 2680 O O . CYS A 1 344 ? -2.346 -2.780 -12.470 1.00 82.12 344 CYS A O 1
ATOM 2682 N N . ARG A 1 345 ? -2.202 -0.566 -12.076 1.00 81.00 345 ARG A N 1
ATOM 2683 C CA . ARG A 1 345 ? -1.266 -0.279 -13.168 1.00 81.00 345 ARG A CA 1
ATOM 2684 C C . ARG A 1 345 ? 0.141 -0.781 -12.887 1.00 81.00 345 ARG A C 1
ATOM 2686 O O . ARG A 1 345 ? 0.772 -1.323 -13.791 1.00 81.00 345 ARG A O 1
ATOM 2693 N N . ILE A 1 346 ? 0.630 -0.607 -11.663 1.00 83.81 346 ILE A N 1
ATOM 2694 C CA . ILE A 1 346 ? 1.954 -1.092 -11.253 1.00 83.81 346 ILE A CA 1
ATOM 2695 C C . ILE A 1 346 ? 2.014 -2.622 -11.364 1.00 83.81 346 ILE A C 1
ATOM 2697 O O . ILE A 1 346 ? 3.005 -3.169 -11.844 1.00 83.81 346 ILE A O 1
ATOM 2701 N N . MET A 1 347 ? 0.936 -3.309 -10.978 1.00 84.00 347 MET A N 1
ATOM 2702 C CA . MET A 1 347 ? 0.850 -4.775 -11.015 1.00 84.00 347 MET A CA 1
ATOM 2703 C C . MET A 1 347 ? 0.601 -5.352 -12.415 1.00 84.00 347 MET A C 1
ATOM 2705 O O . MET A 1 347 ? 0.897 -6.522 -12.657 1.00 84.00 347 MET A O 1
ATOM 2709 N N . ARG A 1 348 ? 0.112 -4.537 -13.360 1.00 81.12 348 ARG A N 1
ATOM 2710 C CA . ARG A 1 348 ? -0.021 -4.880 -14.786 1.00 81.12 348 ARG A CA 1
ATOM 2711 C C . ARG A 1 348 ? 0.781 -3.899 -15.650 1.00 81.12 348 ARG A C 1
ATOM 2713 O O . ARG A 1 348 ? 0.195 -3.056 -16.332 1.00 81.12 348 ARG A O 1
ATOM 2720 N N . PRO A 1 349 ? 2.124 -3.987 -15.652 1.00 76.62 349 PRO A N 1
ATOM 2721 C CA . PRO A 1 349 ? 2.992 -3.012 -16.311 1.00 76.62 349 PRO A CA 1
ATOM 2722 C C . PRO A 1 349 ? 3.098 -3.241 -17.831 1.00 76.62 349 PRO A C 1
ATOM 2724 O O . PRO A 1 349 ? 4.181 -3.147 -18.405 1.00 76.62 349 PRO A O 1
ATOM 2727 N N . PHE A 1 350 ? 1.987 -3.548 -18.499 1.00 74.38 350 PHE A N 1
ATOM 2728 C CA . PHE A 1 350 ? 1.911 -3.703 -19.950 1.00 74.38 350 PHE A CA 1
ATOM 2729 C C . PHE A 1 350 ? 0.795 -2.817 -20.523 1.00 74.38 350 PHE A C 1
ATOM 2731 O O . PHE A 1 350 ? -0.161 -2.508 -19.811 1.00 74.38 350 PHE A O 1
ATOM 2738 N N . PRO A 1 351 ? 0.901 -2.378 -21.791 1.00 65.75 351 PRO A N 1
ATOM 2739 C CA . PRO A 1 351 ? -0.150 -1.587 -22.421 1.00 65.75 351 PRO A CA 1
ATOM 2740 C C . PRO A 1 351 ? -1.448 -2.402 -22.457 1.00 65.75 351 PRO A C 1
ATOM 2742 O O . PRO A 1 351 ? -1.481 -3.451 -23.094 1.00 65.75 351 PRO A O 1
ATOM 2745 N N . SER A 1 352 ? -2.505 -1.953 -21.781 1.00 65.50 352 SER A N 1
ATOM 2746 C CA . SER A 1 352 ? -3.812 -2.616 -21.843 1.00 65.50 352 SER A CA 1
ATOM 2747 C C . SER A 1 352 ? -4.704 -1.905 -22.868 1.00 65.50 352 SER A C 1
ATOM 2749 O O . SER A 1 352 ? -4.790 -0.680 -22.839 1.00 65.50 352 SER A O 1
ATOM 2751 N N . PRO A 1 353 ? -5.403 -2.629 -23.761 1.00 57.56 353 PRO A N 1
ATOM 2752 C CA . PRO A 1 353 ? -6.398 -2.031 -24.655 1.00 57.56 353 PRO A CA 1
ATOM 2753 C C . PRO A 1 353 ? -7.622 -1.472 -23.908 1.00 57.56 353 PRO A C 1
ATOM 2755 O O . PRO A 1 353 ? -8.432 -0.779 -24.510 1.00 57.56 353 PRO A O 1
ATOM 2758 N N . LEU A 1 354 ? -7.748 -1.775 -22.612 1.00 51.97 354 LEU A N 1
ATOM 2759 C CA . LEU A 1 354 ? -8.838 -1.355 -21.729 1.00 51.97 354 LEU A CA 1
ATOM 2760 C C . LEU A 1 354 ? -8.406 -0.268 -20.738 1.00 51.97 354 LEU A C 1
ATOM 2762 O O . LEU A 1 354 ? -9.108 -0.021 -19.761 1.00 51.97 354 LEU A O 1
ATOM 2766 N N . GLU A 1 355 ? -7.238 0.356 -20.933 1.00 60.22 355 GLU A N 1
ATOM 2767 C CA . GLU A 1 355 ? -6.972 1.612 -20.229 1.00 60.22 355 GLU A CA 1
ATOM 2768 C C . GLU A 1 355 ? -8.093 2.593 -20.589 1.00 60.22 355 GLU A C 1
ATOM 2770 O O . GLU A 1 355 ? -8.405 2.716 -21.780 1.00 60.22 355 GLU A O 1
ATOM 2775 N N . PRO A 1 356 ? -8.727 3.262 -19.602 1.00 47.41 356 PRO A N 1
ATOM 2776 C CA . PRO A 1 356 ? -9.704 4.289 -19.910 1.00 47.41 356 PRO A CA 1
ATOM 2777 C C . PRO A 1 356 ? -9.055 5.236 -20.905 1.00 47.41 356 PRO A C 1
ATOM 2779 O O . PRO A 1 356 ? -7.879 5.580 -20.766 1.00 47.41 356 PRO A O 1
ATOM 2782 N N . SER A 1 357 ? -9.806 5.601 -21.937 1.00 39.22 357 SER A N 1
ATOM 2783 C CA . SER A 1 357 ? -9.385 6.506 -22.997 1.00 39.22 357 SER A CA 1
ATOM 2784 C C . SER A 1 357 ? -9.182 7.925 -22.452 1.00 39.22 357 SER A C 1
ATOM 2786 O O . SER A 1 357 ? -9.818 8.875 -22.905 1.00 39.22 357 SER A O 1
ATOM 2788 N N . CYS A 1 358 ? -8.290 8.099 -21.475 1.00 39.59 358 CYS A N 1
ATOM 2789 C CA . CYS A 1 358 ? -7.556 9.330 -21.283 1.00 39.59 358 CYS A CA 1
ATOM 2790 C C . CYS A 1 358 ? -6.856 9.545 -22.613 1.00 39.59 358 CYS A C 1
ATOM 2792 O O . CYS A 1 358 ? -5.905 8.838 -22.943 1.00 39.59 358 CYS A O 1
ATOM 2794 N N . ARG A 1 359 ? -7.431 10.434 -23.429 1.00 39.53 359 ARG A N 1
ATOM 2795 C CA . ARG A 1 359 ? -6.919 10.786 -24.751 1.00 39.53 359 ARG A CA 1
ATOM 2796 C C . ARG A 1 359 ? -5.410 10.929 -24.625 1.00 39.53 359 ARG A C 1
ATOM 2798 O O . ARG A 1 359 ? -4.955 11.812 -23.897 1.00 39.53 359 ARG A O 1
ATOM 2805 N N . SER A 1 360 ? -4.659 10.041 -25.280 1.00 43.28 360 SER A N 1
ATOM 2806 C CA . SER A 1 360 ? -3.225 10.234 -25.431 1.00 43.28 360 SER A CA 1
ATOM 2807 C C . SER A 1 360 ? -3.063 11.614 -26.050 1.00 43.28 360 SER A C 1
ATOM 2809 O O . SER A 1 360 ? -3.470 11.868 -27.182 1.00 43.28 360 SER A O 1
ATOM 2811 N N . ASN A 1 361 ? -2.569 12.541 -25.243 1.00 48.78 361 ASN A N 1
ATOM 2812 C CA . ASN A 1 361 ? -2.277 13.899 -25.657 1.00 48.78 361 ASN A CA 1
ATOM 2813 C C . ASN A 1 361 ? -0.820 13.952 -26.123 1.00 48.78 361 ASN A C 1
ATOM 2815 O O . ASN A 1 361 ? -0.136 14.928 -25.842 1.00 48.78 361 ASN A O 1
ATOM 2819 N N . ALA A 1 362 ? -0.330 12.902 -26.794 1.00 47.50 362 ALA A N 1
ATOM 2820 C CA . ALA A 1 362 ? 1.034 12.849 -27.315 1.00 47.50 362 ALA A CA 1
ATOM 2821 C C . ALA A 1 362 ? 1.343 14.058 -28.222 1.00 47.50 362 ALA A C 1
ATOM 2823 O O . ALA A 1 362 ? 2.476 14.523 -28.273 1.00 47.50 362 ALA A O 1
ATOM 2824 N N . GLU A 1 363 ? 0.317 14.621 -28.871 1.00 45.88 363 GLU A N 1
ATOM 2825 C CA . GLU A 1 363 ? 0.422 15.813 -29.720 1.00 45.88 363 GLU A CA 1
ATOM 2826 C C . GLU A 1 363 ? 0.350 17.150 -28.956 1.00 45.88 363 GLU A C 1
ATOM 2828 O O . GLU A 1 363 ? 0.714 18.190 -29.505 1.00 45.88 363 GLU A O 1
ATOM 2833 N N . LYS A 1 364 ? -0.108 17.172 -27.694 1.00 55.75 364 LYS A N 1
ATOM 2834 C CA . LYS A 1 364 ? -0.160 18.401 -26.887 1.00 55.75 364 LYS A CA 1
ATOM 2835 C C . LYS A 1 364 ? 1.029 18.444 -25.931 1.00 55.75 364 LYS A C 1
ATOM 2837 O O . LYS A 1 364 ? 1.103 17.677 -24.979 1.00 55.75 364 LYS A O 1
ATOM 2842 N N . LEU A 1 365 ? 1.900 19.433 -26.125 1.00 57.78 365 LEU A N 1
ATOM 2843 C CA . LEU A 1 365 ? 2.998 19.769 -25.204 1.00 57.78 365 LEU A CA 1
ATOM 2844 C C . LEU A 1 365 ? 2.514 20.232 -23.812 1.00 57.78 365 LEU A C 1
ATOM 2846 O O . LEU A 1 365 ? 3.325 20.441 -22.914 1.00 57.78 365 LEU A O 1
ATOM 2850 N N . THR A 1 366 ? 1.207 20.435 -23.623 1.00 60.94 366 THR A N 1
ATOM 2851 C CA . THR A 1 366 ? 0.630 20.911 -22.365 1.00 60.94 366 THR A CA 1
ATOM 2852 C C . THR A 1 366 ? 0.491 19.775 -21.358 1.00 60.94 366 THR A C 1
ATOM 2854 O O . THR A 1 366 ? -0.247 18.816 -21.586 1.00 60.94 366 THR A O 1
ATOM 2857 N N . VAL A 1 367 ? 1.163 19.926 -20.220 1.00 68.31 367 VAL A N 1
ATOM 2858 C CA . VAL A 1 367 ? 1.007 19.076 -19.039 1.00 68.31 367 VAL A CA 1
ATOM 2859 C C . VAL A 1 367 ? -0.348 19.376 -18.387 1.00 68.31 367 VAL A C 1
ATOM 2861 O O . VAL A 1 367 ? -0.579 20.490 -17.922 1.00 68.31 367 VAL A O 1
ATOM 2864 N N . ASN A 1 368 ? -1.253 18.397 -18.355 1.00 69.62 368 ASN A N 1
ATOM 2865 C CA . ASN A 1 368 ? -2.580 18.557 -17.751 1.00 69.62 368 ASN A CA 1
ATOM 2866 C C . ASN A 1 368 ? -2.541 18.208 -16.259 1.00 69.62 368 ASN A C 1
ATOM 2868 O O . ASN A 1 368 ? -3.027 17.155 -15.857 1.00 69.62 368 ASN A O 1
ATOM 2872 N N . LEU A 1 369 ? -1.938 19.070 -15.441 1.00 76.25 369 LEU A N 1
ATOM 2873 C CA . LEU A 1 369 ? -1.955 18.914 -13.984 1.00 76.25 369 LEU A CA 1
ATOM 2874 C C . LEU A 1 369 ? -3.125 19.691 -13.363 1.00 76.25 369 LEU A C 1
ATOM 2876 O O . LEU A 1 369 ? -3.476 20.762 -13.865 1.00 76.25 369 LEU A O 1
ATOM 2880 N N . PRO A 1 370 ? -3.733 19.178 -12.277 1.00 72.69 370 PRO A N 1
ATOM 2881 C CA . PRO A 1 370 ? -4.761 19.912 -11.551 1.00 72.69 370 PRO A CA 1
ATOM 2882 C C . PRO A 1 370 ? -4.161 21.172 -10.911 1.00 72.69 370 PRO A C 1
ATOM 2884 O O . PRO A 1 370 ? -2.998 21.181 -10.511 1.00 72.69 370 PRO A O 1
ATOM 2887 N N . SER A 1 371 ? -4.951 22.243 -10.788 1.00 73.56 371 SER A N 1
ATOM 2888 C CA . SER A 1 371 ? -4.482 23.504 -10.189 1.00 73.56 371 SER A CA 1
ATOM 2889 C C . SER A 1 371 ? -4.000 23.325 -8.747 1.00 73.56 371 SER A C 1
ATOM 2891 O O . SER A 1 371 ? -3.015 23.951 -8.362 1.00 73.56 371 SER A O 1
ATOM 2893 N N . SER A 1 372 ? -4.627 22.402 -8.004 1.00 74.81 372 SER A N 1
ATOM 2894 C CA . SER A 1 372 ? -4.249 21.994 -6.643 1.00 74.81 372 SER A CA 1
ATOM 2895 C C . SER A 1 372 ? -2.794 21.540 -6.525 1.00 74.81 372 SER A C 1
ATOM 2897 O O . SER A 1 372 ? -2.197 21.663 -5.457 1.00 74.81 372 SER A O 1
ATOM 2899 N N . PHE A 1 373 ? -2.196 21.039 -7.611 1.00 80.94 373 PHE A N 1
ATOM 2900 C CA . PHE A 1 373 ? -0.800 20.614 -7.625 1.00 80.94 373 PHE A CA 1
ATOM 2901 C C . PHE A 1 373 ? 0.170 21.787 -7.442 1.00 80.94 373 PHE A C 1
ATOM 2903 O O . PHE A 1 373 ? 1.239 21.617 -6.868 1.00 80.94 373 PHE A O 1
ATOM 2910 N N . PHE A 1 374 ? -0.190 22.982 -7.913 1.00 80.81 374 PHE A N 1
ATOM 2911 C CA . PHE A 1 374 ? 0.677 24.160 -7.845 1.00 80.81 374 PHE A CA 1
ATOM 2912 C C . PHE A 1 374 ? 0.441 25.016 -6.595 1.00 80.81 374 PHE A C 1
ATOM 2914 O O . PHE A 1 374 ? 1.188 25.967 -6.361 1.00 80.81 374 PHE A O 1
ATOM 2921 N N . GLU A 1 375 ? -0.570 24.687 -5.792 1.00 83.81 375 GLU A N 1
ATOM 2922 C CA . GLU A 1 375 ? -0.876 25.369 -4.536 1.00 83.81 375 GLU A CA 1
ATOM 2923 C C . GLU A 1 375 ? 0.127 24.991 -3.434 1.00 83.81 375 GLU A C 1
ATOM 2925 O O . GLU A 1 375 ? 0.691 23.894 -3.417 1.00 83.81 375 GLU A O 1
ATOM 2930 N N . VAL A 1 376 ? 0.366 25.917 -2.501 1.00 82.44 376 VAL A N 1
ATOM 2931 C CA . VAL A 1 376 ? 1.247 25.669 -1.352 1.00 82.44 376 VAL A CA 1
ATOM 2932 C C . VAL A 1 376 ? 0.564 24.678 -0.416 1.00 82.44 376 VAL A C 1
ATOM 2934 O O . VAL A 1 376 ? -0.543 24.931 0.055 1.00 82.44 376 VAL A O 1
ATOM 2937 N N . ALA A 1 377 ? 1.232 23.564 -0.135 1.00 79.38 377 ALA A N 1
ATOM 2938 C CA . ALA A 1 377 ? 0.721 22.536 0.755 1.00 79.38 377 ALA A CA 1
ATOM 2939 C C . ALA A 1 377 ? 0.664 23.033 2.210 1.00 79.38 377 ALA A C 1
ATOM 2941 O O . ALA A 1 377 ? 1.618 23.619 2.724 1.00 79.38 377 ALA A O 1
ATOM 2942 N N . GLU A 1 378 ? -0.444 22.755 2.897 1.00 76.12 378 GLU A N 1
ATOM 2943 C CA . GLU A 1 378 ? -0.641 23.144 4.300 1.00 76.12 378 GLU A CA 1
ATOM 2944 C C . GLU A 1 378 ? 0.100 22.212 5.274 1.00 76.12 378 GLU A C 1
ATOM 2946 O O . GLU A 1 378 ? 0.488 22.622 6.369 1.00 76.12 378 GLU A O 1
ATOM 2951 N N . ASN A 1 379 ? 0.288 20.944 4.893 1.00 75.31 379 ASN A N 1
ATOM 2952 C CA . ASN A 1 379 ? 0.920 19.903 5.710 1.00 75.31 379 ASN A CA 1
ATOM 2953 C C . ASN A 1 379 ? 1.545 18.765 4.868 1.00 75.31 379 ASN A C 1
ATOM 2955 O O . ASN A 1 379 ? 1.349 18.668 3.656 1.00 75.31 379 ASN A O 1
ATOM 2959 N N . SER A 1 380 ? 2.272 17.862 5.531 1.00 73.12 380 SER A N 1
ATOM 2960 C CA . SER A 1 380 ? 2.908 16.656 4.965 1.00 73.12 380 SER A CA 1
ATOM 2961 C C . SER A 1 380 ? 1.949 15.776 4.145 1.00 73.12 380 SER A C 1
ATOM 2963 O O . SER A 1 380 ? 2.304 15.315 3.060 1.00 73.12 380 SER A O 1
ATOM 2965 N N . SER A 1 381 ? 0.721 15.582 4.631 1.00 73.50 381 SER A N 1
ATOM 2966 C CA . SER A 1 381 ? -0.314 14.785 3.962 1.00 73.50 381 SER A CA 1
ATOM 2967 C C . SER A 1 381 ? -0.769 15.422 2.644 1.00 73.50 381 SER A C 1
ATOM 2969 O O . SER A 1 381 ? -0.860 14.742 1.623 1.00 73.50 381 SER A O 1
ATOM 2971 N N . SER A 1 382 ? -0.952 16.746 2.615 1.00 77.31 382 SER A N 1
ATOM 2972 C CA . SER A 1 382 ? -1.284 17.472 1.382 1.00 77.31 382 SER A CA 1
ATOM 2973 C C . SER A 1 382 ? -0.154 17.420 0.346 1.00 77.31 382 SER A C 1
ATOM 2975 O O . SER A 1 382 ? -0.427 17.239 -0.838 1.00 77.31 382 SER A O 1
ATOM 2977 N N . MET A 1 383 ? 1.115 17.454 0.776 1.00 81.38 383 MET A N 1
ATOM 2978 C CA . MET A 1 383 ? 2.265 17.261 -0.121 1.00 81.38 383 MET A CA 1
ATOM 2979 C C . MET A 1 383 ? 2.284 15.859 -0.735 1.00 81.38 383 MET A C 1
ATOM 2981 O O . MET A 1 383 ? 2.517 15.699 -1.934 1.00 81.38 383 MET A O 1
ATOM 2985 N N . LEU A 1 384 ? 2.035 14.837 0.088 1.00 80.50 384 LEU A N 1
ATOM 2986 C CA . LEU A 1 384 ? 1.934 13.455 -0.367 1.00 80.50 384 LEU A CA 1
ATOM 2987 C C . LEU A 1 384 ? 0.803 13.302 -1.392 1.00 80.50 384 LEU A C 1
ATOM 2989 O O . LEU A 1 384 ? 1.013 12.712 -2.450 1.00 80.50 384 LEU A O 1
ATOM 2993 N N . GLN A 1 385 ? -0.363 13.884 -1.112 1.00 78.38 385 GLN A N 1
ATOM 2994 C CA . GLN A 1 385 ? -1.519 13.845 -2.002 1.00 78.38 385 GLN A CA 1
ATOM 2995 C C . GLN A 1 385 ? -1.240 14.528 -3.350 1.00 78.38 385 GLN A C 1
ATOM 2997 O O . GLN A 1 385 ? -1.512 13.932 -4.389 1.00 78.38 385 GLN A O 1
ATOM 3002 N N . GLN A 1 386 ? -0.618 15.713 -3.361 1.00 84.56 386 GLN A N 1
ATOM 3003 C CA . GLN A 1 386 ? -0.210 16.397 -4.598 1.00 84.56 386 GLN A CA 1
ATOM 3004 C C . GLN A 1 386 ? 0.715 15.518 -5.460 1.00 84.56 386 GLN A C 1
ATOM 3006 O O . GLN A 1 386 ? 0.544 15.420 -6.675 1.00 84.56 386 GLN A O 1
ATOM 3011 N N . LEU A 1 387 ? 1.680 14.825 -4.848 1.00 86.56 387 LEU A N 1
ATOM 3012 C CA . LEU A 1 387 ? 2.596 13.927 -5.561 1.00 86.56 387 LEU A CA 1
ATOM 3013 C C . LEU A 1 387 ? 1.915 12.644 -6.068 1.00 86.56 387 LEU A C 1
ATOM 3015 O O . LEU A 1 387 ? 2.290 12.119 -7.119 1.00 86.56 387 LEU A O 1
ATOM 3019 N N . LEU A 1 388 ? 0.922 12.114 -5.359 1.00 81.38 388 LEU A N 1
ATOM 3020 C CA . LEU A 1 388 ? 0.113 11.003 -5.870 1.00 81.38 388 LEU A CA 1
ATOM 3021 C C . LEU A 1 388 ? -0.724 11.459 -7.074 1.00 81.38 388 LEU A C 1
ATOM 3023 O O . LEU A 1 388 ? -0.702 10.808 -8.123 1.00 81.38 388 LEU A O 1
ATOM 3027 N N . GLU A 1 389 ? -1.351 12.635 -6.971 1.00 78.50 389 GLU A N 1
ATOM 3028 C CA . GLU A 1 389 ? -2.118 13.256 -8.054 1.00 78.50 389 GLU A CA 1
ATOM 3029 C C . GLU A 1 389 ? -1.267 13.483 -9.304 1.00 78.50 389 GLU A C 1
ATOM 3031 O O . GLU A 1 389 ? -1.715 13.141 -10.400 1.00 78.50 389 GLU A O 1
ATOM 3036 N N . PHE A 1 390 ? -0.023 13.949 -9.142 1.00 84.12 390 PHE A N 1
ATOM 3037 C CA . PHE A 1 390 ? 0.929 14.179 -10.232 1.00 84.12 390 PHE A CA 1
ATOM 3038 C C . PHE A 1 390 ? 0.994 13.002 -11.209 1.00 84.12 390 PHE A C 1
ATOM 3040 O O . PHE A 1 390 ? 0.751 13.176 -12.400 1.00 84.12 390 PHE A O 1
ATOM 3047 N N . THR A 1 391 ? 1.249 11.783 -10.724 1.00 78.94 391 THR A N 1
ATOM 3048 C CA . THR A 1 391 ? 1.392 10.615 -11.618 1.00 78.94 391 THR A CA 1
ATOM 3049 C C . THR A 1 391 ? 0.075 10.021 -12.109 1.00 78.94 391 THR A C 1
ATOM 3051 O O . THR A 1 391 ? 0.089 9.179 -13.007 1.00 78.94 391 THR A O 1
ATOM 3054 N N . SER A 1 392 ? -1.055 10.457 -11.551 1.00 75.44 392 SER A N 1
ATOM 3055 C CA . SER A 1 392 ? -2.393 10.074 -12.013 1.00 75.44 392 SER A CA 1
ATOM 3056 C C . SER A 1 392 ? -2.966 11.026 -13.071 1.00 75.44 392 SER A C 1
ATOM 3058 O O . SER A 1 392 ? -3.914 10.661 -13.759 1.00 75.44 392 SER A O 1
ATOM 3060 N N . ALA A 1 393 ? -2.387 12.222 -13.225 1.00 74.25 393 ALA A N 1
ATOM 3061 C CA . ALA A 1 393 ? -2.944 13.302 -14.037 1.00 74.25 393 ALA A CA 1
ATOM 3062 C C . ALA A 1 393 ? -2.759 13.129 -15.557 1.00 74.25 393 ALA A C 1
ATOM 3064 O O . ALA A 1 393 ? -3.594 13.583 -16.339 1.00 74.25 393 ALA A O 1
ATOM 3065 N N . ASP A 1 394 ? -1.678 12.474 -15.992 1.00 79.75 394 ASP A N 1
ATOM 3066 C CA . ASP A 1 394 ? -1.375 12.260 -17.412 1.00 79.75 394 ASP A CA 1
ATOM 3067 C C . ASP A 1 394 ? -0.947 10.808 -17.673 1.00 79.75 394 ASP A C 1
ATOM 3069 O O . ASP A 1 394 ? -0.151 10.223 -16.933 1.00 79.75 394 ASP A O 1
ATOM 3073 N N . LEU A 1 395 ? -1.488 10.217 -18.743 1.00 79.19 395 LEU A N 1
ATOM 3074 C CA . LEU A 1 395 ? -1.242 8.823 -19.103 1.00 79.19 395 LEU A CA 1
ATOM 3075 C C . LEU A 1 395 ? 0.226 8.571 -19.469 1.00 79.19 395 LEU A C 1
ATOM 3077 O O . LEU A 1 395 ? 0.790 7.560 -19.051 1.00 79.19 395 LEU A O 1
ATOM 3081 N N . ASP A 1 396 ? 0.859 9.498 -20.187 1.00 83.75 396 ASP A N 1
ATOM 3082 C CA . ASP A 1 396 ? 2.260 9.375 -20.583 1.00 83.75 396 ASP A CA 1
ATOM 3083 C C . ASP A 1 396 ? 3.159 9.431 -19.347 1.00 83.75 396 ASP A C 1
ATOM 3085 O O . ASP A 1 396 ? 4.076 8.625 -19.204 1.00 83.75 396 ASP A O 1
ATOM 3089 N N . LEU A 1 397 ? 2.849 10.316 -18.395 1.00 86.06 397 LEU A N 1
ATOM 3090 C CA . LEU A 1 397 ? 3.547 10.382 -17.111 1.00 86.06 397 LEU A CA 1
ATOM 3091 C C . LEU A 1 397 ? 3.398 9.076 -16.319 1.00 86.06 397 LEU A C 1
ATOM 3093 O O . LEU A 1 397 ? 4.392 8.513 -15.850 1.00 86.06 397 LEU A O 1
ATOM 3097 N N . LYS A 1 398 ? 2.172 8.546 -16.229 1.00 84.94 398 LYS A N 1
ATOM 3098 C CA . LYS A 1 398 ? 1.879 7.257 -15.585 1.00 84.94 398 LYS A CA 1
ATOM 3099 C C . LYS A 1 398 ? 2.686 6.123 -16.224 1.00 84.94 398 LYS A C 1
ATOM 3101 O O . LYS A 1 398 ? 3.246 5.280 -15.522 1.00 84.94 398 LYS A O 1
ATOM 3106 N N . HIS A 1 399 ? 2.783 6.109 -17.552 1.00 85.12 399 HIS A N 1
ATOM 3107 C CA . HIS A 1 399 ? 3.552 5.126 -18.315 1.00 85.12 399 HIS A CA 1
ATOM 3108 C C . HIS A 1 399 ? 5.060 5.262 -18.063 1.00 85.12 399 HIS A C 1
ATOM 3110 O O . HIS A 1 399 ? 5.710 4.269 -17.746 1.00 85.12 399 HIS A O 1
ATOM 3116 N N . LEU A 1 400 ? 5.621 6.467 -18.132 1.00 87.75 400 LEU A N 1
ATOM 3117 C CA . LEU A 1 400 ? 7.055 6.703 -17.925 1.00 87.75 400 LEU A CA 1
ATOM 3118 C C . LEU A 1 400 ? 7.520 6.297 -16.520 1.00 87.75 400 LEU A C 1
ATOM 3120 O O . LEU A 1 400 ? 8.574 5.673 -16.358 1.00 87.75 400 LEU A O 1
ATOM 3124 N N . VAL A 1 401 ? 6.733 6.622 -15.494 1.00 89.38 401 VAL A N 1
ATOM 3125 C CA . VAL A 1 401 ? 7.105 6.352 -14.101 1.00 89.38 401 VAL A CA 1
ATOM 3126 C C . VAL A 1 401 ? 6.931 4.871 -13.763 1.00 89.38 401 VAL A C 1
ATOM 3128 O O . VAL A 1 401 ? 7.881 4.253 -13.272 1.00 89.38 401 VAL A O 1
ATOM 3131 N N . TRP A 1 402 ? 5.766 4.290 -14.075 1.00 87.12 402 TRP A N 1
ATOM 3132 C CA . TRP A 1 402 ? 5.331 2.992 -13.536 1.00 87.12 402 TRP A CA 1
ATOM 3133 C C . TRP A 1 402 ? 5.438 1.815 -14.512 1.00 87.12 402 TRP A C 1
ATOM 3135 O O . TRP A 1 402 ? 5.379 0.660 -14.091 1.00 87.12 402 TRP A O 1
ATOM 3145 N N . CYS A 1 403 ? 5.608 2.067 -15.813 1.00 86.12 403 CYS A N 1
ATOM 3146 C CA . CYS A 1 403 ? 5.654 1.033 -16.847 1.00 86.12 403 CYS A CA 1
ATOM 3147 C C . CYS A 1 403 ? 7.069 0.896 -17.417 1.00 86.12 403 CYS A C 1
ATOM 3149 O O . CYS A 1 403 ? 7.484 1.661 -18.288 1.00 86.12 403 CYS A O 1
ATOM 3151 N N . ALA A 1 404 ? 7.804 -0.129 -16.975 1.00 81.31 404 ALA A N 1
ATOM 3152 C CA . ALA A 1 404 ? 9.146 -0.399 -17.496 1.00 81.31 404 ALA A CA 1
ATOM 3153 C C . ALA A 1 404 ? 9.152 -0.597 -19.022 1.00 81.31 404 ALA A C 1
ATOM 3155 O O . ALA A 1 404 ? 10.086 -0.148 -19.679 1.00 81.31 404 ALA A O 1
ATOM 3156 N N . TYR A 1 405 ? 8.103 -1.215 -19.581 1.00 83.94 405 TYR A N 1
ATOM 3157 C CA . TYR A 1 405 ? 7.936 -1.353 -21.027 1.00 83.94 405 TYR A CA 1
ATOM 3158 C C . TYR A 1 405 ? 7.824 0.024 -21.698 1.00 83.94 405 TYR A C 1
ATOM 3160 O O . TYR A 1 405 ? 8.681 0.388 -22.493 1.00 83.94 405 TYR A O 1
ATOM 3168 N N . ALA A 1 406 ? 6.822 0.832 -21.337 1.00 81.44 406 ALA A N 1
ATOM 3169 C CA . ALA A 1 406 ? 6.541 2.090 -22.035 1.00 81.44 406 ALA A CA 1
ATOM 3170 C C . ALA A 1 406 ? 7.707 3.093 -21.975 1.00 81.44 406 ALA A C 1
ATOM 3172 O O . ALA A 1 406 ? 7.994 3.755 -22.969 1.00 81.44 406 ALA A O 1
ATOM 3173 N N . ALA A 1 407 ? 8.438 3.132 -20.855 1.00 81.81 407 ALA A N 1
ATOM 3174 C CA . ALA A 1 407 ? 9.607 3.996 -20.701 1.00 81.81 407 ALA A CA 1
ATOM 3175 C C . ALA A 1 407 ? 10.707 3.751 -21.757 1.00 81.81 407 ALA A C 1
ATOM 3177 O O . ALA A 1 407 ? 11.397 4.693 -22.133 1.00 81.81 407 ALA A O 1
ATOM 3178 N N . HIS A 1 408 ? 10.865 2.517 -22.254 1.00 82.31 408 HIS A N 1
ATOM 3179 C CA . HIS A 1 408 ? 11.887 2.171 -23.253 1.00 82.31 408 HIS A CA 1
ATOM 3180 C C . HIS A 1 408 ? 11.416 2.311 -24.707 1.00 82.31 408 HIS A C 1
ATOM 3182 O O . HIS A 1 408 ? 12.248 2.376 -25.605 1.00 82.31 408 HIS A O 1
ATOM 3188 N N . TYR A 1 409 ? 10.103 2.366 -24.941 1.00 78.88 409 TYR A N 1
ATOM 3189 C CA . TYR A 1 409 ? 9.503 2.485 -26.277 1.00 78.88 409 TYR A CA 1
ATOM 3190 C C . TYR A 1 409 ? 9.105 3.920 -26.638 1.00 78.88 409 TYR A C 1
ATOM 3192 O O . TYR A 1 409 ? 8.346 4.118 -27.580 1.00 78.88 409 TYR A O 1
ATOM 3200 N N . HIS A 1 410 ? 9.603 4.916 -25.898 1.00 73.81 410 HIS A N 1
ATOM 3201 C CA . HIS A 1 410 ? 9.433 6.334 -26.231 1.00 73.81 410 HIS A CA 1
ATOM 3202 C C . HIS A 1 410 ? 7.969 6.749 -26.442 1.00 73.81 410 HIS A C 1
ATOM 3204 O O . HIS A 1 410 ? 7.645 7.493 -27.361 1.00 73.81 410 HIS A O 1
ATOM 3210 N N . THR A 1 411 ? 7.067 6.289 -25.568 1.00 74.06 411 THR A N 1
ATOM 3211 C CA . THR A 1 411 ? 5.629 6.593 -25.686 1.00 74.06 411 THR A CA 1
ATOM 3212 C C . THR A 1 411 ? 5.290 8.076 -25.489 1.00 74.06 411 THR A C 1
ATOM 3214 O O . THR A 1 411 ? 4.175 8.480 -25.793 1.00 74.06 411 THR A O 1
ATOM 3217 N N . ALA A 1 412 ? 6.236 8.881 -24.995 1.00 81.94 412 ALA A N 1
ATOM 3218 C CA . ALA A 1 412 ? 6.116 10.323 -24.788 1.00 81.94 412 ALA A CA 1
ATOM 3219 C C . ALA A 1 412 ? 7.254 11.066 -25.505 1.00 81.94 412 ALA A C 1
ATOM 3221 O O . ALA A 1 412 ? 8.352 10.524 -25.621 1.00 81.94 412 ALA A O 1
ATOM 3222 N N . SER A 1 413 ? 7.036 12.315 -25.929 1.00 85.00 413 SER A N 1
ATOM 3223 C CA . SER A 1 413 ? 8.114 13.136 -26.497 1.00 85.00 413 SER A CA 1
ATOM 3224 C C . SER A 1 413 ? 9.077 13.649 -25.422 1.00 85.00 413 SER A C 1
ATOM 3226 O O . SER A 1 413 ? 8.703 13.840 -24.261 1.00 85.00 413 SER A O 1
ATOM 3228 N N . LYS A 1 414 ? 10.320 13.938 -25.819 1.00 87.50 414 LYS A N 1
ATOM 3229 C CA . LYS A 1 414 ? 11.350 14.505 -24.936 1.00 87.50 414 LYS A CA 1
ATOM 3230 C C . LYS A 1 414 ? 10.900 15.825 -24.300 1.00 87.50 414 LYS A C 1
ATOM 3232 O O . LYS A 1 414 ? 11.096 16.034 -23.104 1.00 87.50 414 LYS A O 1
ATOM 3237 N N . GLU A 1 415 ? 10.265 16.698 -25.076 1.00 88.44 415 GLU A N 1
ATOM 3238 C CA . GLU A 1 415 ? 9.764 17.999 -24.618 1.00 88.44 415 GLU A CA 1
ATOM 3239 C C . GLU A 1 415 ? 8.712 17.827 -23.522 1.00 88.44 415 GLU A C 1
ATOM 3241 O O . GLU A 1 415 ? 8.707 18.571 -22.542 1.00 88.44 415 GLU A O 1
ATOM 3246 N N . LYS A 1 416 ? 7.858 16.804 -23.649 1.00 88.19 416 LYS A N 1
ATOM 3247 C CA . LYS A 1 416 ? 6.841 16.487 -22.646 1.00 88.19 416 LYS A CA 1
ATOM 3248 C C . LYS A 1 416 ? 7.474 15.997 -21.338 1.00 88.19 416 LYS A C 1
ATOM 3250 O O . LYS A 1 416 ? 7.048 16.416 -20.264 1.00 88.19 416 LYS A O 1
ATOM 3255 N N . VAL A 1 417 ? 8.538 15.189 -21.407 1.00 90.31 417 VAL A N 1
ATOM 3256 C CA . VAL A 1 417 ? 9.303 14.767 -20.214 1.00 90.31 417 VAL A CA 1
ATOM 3257 C C . VAL A 1 417 ? 9.961 15.957 -19.513 1.00 90.31 417 VAL A C 1
ATOM 3259 O O . VAL A 1 417 ? 9.893 16.060 -18.288 1.00 90.31 417 VAL A O 1
ATOM 3262 N N . LEU A 1 418 ? 10.551 16.885 -20.273 1.00 91.25 418 LEU A N 1
ATOM 3263 C CA . LEU A 1 418 ? 11.128 18.117 -19.725 1.00 91.25 418 LEU A CA 1
ATOM 3264 C C . LEU A 1 418 ? 10.066 18.992 -19.046 1.00 91.25 418 LEU A C 1
ATOM 3266 O O . LEU A 1 418 ? 10.315 19.520 -17.965 1.00 91.25 418 LEU A O 1
ATOM 3270 N N . ALA A 1 419 ? 8.866 19.091 -19.623 1.00 90.94 419 ALA A N 1
ATOM 3271 C CA . ALA A 1 419 ? 7.756 19.816 -19.009 1.00 90.94 419 ALA A CA 1
ATOM 3272 C C . ALA A 1 419 ? 7.307 19.184 -17.676 1.00 90.94 419 ALA A C 1
ATOM 3274 O O . ALA A 1 419 ? 7.048 19.904 -16.712 1.00 90.94 419 ALA A O 1
ATOM 3275 N N . PHE A 1 420 ? 7.277 17.849 -17.572 1.00 92.25 420 PHE A N 1
ATOM 3276 C CA . PHE A 1 420 ? 7.009 17.167 -16.298 1.00 92.25 420 PHE A CA 1
ATOM 3277 C C . PHE A 1 420 ? 8.104 17.414 -15.253 1.00 92.25 420 PHE A C 1
ATOM 3279 O O . PHE A 1 420 ? 7.801 17.608 -14.076 1.00 92.25 420 PHE A O 1
ATOM 3286 N N . LEU A 1 421 ? 9.376 17.423 -15.666 1.00 92.56 421 LEU A N 1
ATOM 3287 C CA . LEU A 1 421 ? 10.495 17.735 -14.774 1.00 92.56 421 LEU A CA 1
ATOM 3288 C C . LEU A 1 421 ? 10.416 19.165 -14.239 1.00 92.56 421 LEU A C 1
ATOM 3290 O O . LEU A 1 421 ? 10.649 19.347 -13.043 1.00 92.56 421 LEU A O 1
ATOM 3294 N N . GLN A 1 422 ? 10.056 20.125 -15.096 1.00 91.94 422 GLN A N 1
ATOM 3295 C CA . GLN A 1 422 ? 9.839 21.519 -14.710 1.00 91.94 422 GLN A CA 1
ATOM 3296 C C . GLN A 1 422 ? 8.686 21.640 -13.710 1.00 91.94 422 GLN A C 1
ATOM 3298 O O . GLN A 1 422 ? 8.849 22.277 -12.677 1.00 91.94 422 GLN A O 1
ATOM 3303 N N . ALA A 1 423 ? 7.562 20.957 -13.947 1.00 91.69 423 ALA A N 1
ATOM 3304 C CA . ALA A 1 423 ? 6.434 20.969 -13.015 1.00 91.69 423 ALA A CA 1
ATOM 3305 C C . ALA A 1 423 ? 6.813 20.441 -11.615 1.00 91.69 423 ALA A C 1
ATOM 3307 O O . ALA A 1 423 ? 6.344 20.971 -10.610 1.00 91.69 423 ALA A O 1
ATOM 3308 N N . LEU A 1 424 ? 7.692 19.433 -11.526 1.00 91.69 424 LEU A N 1
ATOM 3309 C CA . LEU A 1 424 ? 8.229 18.966 -10.239 1.00 91.69 424 LEU A CA 1
ATOM 3310 C C . LEU A 1 424 ? 9.157 19.992 -9.570 1.00 91.69 424 LEU A C 1
ATOM 3312 O O . LEU A 1 424 ? 9.149 20.097 -8.343 1.00 91.69 424 LEU A O 1
ATOM 3316 N N . ASP A 1 425 ? 9.959 20.731 -10.342 1.00 89.88 425 ASP A N 1
ATOM 3317 C CA . ASP A 1 425 ? 10.808 21.801 -9.797 1.00 89.88 425 ASP A CA 1
ATOM 3318 C C . ASP A 1 425 ? 9.975 22.977 -9.284 1.00 89.88 425 ASP A C 1
ATOM 3320 O O . ASP A 1 425 ? 10.255 23.505 -8.204 1.00 89.88 425 ASP A O 1
ATOM 3324 N N . ASP A 1 426 ? 8.917 23.339 -10.008 1.00 89.69 426 ASP A N 1
ATOM 3325 C CA . ASP A 1 426 ? 7.959 24.364 -9.597 1.00 89.69 426 ASP A CA 1
ATOM 3326 C C . ASP A 1 426 ? 7.245 23.937 -8.308 1.00 89.69 426 ASP A C 1
ATOM 3328 O O . ASP A 1 426 ? 7.204 24.696 -7.338 1.00 89.69 426 ASP A O 1
ATOM 3332 N N . TRP A 1 427 ? 6.779 22.683 -8.238 1.00 90.75 427 TRP A N 1
ATOM 3333 C CA . TRP A 1 427 ? 6.184 22.110 -7.027 1.00 90.75 427 TRP A CA 1
ATOM 3334 C C . TRP A 1 427 ? 7.133 22.181 -5.826 1.00 90.75 427 TRP A C 1
ATOM 3336 O O . TRP A 1 427 ? 6.736 22.614 -4.740 1.00 90.75 427 TRP A O 1
ATOM 3346 N N . ARG A 1 428 ? 8.405 21.799 -6.006 1.00 87.62 428 ARG A N 1
ATOM 3347 C CA . ARG A 1 428 ? 9.411 21.875 -4.935 1.00 87.62 428 ARG A CA 1
ATOM 3348 C C . ARG A 1 428 ? 9.643 23.317 -4.497 1.00 87.62 428 ARG A C 1
ATOM 3350 O O . ARG A 1 428 ? 9.760 23.571 -3.301 1.00 87.62 428 ARG A O 1
ATOM 3357 N N . SER A 1 429 ? 9.714 24.243 -5.449 1.00 87.25 429 SER A N 1
ATOM 3358 C CA . SER A 1 429 ? 9.946 25.665 -5.186 1.00 87.25 429 SER A CA 1
ATOM 3359 C C . SER A 1 429 ? 8.792 26.282 -4.395 1.00 87.25 429 SER A C 1
ATOM 3361 O O . SER A 1 429 ? 9.029 26.978 -3.408 1.00 87.25 429 SER A O 1
ATOM 3363 N N . ASN A 1 430 ? 7.549 25.955 -4.755 1.00 87.25 430 ASN A N 1
ATOM 3364 C CA . ASN A 1 430 ? 6.348 26.429 -4.063 1.00 87.25 430 ASN A CA 1
ATOM 3365 C C . ASN A 1 430 ? 6.246 25.886 -2.630 1.00 87.25 430 ASN A C 1
ATOM 3367 O O . ASN A 1 430 ? 5.772 26.583 -1.735 1.00 87.25 430 ASN A O 1
ATOM 3371 N N . ASN A 1 431 ? 6.737 24.668 -2.393 1.00 84.69 431 ASN A N 1
ATOM 3372 C CA . ASN A 1 431 ? 6.693 24.011 -1.087 1.00 84.69 431 ASN A CA 1
ATOM 3373 C C . ASN A 1 431 ? 7.985 24.171 -0.263 1.00 84.69 431 ASN A C 1
ATOM 3375 O O . ASN A 1 431 ? 8.109 23.582 0.812 1.00 84.69 431 ASN A O 1
ATOM 3379 N N . LEU A 1 432 ? 8.948 24.983 -0.718 1.00 81.81 432 LEU A N 1
ATOM 3380 C CA . LEU A 1 432 ? 10.275 25.094 -0.102 1.00 81.81 432 LEU A CA 1
ATOM 3381 C C . LEU A 1 432 ? 10.217 25.516 1.375 1.00 81.81 432 LEU A C 1
ATOM 3383 O O . LEU A 1 432 ? 10.912 24.940 2.207 1.00 81.81 432 LEU A O 1
ATOM 3387 N N . ALA A 1 433 ? 9.360 26.479 1.722 1.00 77.81 433 ALA A N 1
ATOM 3388 C CA . ALA A 1 433 ? 9.212 26.946 3.102 1.00 77.81 433 ALA A CA 1
ATOM 3389 C C . ALA A 1 433 ? 8.669 25.847 4.039 1.00 77.81 433 ALA A C 1
ATOM 3391 O O . ALA A 1 433 ? 9.143 25.696 5.170 1.00 77.81 433 ALA A O 1
ATOM 3392 N N . ALA A 1 434 ? 7.717 25.040 3.556 1.00 74.94 434 ALA A N 1
ATOM 3393 C CA . ALA A 1 434 ? 7.184 23.894 4.290 1.00 74.94 434 ALA A CA 1
ATOM 3394 C C . ALA A 1 434 ? 8.257 22.803 4.458 1.00 74.94 434 ALA A C 1
ATOM 3396 O O . ALA A 1 434 ? 8.442 22.274 5.555 1.00 74.94 434 ALA A O 1
ATOM 3397 N N . LEU A 1 435 ? 9.038 22.541 3.404 1.00 75.19 435 LEU A N 1
ATOM 3398 C CA . LEU A 1 435 ? 10.147 21.586 3.429 1.00 75.19 435 LEU A CA 1
ATOM 3399 C C . LEU A 1 435 ? 11.250 21.989 4.423 1.00 75.19 435 LEU A C 1
ATOM 3401 O O . LEU A 1 435 ? 11.714 21.162 5.209 1.00 75.19 435 LEU A O 1
ATOM 3405 N N . GLN A 1 436 ? 11.637 23.265 4.442 1.00 73.00 436 GLN A N 1
ATOM 3406 C CA . GLN A 1 436 ? 12.644 23.795 5.369 1.00 73.00 436 GLN A CA 1
ATOM 3407 C C . GLN A 1 436 ? 12.187 23.711 6.830 1.00 73.00 436 GLN A C 1
ATOM 3409 O O . GLN A 1 436 ? 12.971 23.351 7.709 1.00 73.00 436 GLN A O 1
ATOM 3414 N N . THR A 1 437 ? 10.904 23.973 7.091 1.00 63.22 437 THR A N 1
ATOM 3415 C CA . THR A 1 437 ? 10.308 23.874 8.436 1.00 63.22 437 THR A CA 1
ATOM 3416 C C . THR A 1 437 ? 10.310 22.434 8.960 1.00 63.22 437 THR A C 1
ATOM 3418 O O . THR A 1 437 ? 10.474 22.204 10.157 1.00 63.22 437 THR A O 1
ATOM 3421 N N . LEU A 1 438 ? 10.209 21.451 8.063 1.00 58.31 438 LEU A N 1
ATOM 3422 C CA . LEU A 1 438 ? 10.277 20.021 8.374 1.00 58.31 438 LEU A CA 1
ATOM 3423 C C . LEU A 1 438 ? 11.719 19.482 8.517 1.00 58.31 438 LEU A C 1
ATOM 3425 O O . LEU A 1 438 ? 11.894 18.268 8.628 1.00 58.31 438 LEU A O 1
ATOM 3429 N N . LYS A 1 439 ? 12.740 20.360 8.529 1.00 55.75 439 LYS A N 1
ATOM 3430 C CA . LYS A 1 439 ? 14.180 20.026 8.579 1.00 55.75 439 LYS A CA 1
ATOM 3431 C C . LYS A 1 439 ? 14.628 19.058 7.472 1.00 55.75 439 LYS A C 1
ATOM 3433 O O . LYS A 1 439 ? 15.417 18.143 7.697 1.00 55.75 439 LYS A O 1
ATOM 3438 N N . LEU A 1 440 ? 14.107 19.243 6.263 1.00 54.88 440 LEU A N 1
ATOM 3439 C CA . LEU A 1 440 ? 14.274 18.285 5.166 1.00 54.88 440 LEU A CA 1
ATOM 3440 C C . LEU A 1 440 ? 15.506 18.520 4.274 1.00 54.88 440 LEU A C 1
ATOM 3442 O O . LEU A 1 440 ? 15.616 17.873 3.232 1.00 54.88 440 LEU A O 1
ATOM 3446 N N . GLU A 1 441 ? 16.438 19.397 4.656 1.00 48.25 441 GLU A N 1
ATOM 3447 C CA . GLU A 1 441 ? 17.623 19.695 3.841 1.00 48.25 441 GLU A CA 1
ATOM 3448 C C . GLU A 1 441 ? 18.934 19.234 4.486 1.00 48.25 441 GLU A C 1
ATOM 3450 O O . GLU A 1 441 ? 19.249 19.590 5.620 1.00 48.25 441 GLU A O 1
ATOM 3455 N N . ASP A 1 442 ? 19.739 18.523 3.690 1.00 47.38 442 ASP A N 1
ATOM 3456 C CA . ASP A 1 442 ? 21.183 18.742 3.710 1.00 47.38 442 ASP A CA 1
ATOM 3457 C C . ASP A 1 442 ? 21.486 20.021 2.909 1.00 47.38 442 ASP A C 1
ATOM 3459 O O . ASP A 1 442 ? 20.809 20.288 1.910 1.00 47.38 442 ASP A O 1
ATOM 3463 N N . PRO A 1 443 ? 22.483 20.823 3.318 1.00 37.81 443 PRO A N 1
ATOM 3464 C CA . PRO A 1 443 ? 22.765 22.116 2.710 1.00 37.81 443 PRO A CA 1
ATOM 3465 C C . PRO A 1 443 ? 23.054 22.024 1.196 1.00 37.81 443 PRO A C 1
ATOM 3467 O O . PRO A 1 443 ? 23.577 21.013 0.719 1.00 37.81 443 PRO A O 1
ATOM 3470 N N . PRO A 1 444 ? 22.829 23.116 0.436 1.00 40.34 444 PRO A N 1
ATOM 3471 C CA . PRO A 1 444 ? 23.072 23.206 -1.013 1.00 40.34 444 PRO A CA 1
ATOM 3472 C C . PRO A 1 444 ? 24.529 22.952 -1.459 1.00 40.34 444 PRO A C 1
ATOM 3474 O O . PRO A 1 444 ? 24.828 23.005 -2.650 1.00 40.34 444 PRO A O 1
ATOM 3477 N N . SER A 1 445 ? 25.454 22.646 -0.542 1.00 40.81 445 SER A N 1
ATOM 3478 C CA . SER A 1 445 ? 26.847 22.318 -0.859 1.00 40.81 445 SER A CA 1
ATOM 3479 C C . SER A 1 445 ? 27.031 20.972 -1.571 1.00 40.81 445 SER A C 1
ATOM 3481 O O . SER A 1 445 ? 28.087 20.756 -2.158 1.00 40.81 445 SER A O 1
ATOM 3483 N N . ASP A 1 446 ? 26.034 20.080 -1.553 1.00 46.00 446 ASP A N 1
ATOM 3484 C CA . ASP A 1 446 ? 26.133 18.742 -2.164 1.00 46.00 446 ASP A CA 1
ATOM 3485 C C . ASP A 1 446 ? 25.885 18.719 -3.686 1.00 46.00 446 ASP A C 1
ATOM 3487 O O . ASP A 1 446 ? 26.176 17.712 -4.335 1.00 46.00 446 ASP A O 1
ATOM 3491 N N . GLN A 1 447 ? 25.380 19.818 -4.265 1.00 50.25 447 GLN A N 1
ATOM 3492 C CA . GLN A 1 447 ? 25.131 19.953 -5.709 1.00 50.25 447 GLN A CA 1
ATOM 3493 C C . GLN A 1 447 ? 26.357 20.401 -6.519 1.00 50.25 447 GLN A C 1
ATOM 3495 O O . GLN A 1 447 ? 26.342 20.285 -7.740 1.00 50.25 447 GLN A O 1
ATOM 3500 N N . ILE A 1 448 ? 27.410 20.925 -5.883 1.00 47.50 448 ILE A N 1
ATOM 3501 C CA . ILE A 1 448 ? 28.387 21.757 -6.608 1.00 47.50 448 ILE A CA 1
ATOM 3502 C C . ILE A 1 448 ? 29.390 20.945 -7.457 1.00 47.50 448 ILE A C 1
ATOM 3504 O O . ILE A 1 448 ? 30.034 21.534 -8.318 1.00 47.50 448 ILE A O 1
ATOM 3508 N N . ASP A 1 449 ? 29.481 19.611 -7.327 1.00 55.72 449 ASP A N 1
ATOM 3509 C CA . ASP A 1 449 ? 30.268 18.795 -8.278 1.00 55.72 449 ASP A CA 1
ATOM 3510 C C . ASP A 1 449 ? 29.924 17.283 -8.224 1.00 55.72 449 ASP A C 1
ATOM 3512 O O . ASP A 1 449 ? 30.692 16.451 -7.719 1.00 55.72 449 ASP A O 1
ATOM 3516 N N . PHE A 1 450 ? 28.727 16.886 -8.681 1.00 67.81 450 PHE A N 1
ATOM 3517 C CA . PHE A 1 450 ? 28.331 15.468 -8.710 1.00 67.81 450 PHE A CA 1
ATOM 3518 C C . PHE A 1 450 ? 28.978 14.725 -9.892 1.00 67.81 450 PHE A C 1
ATOM 3520 O O . PHE A 1 450 ? 28.377 14.518 -10.941 1.00 67.81 450 PHE A O 1
ATOM 3527 N N . SER A 1 451 ? 30.234 14.312 -9.717 1.00 80.19 451 SER A N 1
ATOM 3528 C CA . SER A 1 451 ? 30.972 13.484 -10.681 1.00 80.19 451 SER A CA 1
ATOM 3529 C C . SER A 1 451 ? 30.861 11.985 -10.378 1.00 80.19 451 SER A C 1
ATOM 3531 O O . SER A 1 451 ? 30.613 11.576 -9.241 1.00 80.19 451 SER A O 1
ATOM 3533 N N . TYR A 1 452 ? 31.164 11.132 -11.364 1.00 76.56 452 TYR A N 1
ATOM 3534 C CA . TYR A 1 452 ? 31.289 9.681 -11.151 1.00 76.56 452 TYR A CA 1
ATOM 3535 C C . TYR A 1 452 ? 32.292 9.329 -10.041 1.00 76.56 452 TYR A C 1
ATOM 3537 O O . TYR A 1 452 ? 32.076 8.394 -9.272 1.00 76.56 452 TYR A O 1
ATOM 3545 N N . GLN A 1 453 ? 33.372 10.103 -9.904 1.00 78.75 453 GLN A N 1
ATOM 3546 C CA . GLN A 1 453 ? 34.353 9.891 -8.844 1.00 78.75 453 GLN A CA 1
ATOM 3547 C C . GLN A 1 453 ? 33.791 10.246 -7.459 1.00 78.75 453 GLN A C 1
ATOM 3549 O O . GLN A 1 453 ? 34.126 9.582 -6.476 1.00 78.75 453 GLN A O 1
ATOM 3554 N N . ALA A 1 454 ? 32.947 11.278 -7.370 1.00 79.88 454 ALA A N 1
ATOM 3555 C CA . ALA A 1 454 ? 32.241 11.625 -6.141 1.00 79.88 454 ALA A CA 1
ATOM 3556 C C . ALA A 1 454 ? 31.215 10.543 -5.774 1.00 79.88 454 ALA A C 1
ATOM 3558 O O . ALA A 1 454 ? 31.172 10.122 -4.620 1.00 79.88 454 ALA A O 1
ATOM 3559 N N . LEU A 1 455 ? 30.466 10.030 -6.757 1.00 79.88 455 LEU A N 1
ATOM 3560 C CA . LEU A 1 455 ? 29.516 8.927 -6.589 1.00 79.88 455 LEU A CA 1
ATOM 3561 C C . LEU A 1 455 ? 30.188 7.676 -5.997 1.00 79.88 455 LEU A C 1
ATOM 3563 O O . LEU A 1 455 ? 29.699 7.143 -5.004 1.00 79.88 455 LEU A O 1
ATOM 3567 N N . CYS A 1 456 ? 31.337 7.249 -6.538 1.00 76.00 456 CYS A N 1
ATOM 3568 C CA . CYS A 1 456 ? 32.066 6.074 -6.036 1.00 76.00 456 CYS A CA 1
ATOM 3569 C C . CYS A 1 456 ? 32.609 6.243 -4.607 1.00 76.00 456 CYS A C 1
ATOM 3571 O O . CYS A 1 456 ? 32.845 5.254 -3.920 1.00 76.00 456 CYS A O 1
ATOM 3573 N N . LYS A 1 457 ? 32.838 7.482 -4.154 1.00 81.25 457 LYS A N 1
ATOM 3574 C CA . LYS A 1 457 ? 33.338 7.780 -2.801 1.00 81.25 457 LYS A CA 1
ATOM 3575 C C . LYS A 1 457 ? 32.224 7.924 -1.763 1.00 81.25 457 LYS A C 1
ATOM 3577 O O . LYS A 1 457 ? 32.530 8.009 -0.573 1.00 81.25 457 LYS A O 1
ATOM 3582 N N . ARG A 1 458 ? 30.953 7.994 -2.177 1.00 82.06 458 ARG A N 1
ATOM 3583 C CA . ARG A 1 458 ? 29.830 8.139 -1.242 1.00 82.06 458 ARG A CA 1
ATOM 3584 C C . ARG A 1 458 ? 29.620 6.849 -0.438 1.00 82.06 458 ARG A C 1
ATOM 3586 O O . ARG A 1 458 ? 29.790 5.754 -0.972 1.00 82.06 458 ARG A O 1
ATOM 3593 N N . PRO A 1 459 ? 29.239 6.962 0.846 1.00 86.94 459 PRO A N 1
ATOM 3594 C CA . PRO A 1 459 ? 28.975 5.799 1.680 1.00 86.94 459 PRO A CA 1
ATOM 3595 C C . PRO A 1 459 ? 27.775 5.010 1.147 1.00 86.94 459 PRO A C 1
ATOM 3597 O O . PRO A 1 459 ? 26.737 5.584 0.817 1.00 86.94 459 PRO A O 1
ATOM 3600 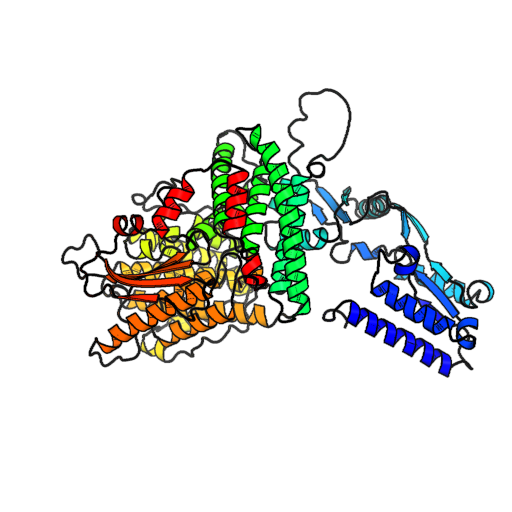N N . PHE A 1 460 ? 27.904 3.684 1.106 1.00 85.81 460 PHE A N 1
ATOM 3601 C CA . PHE A 1 460 ? 26.821 2.788 0.721 1.00 85.81 460 PHE A CA 1
ATOM 3602 C C . PHE A 1 460 ? 26.780 1.556 1.648 1.00 85.81 460 PHE A C 1
ATOM 3604 O O . PHE A 1 460 ? 27.843 0.988 1.911 1.00 85.81 460 PHE A O 1
ATOM 3611 N N . PRO A 1 461 ? 25.605 1.121 2.155 1.00 88.69 461 PRO A N 1
ATOM 3612 C CA . PRO A 1 461 ? 24.262 1.674 1.927 1.00 88.69 461 PRO A CA 1
ATOM 3613 C C . PRO A 1 461 ? 24.108 3.113 2.452 1.00 88.69 461 PRO A C 1
ATOM 3615 O O . PRO A 1 461 ? 24.782 3.478 3.422 1.00 88.69 461 PRO A O 1
ATOM 3618 N N . PRO A 1 462 ? 23.246 3.944 1.832 1.00 87.81 462 PRO A N 1
ATOM 3619 C CA . PRO A 1 462 ? 23.209 5.385 2.082 1.00 87.81 462 PRO A CA 1
ATOM 3620 C C . PRO A 1 462 ? 22.805 5.676 3.537 1.00 87.81 462 PRO A C 1
ATOM 3622 O O . PRO A 1 462 ? 21.920 4.996 4.059 1.00 87.81 462 PRO A O 1
ATOM 3625 N N . PRO A 1 463 ? 23.428 6.639 4.235 1.00 87.31 463 PRO A N 1
ATOM 3626 C CA . PRO A 1 463 ? 23.145 6.917 5.643 1.00 87.31 463 PRO A CA 1
ATOM 3627 C C . PRO A 1 463 ? 21.738 7.499 5.822 1.00 87.31 463 PRO A C 1
ATOM 3629 O O . PRO A 1 463 ? 21.339 8.366 5.057 1.00 87.31 463 PRO A O 1
ATOM 3632 N N . CYS A 1 464 ? 20.987 7.072 6.841 1.00 86.31 464 CYS A N 1
ATOM 3633 C CA . CYS A 1 464 ? 19.661 7.646 7.115 1.00 86.31 464 CYS A CA 1
ATOM 3634 C C . CYS A 1 464 ? 19.750 9.156 7.385 1.00 86.31 464 CYS A C 1
ATOM 3636 O O . CYS A 1 464 ? 20.759 9.632 7.903 1.00 86.31 464 CYS A O 1
ATOM 3638 N N . HIS A 1 465 ? 18.688 9.898 7.082 1.00 81.19 465 HIS A N 1
ATOM 3639 C CA . HIS A 1 465 ? 18.562 11.267 7.573 1.00 81.19 465 HIS A CA 1
ATOM 3640 C C . HIS A 1 465 ? 18.267 11.25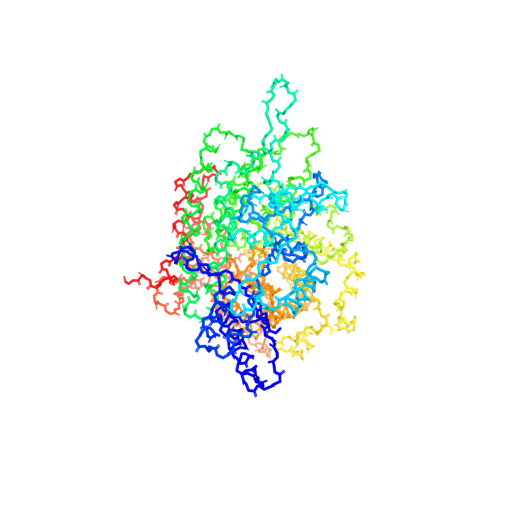3 9.079 1.00 81.19 465 HIS A C 1
ATOM 3642 O O . HIS A 1 465 ? 17.476 10.434 9.547 1.00 81.19 465 HIS A O 1
ATOM 3648 N N . GLU A 1 466 ? 18.923 12.135 9.837 1.00 70.44 466 GLU A N 1
ATOM 3649 C CA . GLU A 1 466 ? 18.798 12.169 11.302 1.00 70.44 466 GLU A CA 1
ATOM 3650 C C . GLU A 1 466 ? 17.598 13.003 11.788 1.00 70.44 466 GLU A C 1
ATOM 3652 O O . GLU A 1 466 ? 17.006 12.663 12.807 1.00 70.44 466 GLU A O 1
ATOM 3657 N N . ASP A 1 467 ? 17.197 14.037 11.039 1.00 68.06 467 ASP A N 1
ATOM 3658 C CA . ASP A 1 467 ? 16.218 15.056 11.463 1.00 68.06 467 ASP A CA 1
ATOM 3659 C C . ASP A 1 467 ? 14.869 15.023 10.704 1.00 68.06 467 ASP A C 1
ATOM 3661 O O . ASP A 1 467 ? 14.034 15.911 10.883 1.00 68.06 467 ASP A O 1
ATOM 3665 N N . VAL A 1 468 ? 14.628 14.024 9.849 1.00 69.19 468 VAL A N 1
ATOM 3666 C CA . VAL A 1 468 ? 13.440 13.987 8.974 1.00 69.19 468 VAL A CA 1
ATOM 3667 C C . VAL A 1 468 ? 12.205 13.458 9.712 1.00 69.19 468 VAL A C 1
ATOM 3669 O O . VAL A 1 468 ? 12.208 12.338 10.221 1.00 69.19 468 VAL A O 1
ATOM 3672 N N . ASN A 1 469 ? 11.119 14.241 9.707 1.00 69.50 469 ASN A N 1
ATOM 3673 C CA . ASN A 1 469 ? 9.800 13.816 10.194 1.00 69.50 469 ASN A CA 1
ATOM 3674 C C . ASN A 1 469 ? 9.272 12.606 9.375 1.00 69.50 469 ASN A C 1
ATOM 3676 O O . ASN A 1 469 ? 9.270 12.692 8.140 1.00 69.50 469 ASN A O 1
ATOM 3680 N N . PRO A 1 470 ? 8.780 11.523 10.021 1.00 65.50 470 PRO A N 1
ATOM 3681 C CA . PRO A 1 470 ? 8.115 10.390 9.368 1.00 65.50 470 PRO A CA 1
ATOM 3682 C C . PRO A 1 470 ? 7.139 10.758 8.242 1.00 65.50 470 PRO A C 1
ATOM 3684 O O . PRO A 1 470 ? 7.225 10.196 7.151 1.00 65.50 470 PRO A O 1
ATOM 3687 N N . GLU A 1 471 ? 6.255 11.732 8.465 1.00 60.22 471 GLU A N 1
ATOM 3688 C CA . GLU A 1 471 ? 5.211 12.089 7.494 1.00 60.22 471 GLU A CA 1
ATOM 3689 C C . GLU A 1 471 ? 5.767 12.821 6.261 1.00 60.22 471 GLU A C 1
ATOM 3691 O O . GLU A 1 471 ? 5.294 12.627 5.144 1.00 60.22 471 GLU A O 1
ATOM 3696 N N . GLY A 1 472 ? 6.813 13.637 6.437 1.00 71.25 472 GLY A N 1
ATOM 3697 C CA . GLY A 1 472 ? 7.502 14.313 5.329 1.00 71.25 472 GLY A CA 1
ATOM 3698 C C . GLY A 1 472 ? 8.414 13.377 4.528 1.00 71.25 472 GLY A C 1
ATOM 3699 O O . GLY A 1 472 ? 8.727 13.648 3.368 1.00 71.25 472 GLY A O 1
ATOM 3700 N N . CYS A 1 473 ? 8.823 12.253 5.124 1.00 79.94 473 CYS A N 1
ATOM 3701 C CA . CYS A 1 473 ? 9.748 11.299 4.517 1.00 79.94 473 CYS A CA 1
ATOM 3702 C C . CYS A 1 473 ? 9.160 10.625 3.266 1.00 79.94 473 CYS A C 1
ATOM 3704 O O . CYS A 1 473 ? 9.850 10.487 2.253 1.00 79.94 473 CYS A O 1
ATOM 3706 N N . LEU A 1 474 ? 7.877 10.247 3.300 1.00 80.19 474 LEU A N 1
ATOM 3707 C CA . LEU A 1 474 ? 7.205 9.592 2.170 1.00 80.19 474 LEU A CA 1
ATOM 3708 C C . LEU A 1 474 ? 7.030 10.534 0.973 1.00 80.19 474 LEU A C 1
ATOM 3710 O O . LEU A 1 474 ? 7.327 10.143 -0.156 1.00 80.19 474 LEU A O 1
ATOM 3714 N N . ALA A 1 475 ? 6.638 11.789 1.213 1.00 82.50 475 ALA A N 1
ATOM 3715 C CA . ALA A 1 475 ? 6.525 12.794 0.156 1.00 82.50 475 ALA A CA 1
ATOM 3716 C C . ALA A 1 475 ? 7.876 13.014 -0.554 1.00 82.50 475 ALA A C 1
ATOM 3718 O O . ALA A 1 475 ? 7.958 12.988 -1.780 1.00 82.50 475 ALA A O 1
ATOM 3719 N N . LEU A 1 476 ? 8.972 13.131 0.199 1.00 85.75 476 LEU A N 1
ATOM 3720 C CA . LEU A 1 476 ? 10.309 13.266 -0.390 1.00 85.75 476 LEU A CA 1
ATOM 3721 C C . LEU A 1 476 ? 10.785 12.018 -1.122 1.00 85.75 476 LEU A C 1
ATOM 3723 O O . LEU A 1 476 ? 11.464 12.122 -2.148 1.00 85.75 476 LEU A O 1
ATOM 3727 N N . THR A 1 477 ? 10.416 10.845 -0.616 1.00 88.81 477 THR A N 1
ATOM 3728 C CA . THR A 1 477 ? 10.694 9.577 -1.289 1.00 88.81 477 THR A CA 1
ATOM 3729 C C . THR A 1 477 ? 10.033 9.556 -2.669 1.00 88.81 477 THR A C 1
ATOM 3731 O O . THR A 1 477 ? 10.707 9.264 -3.654 1.00 88.81 477 THR A O 1
ATOM 3734 N N . LEU A 1 478 ? 8.756 9.945 -2.776 1.00 89.38 478 LEU A N 1
ATOM 3735 C CA . LEU A 1 478 ? 8.058 10.037 -4.065 1.00 89.38 478 LEU A CA 1
ATOM 3736 C C . LEU A 1 478 ? 8.649 11.114 -4.976 1.00 89.38 478 LEU A C 1
ATOM 3738 O O . LEU A 1 478 ? 8.913 10.838 -6.143 1.00 89.38 478 LEU A O 1
ATOM 3742 N N . TYR A 1 479 ? 8.915 12.315 -4.456 1.00 91.31 479 TYR A N 1
ATOM 3743 C CA . TYR A 1 479 ? 9.510 13.403 -5.238 1.00 91.31 479 TYR A CA 1
ATOM 3744 C C . TYR A 1 479 ? 10.851 12.989 -5.867 1.00 91.31 479 TYR A C 1
ATOM 3746 O O . TYR A 1 479 ? 11.054 13.121 -7.077 1.00 91.31 479 TYR A O 1
ATOM 3754 N N . THR A 1 480 ? 11.768 12.451 -5.054 1.00 92.25 480 THR A N 1
ATOM 3755 C CA . THR A 1 480 ? 13.092 12.013 -5.528 1.00 92.25 480 THR A CA 1
ATOM 3756 C C . THR A 1 480 ? 12.994 10.827 -6.483 1.00 92.25 480 THR A C 1
ATOM 3758 O O . THR A 1 480 ? 13.718 10.790 -7.479 1.00 92.25 480 THR A O 1
ATOM 3761 N N . PHE A 1 481 ? 12.055 9.908 -6.246 1.00 94.88 481 PHE A N 1
ATOM 3762 C CA . PHE A 1 481 ? 11.761 8.807 -7.157 1.00 94.88 481 PHE A CA 1
ATOM 3763 C C . PHE A 1 481 ? 11.243 9.295 -8.518 1.00 94.88 481 PHE A C 1
ATOM 3765 O O . PHE A 1 481 ? 11.751 8.857 -9.551 1.00 94.88 481 PHE A O 1
ATOM 3772 N N . TYR A 1 482 ? 10.282 10.223 -8.558 1.00 94.44 482 TYR A N 1
ATOM 3773 C CA . TYR A 1 482 ? 9.754 10.756 -9.819 1.00 94.44 482 TYR A CA 1
ATOM 3774 C C . TYR A 1 482 ? 10.820 11.501 -10.613 1.00 94.44 482 TYR A C 1
ATOM 3776 O O . TYR A 1 482 ? 10.951 11.261 -11.814 1.00 94.44 482 TYR A O 1
ATOM 3784 N N . LYS A 1 483 ? 11.639 12.327 -9.946 1.00 93.75 483 LYS A N 1
ATOM 3785 C CA . LYS A 1 483 ? 12.811 12.955 -10.571 1.00 93.75 483 LYS A CA 1
ATOM 3786 C C . LYS A 1 483 ? 13.736 11.910 -11.192 1.00 93.75 483 LYS A C 1
ATOM 3788 O O . LYS A 1 483 ? 14.044 12.008 -12.377 1.00 93.75 483 LYS A O 1
ATOM 3793 N N . ALA A 1 484 ? 14.113 10.878 -10.436 1.00 94.44 484 ALA A N 1
ATOM 3794 C CA . ALA A 1 484 ? 14.975 9.807 -10.932 1.00 94.44 484 ALA A CA 1
ATOM 3795 C C . ALA A 1 484 ? 14.369 9.074 -12.142 1.00 94.44 484 ALA A C 1
ATOM 3797 O O . ALA A 1 484 ? 15.068 8.812 -13.117 1.00 94.44 484 ALA A O 1
ATOM 3798 N N . ARG A 1 485 ? 13.070 8.752 -12.119 1.00 93.69 485 ARG A N 1
ATOM 3799 C CA . ARG A 1 485 ? 12.395 8.033 -13.215 1.00 93.69 485 ARG A CA 1
ATOM 3800 C C . ARG A 1 485 ? 12.259 8.871 -14.485 1.00 93.69 485 ARG A C 1
ATOM 3802 O O . ARG A 1 485 ? 12.450 8.331 -15.572 1.00 93.69 485 ARG A O 1
ATOM 3809 N N . LEU A 1 486 ? 11.955 10.162 -14.367 1.00 93.75 486 LEU A N 1
ATOM 3810 C CA . LEU A 1 486 ? 11.839 11.061 -15.519 1.00 93.75 486 LEU A CA 1
ATOM 3811 C C . LEU A 1 486 ? 13.205 11.372 -16.144 1.00 93.75 486 LEU A C 1
ATOM 3813 O O . LEU A 1 486 ? 13.332 11.340 -17.366 1.00 93.75 486 LEU A O 1
ATOM 3817 N N . LEU A 1 487 ? 14.243 11.587 -15.331 1.00 93.25 487 LEU A N 1
ATOM 3818 C CA . LEU A 1 487 ? 15.616 11.724 -15.832 1.00 93.25 487 LEU A CA 1
ATOM 3819 C C . LEU A 1 487 ? 16.116 10.419 -16.465 1.00 93.25 487 LEU A C 1
ATOM 3821 O O . LEU A 1 487 ? 16.731 10.448 -17.529 1.00 93.25 487 LEU A O 1
ATOM 3825 N N . TRP A 1 488 ? 15.771 9.263 -15.886 1.00 92.88 488 TRP A N 1
ATOM 3826 C CA . TRP A 1 488 ? 16.058 7.967 -16.501 1.00 92.88 488 TRP A CA 1
ATOM 3827 C C . TRP A 1 488 ? 15.386 7.825 -17.866 1.00 92.88 488 TRP A C 1
ATOM 3829 O O . TRP A 1 488 ? 16.014 7.348 -18.805 1.00 92.88 488 TRP A O 1
ATOM 3839 N N . ALA A 1 489 ? 14.132 8.266 -18.007 1.00 91.00 489 ALA A N 1
ATOM 3840 C CA . ALA A 1 489 ? 13.468 8.282 -19.304 1.00 91.00 489 ALA A CA 1
ATOM 3841 C C . ALA A 1 489 ? 14.249 9.132 -20.319 1.00 91.00 489 ALA A C 1
ATOM 3843 O O . ALA A 1 489 ? 14.498 8.647 -21.417 1.00 91.00 489 ALA A O 1
ATOM 3844 N N . LEU A 1 490 ? 14.720 10.332 -19.945 1.00 90.19 490 LEU A N 1
ATOM 3845 C CA . LEU A 1 490 ? 15.607 11.158 -20.787 1.00 90.19 490 LEU A CA 1
ATOM 3846 C C . LEU A 1 490 ? 16.895 10.431 -21.196 1.00 90.19 490 LEU A C 1
ATOM 3848 O O . LEU A 1 490 ? 17.258 10.473 -22.371 1.00 90.19 490 LEU A O 1
ATOM 3852 N N . CYS A 1 491 ? 17.528 9.700 -20.276 1.00 89.44 491 CYS A N 1
ATOM 3853 C CA . CYS A 1 491 ? 18.705 8.876 -20.579 1.00 89.44 491 CYS A CA 1
ATOM 3854 C C . CYS A 1 491 ? 18.413 7.767 -21.600 1.00 89.44 491 CYS A C 1
ATOM 3856 O O . CYS A 1 491 ? 19.318 7.307 -22.291 1.00 89.44 491 CYS A O 1
ATOM 3858 N N . LEU A 1 492 ? 17.162 7.306 -21.691 1.00 86.62 492 LEU A N 1
ATOM 3859 C CA . LEU A 1 492 ? 16.759 6.344 -22.711 1.00 86.62 492 LEU A CA 1
ATOM 3860 C C . LEU A 1 492 ? 16.564 7.013 -24.077 1.00 86.62 492 LEU A C 1
ATOM 3862 O O . LEU A 1 492 ? 16.770 6.328 -25.074 1.00 86.62 492 LEU A O 1
ATOM 3866 N N . PHE A 1 493 ? 16.171 8.292 -24.159 1.00 78.50 493 PHE A N 1
ATOM 3867 C CA . PHE A 1 493 ? 16.006 9.016 -25.436 1.00 78.50 493 PHE A CA 1
ATOM 3868 C C . PHE A 1 493 ? 17.345 9.418 -26.058 1.00 78.50 493 PHE A C 1
ATOM 3870 O O . PHE A 1 493 ? 17.526 9.280 -27.263 1.00 78.50 493 PHE A O 1
ATOM 3877 N N . GLU A 1 494 ? 18.268 9.935 -25.250 1.00 68.12 494 GLU A N 1
ATOM 3878 C CA . GLU A 1 494 ? 19.530 10.487 -25.740 1.00 68.12 494 GLU A CA 1
ATOM 3879 C C . GLU A 1 494 ? 20.645 9.447 -25.693 1.00 68.12 494 GLU A C 1
ATOM 3881 O O . GLU A 1 494 ? 21.019 8.964 -24.624 1.00 68.12 494 GLU A O 1
ATOM 3886 N N . ASP A 1 495 ? 21.247 9.150 -26.843 1.00 57.47 495 ASP A N 1
ATOM 3887 C CA . ASP A 1 495 ? 22.520 8.446 -26.842 1.00 57.47 495 ASP A CA 1
ATOM 3888 C C . ASP A 1 495 ? 23.613 9.401 -26.327 1.00 57.47 495 ASP A C 1
ATOM 3890 O O . ASP A 1 495 ? 24.032 10.329 -27.012 1.00 57.47 495 ASP A O 1
ATOM 3894 N N . GLN A 1 496 ? 24.105 9.115 -25.115 1.00 59.88 496 GLN A N 1
ATOM 3895 C CA . GLN A 1 496 ? 25.359 9.628 -24.534 1.00 59.88 496 GLN A CA 1
ATOM 3896 C C . GLN A 1 496 ? 25.341 10.999 -23.829 1.00 59.88 496 GLN A C 1
ATOM 3898 O O . GLN A 1 496 ? 26.372 11.675 -23.788 1.00 59.88 496 GLN A O 1
ATOM 3903 N N . ASN A 1 497 ? 24.244 11.398 -23.177 1.00 67.06 497 ASN A N 1
ATOM 3904 C CA . ASN A 1 497 ? 24.286 12.547 -22.264 1.00 67.06 497 ASN A CA 1
ATOM 3905 C C . ASN A 1 497 ? 24.674 12.140 -20.832 1.00 67.06 497 ASN A C 1
ATOM 3907 O O . ASN A 1 497 ? 23.830 11.842 -19.984 1.00 67.06 497 ASN A O 1
ATOM 3911 N N . SER A 1 498 ? 25.980 12.137 -20.561 1.00 73.38 498 SER A N 1
ATOM 3912 C CA . SER A 1 498 ? 26.541 11.719 -19.271 1.00 73.38 498 SER A CA 1
ATOM 3913 C C . SER A 1 498 ? 26.128 12.602 -18.088 1.00 73.38 498 SER A C 1
ATOM 3915 O O . SER A 1 498 ? 26.209 12.133 -16.952 1.00 73.38 498 SER A O 1
ATOM 3917 N N . SER A 1 499 ? 25.666 13.843 -18.314 1.00 84.12 499 SER A N 1
ATOM 3918 C CA . SER A 1 499 ? 25.211 14.714 -17.220 1.00 84.12 499 SER A CA 1
ATOM 3919 C C . SER A 1 499 ? 23.833 14.302 -16.706 1.00 84.12 499 SER A C 1
ATOM 3921 O O . SER A 1 499 ? 23.657 14.168 -15.501 1.00 84.12 499 SER A O 1
ATOM 3923 N N . ILE A 1 500 ? 22.882 14.017 -17.604 1.00 87.62 500 ILE A N 1
ATOM 3924 C CA . ILE A 1 500 ? 21.529 13.570 -17.228 1.00 87.62 500 ILE A CA 1
ATOM 3925 C C . ILE A 1 500 ? 21.602 12.217 -16.509 1.00 87.62 500 ILE A C 1
ATOM 3927 O O . ILE A 1 500 ? 20.874 11.966 -15.545 1.00 87.62 500 ILE A O 1
ATOM 3931 N N . GLU A 1 501 ? 22.513 11.347 -16.944 1.00 88.75 501 GLU A N 1
ATOM 3932 C CA . GLU A 1 501 ? 22.753 10.060 -16.297 1.00 88.75 501 GLU A CA 1
ATOM 3933 C C . GLU A 1 501 ? 23.297 10.236 -14.867 1.00 88.75 501 GLU A C 1
ATOM 3935 O O . GLU A 1 501 ? 22.805 9.606 -13.928 1.00 88.75 501 GLU A O 1
ATOM 3940 N N . LEU A 1 502 ? 24.245 11.158 -14.667 1.00 88.00 502 LEU A N 1
ATOM 3941 C CA . LEU A 1 502 ? 24.750 11.517 -13.339 1.00 88.00 502 LEU A CA 1
ATOM 3942 C C . LEU A 1 502 ? 23.663 12.119 -12.439 1.00 88.00 502 LEU A C 1
ATOM 3944 O O . LEU A 1 502 ? 23.537 11.696 -11.288 1.00 88.00 502 LEU A O 1
ATOM 3948 N N . ASP A 1 503 ? 22.845 13.033 -12.960 1.00 88.62 503 ASP A N 1
ATOM 3949 C CA . ASP A 1 503 ? 21.711 13.612 -12.228 1.00 88.62 503 ASP A CA 1
ATOM 3950 C C . ASP A 1 503 ? 20.702 12.528 -11.829 1.00 88.62 503 ASP A C 1
ATOM 3952 O O . ASP A 1 503 ? 20.187 12.511 -10.706 1.00 88.62 503 ASP A O 1
ATOM 3956 N N . THR A 1 504 ? 20.470 11.553 -12.712 1.00 92.12 504 THR A N 1
ATOM 3957 C CA . THR A 1 504 ? 19.640 10.387 -12.401 1.00 92.12 504 THR A CA 1
ATOM 3958 C C . THR A 1 504 ? 20.209 9.619 -11.212 1.00 92.12 504 THR A C 1
ATOM 3960 O O . THR A 1 504 ? 19.484 9.350 -10.254 1.00 92.12 504 THR A O 1
ATOM 3963 N N . TYR A 1 505 ? 21.508 9.308 -11.217 1.00 91.50 505 TYR A N 1
ATOM 3964 C CA . TYR A 1 505 ? 22.158 8.591 -10.115 1.00 91.50 505 TYR A CA 1
ATOM 3965 C C . TYR A 1 505 ? 22.157 9.378 -8.803 1.00 91.50 505 TYR A C 1
ATOM 3967 O O . TYR A 1 505 ? 21.997 8.774 -7.739 1.00 91.50 505 TYR A O 1
ATOM 3975 N N . PHE A 1 506 ? 22.266 10.707 -8.857 1.00 89.94 506 PHE A N 1
ATOM 3976 C CA . PHE A 1 506 ? 22.086 11.565 -7.686 1.00 89.94 506 PHE A CA 1
ATOM 3977 C C . PHE A 1 506 ? 20.688 11.392 -7.089 1.00 89.94 506 PHE A C 1
ATOM 3979 O O . PHE A 1 506 ? 20.552 11.113 -5.895 1.00 89.94 506 PHE A O 1
ATOM 3986 N N . HIS A 1 507 ? 19.644 11.495 -7.910 1.00 91.44 507 HIS A N 1
ATOM 3987 C CA . HIS A 1 507 ? 18.272 11.359 -7.430 1.00 91.44 507 HIS A CA 1
ATOM 3988 C C . HIS A 1 507 ? 17.942 9.936 -6.965 1.00 91.44 507 HIS A C 1
ATOM 3990 O O . HIS A 1 507 ? 17.241 9.791 -5.965 1.00 91.44 507 HIS A O 1
ATOM 3996 N N . VAL A 1 508 ? 18.502 8.895 -7.597 1.00 93.56 508 VAL A N 1
ATOM 3997 C CA . VAL A 1 508 ? 18.412 7.513 -7.092 1.00 93.56 508 VAL A CA 1
ATOM 3998 C C . VAL A 1 508 ? 19.070 7.404 -5.715 1.00 93.56 508 VAL A C 1
ATOM 4000 O O . VAL A 1 508 ? 18.467 6.839 -4.810 1.00 93.56 508 VAL A O 1
ATOM 4003 N N . TYR A 1 509 ? 20.261 7.976 -5.506 1.00 91.50 509 TYR A N 1
ATOM 4004 C CA . TYR A 1 509 ? 20.919 7.962 -4.194 1.00 91.50 509 TYR A CA 1
ATOM 4005 C C . TYR A 1 509 ? 20.055 8.614 -3.109 1.00 91.50 509 TYR A C 1
ATOM 4007 O O . TYR A 1 509 ? 19.872 8.035 -2.037 1.00 91.50 509 TYR A O 1
ATOM 4015 N N . GLN A 1 510 ? 19.503 9.800 -3.393 1.00 89.12 510 GLN A N 1
ATOM 4016 C CA . GLN A 1 510 ? 18.628 10.506 -2.452 1.00 89.12 510 GLN A CA 1
ATOM 4017 C C . GLN A 1 510 ? 17.350 9.710 -2.174 1.00 89.12 510 GLN A C 1
ATOM 4019 O O . GLN A 1 510 ? 16.970 9.556 -1.016 1.00 89.12 510 GLN A O 1
ATOM 4024 N N . PHE A 1 511 ? 16.737 9.122 -3.205 1.00 93.00 511 PHE A N 1
ATOM 4025 C CA . PHE A 1 511 ? 15.600 8.219 -3.042 1.00 93.00 511 PHE A CA 1
ATOM 4026 C C . PHE A 1 511 ? 15.930 7.053 -2.101 1.00 93.00 511 PHE A C 1
ATOM 4028 O O . PHE A 1 511 ? 15.210 6.838 -1.130 1.00 93.00 511 PHE A O 1
ATOM 4035 N N . LEU A 1 512 ? 17.033 6.330 -2.330 1.00 92.81 512 LEU A N 1
ATOM 4036 C CA . LEU A 1 512 ? 17.423 5.192 -1.485 1.00 92.81 512 LEU A CA 1
ATOM 4037 C C . LEU A 1 512 ? 17.696 5.628 -0.041 1.00 92.81 512 LEU A C 1
ATOM 4039 O O . LEU A 1 512 ? 17.428 4.883 0.902 1.00 92.81 512 LEU A O 1
ATOM 4043 N N . ARG A 1 513 ? 18.195 6.850 0.148 1.00 89.75 513 ARG A N 1
ATOM 4044 C CA . ARG A 1 513 ? 18.429 7.437 1.464 1.00 89.75 513 ARG A CA 1
ATOM 4045 C C . ARG A 1 513 ? 17.132 7.740 2.215 1.00 89.75 513 ARG A C 1
ATOM 4047 O O . ARG A 1 513 ? 17.017 7.375 3.390 1.00 89.75 513 ARG A O 1
ATOM 4054 N N . TYR A 1 514 ? 16.152 8.357 1.555 1.00 88.38 514 TYR A N 1
ATOM 4055 C CA . TYR A 1 514 ? 14.825 8.581 2.135 1.00 88.38 514 TYR A CA 1
ATOM 4056 C C . TYR A 1 514 ? 14.087 7.262 2.366 1.00 88.38 514 TYR A C 1
ATOM 4058 O O . TYR A 1 514 ? 13.589 7.050 3.467 1.00 88.38 514 TYR A O 1
ATOM 4066 N N . ALA A 1 515 ? 14.134 6.324 1.417 1.00 89.12 515 ALA A N 1
ATOM 4067 C CA . ALA A 1 515 ? 13.555 4.991 1.574 1.00 89.12 515 ALA A CA 1
ATOM 4068 C C . ALA A 1 515 ? 14.140 4.262 2.795 1.00 89.12 515 ALA A C 1
ATOM 4070 O O . ALA A 1 515 ? 13.393 3.754 3.628 1.00 89.12 515 ALA A O 1
ATOM 4071 N N . ARG A 1 516 ? 15.468 4.285 2.981 1.00 88.38 516 ARG A N 1
ATOM 4072 C CA . ARG A 1 516 ? 16.111 3.704 4.172 1.00 88.38 516 ARG A CA 1
ATOM 4073 C C . ARG A 1 516 ? 15.691 4.409 5.461 1.00 88.38 516 ARG A C 1
ATOM 4075 O O . ARG A 1 516 ? 15.512 3.757 6.486 1.00 88.38 516 ARG A O 1
ATOM 4082 N N . THR A 1 517 ? 15.547 5.732 5.421 1.00 86.56 517 THR A N 1
ATOM 4083 C CA . THR A 1 517 ? 15.080 6.523 6.570 1.00 86.56 517 THR A CA 1
ATOM 4084 C C . THR A 1 517 ? 13.651 6.127 6.942 1.00 86.56 517 THR A C 1
ATOM 4086 O O . THR A 1 517 ? 13.397 5.825 8.105 1.00 86.56 517 THR A O 1
ATOM 4089 N N . ALA A 1 518 ? 12.756 6.021 5.958 1.00 82.06 518 ALA A N 1
ATOM 4090 C CA . ALA A 1 518 ? 11.383 5.565 6.140 1.00 82.06 518 ALA A CA 1
ATOM 4091 C C . ALA A 1 518 ? 11.332 4.139 6.716 1.00 82.06 518 ALA A C 1
ATOM 4093 O O . ALA A 1 518 ? 10.656 3.912 7.715 1.00 82.06 518 ALA A O 1
ATOM 4094 N N . LEU A 1 519 ? 12.111 3.197 6.172 1.00 80.31 519 LEU A N 1
ATOM 4095 C CA . LEU A 1 519 ? 12.198 1.823 6.689 1.00 80.31 519 LEU A CA 1
ATOM 4096 C C . LEU A 1 519 ? 12.732 1.766 8.124 1.00 80.31 519 LEU A C 1
ATOM 4098 O O . LEU A 1 519 ? 12.214 1.023 8.956 1.00 80.31 519 LEU A O 1
ATOM 4102 N N . LYS A 1 520 ? 13.751 2.569 8.452 1.00 81.88 520 LYS A N 1
ATOM 4103 C CA . LYS A 1 520 ? 14.284 2.663 9.818 1.00 81.88 520 LYS A CA 1
ATOM 4104 C C . LYS A 1 520 ? 13.227 3.186 10.788 1.00 81.88 520 LYS A C 1
ATOM 4106 O O . LYS A 1 520 ? 13.097 2.626 11.872 1.00 81.88 520 LYS A O 1
ATOM 4111 N N . ILE A 1 521 ? 12.489 4.227 10.405 1.00 74.19 521 ILE A N 1
ATOM 4112 C CA . ILE A 1 521 ? 11.389 4.778 11.204 1.00 74.19 521 ILE A CA 1
ATOM 4113 C C . ILE A 1 521 ? 10.337 3.693 11.446 1.00 74.19 521 ILE A C 1
ATOM 4115 O O . ILE A 1 521 ? 10.030 3.424 12.602 1.00 74.19 521 ILE A O 1
ATOM 4119 N N . MET A 1 522 ? 9.882 3.009 10.389 1.00 68.31 522 MET A N 1
ATOM 4120 C CA . MET A 1 522 ? 8.898 1.919 10.476 1.00 68.31 522 MET A CA 1
ATOM 4121 C C . MET A 1 522 ? 9.343 0.778 11.405 1.00 68.31 522 MET A C 1
ATOM 4123 O O . MET A 1 522 ? 8.519 0.182 12.091 1.00 68.31 522 MET A O 1
ATOM 4127 N N . HIS A 1 523 ? 10.644 0.479 11.471 1.00 65.38 523 HIS A N 1
ATOM 4128 C CA . HIS A 1 523 ? 11.181 -0.570 12.343 1.00 65.38 523 HIS A CA 1
ATOM 4129 C C . HIS A 1 523 ? 11.450 -0.130 13.795 1.00 65.38 523 HIS A C 1
ATOM 4131 O O . HIS A 1 523 ? 11.537 -0.989 14.673 1.00 65.38 523 HIS A O 1
ATOM 4137 N N . GLN A 1 524 ? 11.648 1.165 14.066 1.00 60.19 524 GLN A N 1
ATOM 4138 C CA . GLN A 1 524 ? 12.063 1.666 15.388 1.00 60.19 524 GLN A CA 1
ATOM 4139 C C . GLN A 1 524 ? 10.904 2.162 16.260 1.00 60.19 524 GLN A C 1
ATOM 4141 O O . GLN A 1 524 ? 11.021 2.126 17.487 1.00 60.19 524 GLN A O 1
ATOM 4146 N N . SER A 1 525 ? 9.783 2.588 15.677 1.00 49.16 525 SER A N 1
ATOM 4147 C CA . SER A 1 525 ? 8.590 3.008 16.420 1.00 49.16 525 SER A CA 1
ATOM 4148 C C . SER A 1 525 ? 7.764 1.803 16.893 1.00 49.16 525 SER A C 1
ATOM 4150 O O . SER A 1 525 ? 6.654 1.547 16.453 1.00 49.16 525 SER A O 1
ATOM 4152 N N . ALA A 1 526 ? 8.263 1.063 17.880 1.00 41.31 526 ALA A N 1
ATOM 4153 C CA . ALA A 1 526 ? 7.472 0.061 18.609 1.00 41.31 526 ALA A CA 1
ATOM 4154 C C . ALA A 1 526 ? 6.427 0.688 19.572 1.00 41.31 526 ALA A C 1
ATOM 4156 O O . ALA A 1 526 ? 6.084 0.099 20.591 1.00 41.31 526 ALA A O 1
ATOM 4157 N N . THR A 1 527 ? 5.949 1.900 19.279 1.00 37.59 527 THR A N 1
ATOM 4158 C CA . THR A 1 527 ? 4.815 2.558 19.941 1.00 37.59 527 THR A CA 1
ATOM 4159 C C . THR A 1 527 ? 3.594 2.468 19.028 1.00 37.59 527 THR A C 1
ATOM 4161 O O . THR A 1 527 ? 3.749 2.369 17.817 1.00 37.59 527 THR A O 1
ATOM 4164 N N . SER A 1 528 ? 2.391 2.526 19.599 1.00 42.06 528 SER A N 1
ATOM 4165 C CA . SER A 1 528 ? 1.062 2.316 18.985 1.00 42.06 528 SER A CA 1
ATOM 4166 C C . SER A 1 528 ? 0.674 3.172 17.753 1.00 42.06 528 SER A C 1
ATOM 4168 O O . SER A 1 528 ? -0.493 3.185 17.384 1.00 42.06 528 SER A O 1
ATOM 4170 N N . GLU A 1 529 ? 1.617 3.880 17.131 1.00 42.97 529 GLU A N 1
ATOM 4171 C CA . GLU A 1 529 ? 1.450 4.770 15.971 1.00 42.97 529 GLU A CA 1
ATOM 4172 C C . GLU A 1 529 ? 2.496 4.486 14.865 1.00 42.97 529 GLU A C 1
ATOM 4174 O O . GLU A 1 529 ? 2.878 5.385 14.118 1.00 42.97 529 GLU A O 1
ATOM 4179 N N . SER A 1 530 ? 3.038 3.264 14.764 1.00 46.19 530 SER A N 1
ATOM 4180 C CA . SER A 1 530 ? 3.918 2.909 13.642 1.00 46.19 530 SER A CA 1
ATOM 4181 C C . SER A 1 530 ? 3.149 2.459 12.412 1.00 46.19 530 SER A C 1
ATOM 4183 O O . SER A 1 530 ? 2.313 1.567 12.483 1.00 46.19 530 SER A O 1
ATOM 4185 N N . LEU A 1 531 ? 3.499 3.055 11.269 1.00 54.12 531 LEU A N 1
ATOM 4186 C CA . LEU A 1 531 ? 3.074 2.595 9.954 1.00 54.12 531 LEU A CA 1
ATOM 4187 C C . LEU A 1 531 ? 3.733 1.238 9.678 1.00 54.12 531 LEU A C 1
ATOM 4189 O O . LEU A 1 531 ? 4.947 1.166 9.468 1.00 54.12 531 LEU A O 1
ATOM 4193 N N . LEU A 1 532 ? 2.958 0.158 9.694 1.00 58.41 532 LEU A N 1
ATOM 4194 C CA . LEU A 1 532 ? 3.463 -1.151 9.291 1.00 58.41 532 LEU A CA 1
ATOM 4195 C C . LEU A 1 532 ? 3.407 -1.260 7.759 1.00 58.41 532 LEU A C 1
ATOM 4197 O O . LEU A 1 532 ? 2.381 -0.920 7.171 1.00 58.41 532 LEU A O 1
ATOM 4201 N N . PRO A 1 533 ? 4.446 -1.785 7.077 1.00 56.22 533 PRO A N 1
ATOM 4202 C CA . PRO A 1 533 ? 4.413 -1.946 5.621 1.00 56.22 533 PRO A CA 1
ATOM 4203 C C . PRO A 1 533 ? 3.192 -2.738 5.133 1.00 56.22 533 PRO A C 1
ATOM 4205 O O . PRO A 1 533 ? 2.600 -2.418 4.110 1.00 56.22 533 PRO A O 1
ATOM 4208 N N . CYS A 1 534 ? 2.738 -3.734 5.899 1.00 54.16 534 CYS A N 1
ATOM 4209 C CA . CYS A 1 534 ? 1.555 -4.519 5.549 1.00 54.16 534 CYS A CA 1
ATOM 4210 C C . CYS A 1 534 ? 0.237 -3.715 5.569 1.00 54.16 534 CYS A C 1
ATOM 4212 O O . CYS A 1 534 ? -0.757 -4.184 5.013 1.00 54.16 534 CYS A O 1
ATOM 4214 N N . GLU A 1 535 ? 0.225 -2.517 6.162 1.00 60.91 535 GLU A N 1
ATOM 4215 C CA . GLU A 1 535 ? -0.929 -1.615 6.208 1.00 60.91 535 GLU A CA 1
ATOM 4216 C C . GLU A 1 535 ? -1.010 -0.666 5.012 1.00 60.91 535 GLU A C 1
ATOM 4218 O O . GLU A 1 535 ? -2.044 -0.030 4.799 1.00 60.91 535 GLU A O 1
ATOM 4223 N N . ASN A 1 536 ? 0.063 -0.555 4.225 1.00 67.25 536 ASN A N 1
ATOM 4224 C CA . ASN A 1 536 ? 0.114 0.411 3.144 1.00 67.25 536 ASN A CA 1
ATOM 4225 C C . ASN A 1 536 ? -0.762 -0.040 1.969 1.00 67.25 536 ASN A C 1
ATOM 4227 O O . ASN A 1 536 ? -0.435 -0.966 1.224 1.00 67.25 536 ASN A O 1
ATOM 4231 N N . LEU A 1 537 ? -1.897 0.638 1.826 1.00 63.53 537 LEU A N 1
ATOM 4232 C CA . LEU A 1 537 ? -2.850 0.446 0.738 1.00 63.53 537 LEU A CA 1
ATOM 4233 C C . LEU A 1 537 ? -2.604 1.372 -0.452 1.00 63.53 537 LEU A C 1
ATOM 4235 O O . LEU A 1 537 ? -3.307 1.238 -1.447 1.00 63.53 537 LEU A O 1
ATOM 4239 N N . ARG A 1 538 ? -1.667 2.320 -0.348 1.00 73.44 538 ARG A N 1
ATOM 4240 C CA . ARG A 1 538 ? -1.289 3.246 -1.424 1.00 73.44 538 ARG A CA 1
ATOM 4241 C C . ARG A 1 538 ? 0.035 2.802 -2.049 1.00 73.44 538 ARG A C 1
ATOM 4243 O O . ARG A 1 538 ? 0.515 1.690 -1.826 1.00 73.44 538 ARG A O 1
ATOM 4250 N N . VAL A 1 539 ? 0.638 3.661 -2.870 1.00 71.25 539 VAL A N 1
ATOM 4251 C CA . VAL A 1 539 ? 1.985 3.411 -3.391 1.00 71.25 539 VAL A CA 1
ATOM 4252 C C . VAL A 1 539 ? 2.984 3.393 -2.240 1.00 71.25 539 VAL A C 1
ATOM 4254 O O . VAL A 1 539 ? 3.282 4.413 -1.622 1.00 71.25 539 VAL A O 1
ATOM 4257 N N . GLY A 1 540 ? 3.498 2.199 -1.987 1.00 78.25 540 GLY A N 1
ATOM 4258 C CA . GLY A 1 540 ? 4.487 1.932 -0.967 1.00 78.25 540 GLY A CA 1
ATOM 4259 C C . GLY A 1 540 ? 5.928 1.941 -1.440 1.00 78.25 540 GLY A C 1
ATOM 4260 O O . GLY A 1 540 ? 6.209 2.208 -2.606 1.00 78.25 540 GLY A O 1
ATOM 4261 N N . LEU A 1 541 ? 6.865 1.626 -0.546 1.00 86.62 541 LEU A N 1
ATOM 4262 C CA . LEU A 1 541 ? 8.293 1.600 -0.886 1.00 86.62 541 LEU A CA 1
ATOM 4263 C C . LEU A 1 541 ? 8.645 0.463 -1.846 1.00 86.62 541 LEU A C 1
ATOM 4265 O O . LEU A 1 541 ? 9.557 0.600 -2.660 1.00 86.62 541 LEU A O 1
ATOM 4269 N N . SER A 1 542 ? 7.912 -0.643 -1.787 1.00 89.25 542 SER A N 1
ATOM 4270 C CA . SER A 1 542 ? 8.184 -1.860 -2.550 1.00 89.25 542 SER A CA 1
ATOM 4271 C C . SER A 1 542 ? 8.202 -1.651 -4.074 1.00 89.25 542 SER A C 1
ATOM 4273 O O . SER A 1 542 ? 9.225 -1.941 -4.706 1.00 89.25 542 SER A O 1
ATOM 4275 N N . PRO A 1 543 ? 7.145 -1.104 -4.711 1.00 90.56 543 PRO A N 1
ATOM 4276 C CA . PRO A 1 543 ? 7.182 -0.824 -6.146 1.00 90.56 543 PRO A CA 1
ATOM 4277 C C . PRO A 1 543 ? 8.207 0.258 -6.526 1.00 90.56 543 PRO A C 1
ATOM 4279 O O . PRO A 1 543 ? 8.793 0.180 -7.609 1.00 90.56 543 PRO A O 1
ATOM 4282 N N . LEU A 1 544 ? 8.473 1.229 -5.642 1.00 92.88 544 LEU A N 1
ATOM 4283 C CA . LEU A 1 544 ? 9.486 2.270 -5.866 1.00 92.88 544 LEU A CA 1
ATOM 4284 C C . LEU A 1 544 ? 10.891 1.662 -5.925 1.00 92.88 544 LEU A C 1
ATOM 4286 O O . LEU A 1 544 ? 11.626 1.898 -6.881 1.00 92.88 544 LEU A O 1
ATOM 4290 N N . LEU A 1 545 ? 11.244 0.830 -4.942 1.00 94.25 545 LEU A N 1
ATOM 4291 C CA . LEU A 1 545 ? 12.519 0.112 -4.870 1.00 94.25 545 LEU A CA 1
ATOM 4292 C C . LEU A 1 545 ? 12.716 -0.781 -6.098 1.00 94.25 545 LEU A C 1
ATOM 4294 O O . LEU A 1 545 ? 13.766 -0.735 -6.742 1.00 94.25 545 LEU A O 1
ATOM 4298 N N . TYR A 1 546 ? 11.681 -1.532 -6.479 1.00 94.19 546 TYR A N 1
ATOM 4299 C CA . TYR A 1 546 ? 11.711 -2.393 -7.659 1.00 94.19 546 TYR A CA 1
ATOM 4300 C C . TYR A 1 546 ? 11.988 -1.627 -8.963 1.00 94.19 546 TYR A C 1
ATOM 4302 O O . TYR A 1 546 ? 12.772 -2.068 -9.812 1.00 94.19 546 TYR A O 1
ATOM 4310 N N . LEU A 1 547 ? 11.348 -0.474 -9.158 1.00 93.25 547 LEU A N 1
ATOM 4311 C CA . LEU A 1 547 ? 11.552 0.356 -10.347 1.00 93.25 547 LEU A CA 1
ATOM 4312 C C . LEU A 1 547 ? 12.894 1.099 -10.303 1.00 93.25 547 LEU A C 1
ATOM 4314 O O . LEU A 1 547 ? 13.582 1.149 -11.323 1.00 93.25 547 LEU A O 1
ATOM 4318 N N . ALA A 1 548 ? 13.309 1.600 -9.138 1.00 93.81 548 ALA A N 1
ATOM 4319 C CA . ALA A 1 548 ? 14.587 2.287 -8.945 1.00 93.81 548 ALA A CA 1
ATOM 4320 C C . ALA A 1 548 ? 15.801 1.362 -9.135 1.00 93.81 548 ALA A C 1
ATOM 4322 O O . ALA A 1 548 ? 16.834 1.807 -9.637 1.00 93.81 548 ALA A O 1
ATOM 4323 N N . GLY A 1 549 ? 15.678 0.067 -8.819 1.00 93.75 549 GLY A N 1
ATOM 4324 C CA . GLY A 1 549 ? 16.738 -0.922 -9.051 1.00 93.75 549 GLY A CA 1
ATOM 4325 C C . GLY A 1 549 ? 17.202 -0.996 -10.510 1.00 93.75 549 GLY A C 1
ATOM 4326 O O . GLY A 1 549 ? 18.378 -1.231 -10.784 1.00 93.75 549 GLY A O 1
ATOM 4327 N N . ARG A 1 550 ? 16.313 -0.693 -11.462 1.00 91.31 550 ARG A N 1
ATOM 4328 C CA . ARG A 1 550 ? 16.640 -0.644 -12.897 1.00 91.31 550 ARG A CA 1
ATOM 4329 C C . ARG A 1 550 ? 17.448 0.591 -13.304 1.00 91.31 550 ARG A C 1
ATOM 4331 O O . ARG A 1 550 ? 18.078 0.568 -14.353 1.00 91.31 550 ARG A O 1
ATOM 4338 N N . CYS A 1 551 ? 17.440 1.636 -12.479 1.00 91.38 551 CYS A N 1
ATOM 4339 C CA . CYS A 1 551 ? 18.135 2.903 -12.717 1.00 91.38 551 CYS A CA 1
ATOM 4340 C C . CYS A 1 551 ? 19.462 3.003 -11.943 1.00 91.38 551 CYS A C 1
ATOM 4342 O O . CYS A 1 551 ? 20.042 4.080 -11.841 1.00 91.38 551 CYS A O 1
ATOM 4344 N N . CYS A 1 552 ? 19.920 1.914 -11.318 1.00 91.25 552 CYS A N 1
ATOM 4345 C CA . CYS A 1 552 ? 21.108 1.939 -10.470 1.00 91.25 552 CYS A CA 1
ATOM 4346 C C . CYS A 1 552 ? 22.414 1.979 -11.292 1.00 91.25 552 CYS A C 1
ATOM 4348 O O . CYS A 1 552 ? 22.477 1.336 -12.347 1.00 91.25 552 CYS A O 1
ATOM 4350 N N . PRO A 1 553 ? 23.467 2.658 -10.787 1.00 90.38 553 PRO A N 1
ATOM 4351 C CA . PRO A 1 553 ? 24.756 2.796 -11.472 1.00 90.38 553 PRO A CA 1
ATOM 4352 C C . PRO A 1 553 ? 25.661 1.564 -11.339 1.00 90.38 553 PRO A C 1
ATOM 4354 O O . PRO A 1 553 ? 26.500 1.318 -12.206 1.00 90.38 553 PRO A O 1
ATOM 4357 N N . THR A 1 554 ? 25.525 0.793 -10.254 1.00 90.88 554 THR A N 1
ATOM 4358 C CA . THR A 1 554 ? 26.453 -0.297 -9.915 1.00 90.88 554 THR A CA 1
ATOM 4359 C C . THR A 1 554 ? 25.740 -1.551 -9.390 1.00 90.88 554 THR A C 1
ATOM 4361 O O . THR A 1 554 ? 24.646 -1.458 -8.814 1.00 90.88 554 THR A O 1
ATOM 4364 N N . PRO A 1 555 ? 26.380 -2.733 -9.502 1.00 92.12 555 PRO A N 1
ATOM 4365 C CA . PRO A 1 555 ? 25.894 -3.981 -8.913 1.00 92.12 555 PRO A CA 1
ATOM 4366 C C . PRO A 1 555 ? 25.616 -3.908 -7.406 1.00 92.12 555 PRO A C 1
ATOM 4368 O O . PRO A 1 555 ? 24.656 -4.504 -6.925 1.00 92.12 555 PRO A O 1
ATOM 4371 N N . SER A 1 556 ? 26.434 -3.179 -6.637 1.00 91.25 556 SER A N 1
ATOM 4372 C CA . SER A 1 556 ? 26.284 -3.091 -5.176 1.00 91.25 556 SER A CA 1
ATOM 4373 C C . SER A 1 556 ? 24.978 -2.418 -4.758 1.00 91.25 556 SER A C 1
ATOM 4375 O O . SER A 1 556 ? 24.360 -2.852 -3.786 1.00 91.25 556 SER A O 1
ATOM 4377 N N . TRP A 1 557 ? 24.521 -1.419 -5.516 1.00 93.50 557 TRP A N 1
ATOM 4378 C CA . TRP A 1 557 ? 23.260 -0.736 -5.240 1.00 93.50 557 TRP A CA 1
ATOM 4379 C C . TRP A 1 557 ? 22.067 -1.644 -5.499 1.00 93.50 557 TRP A C 1
ATOM 4381 O O . TRP A 1 557 ? 21.171 -1.744 -4.662 1.00 93.50 557 TRP A O 1
ATOM 4391 N N . LEU A 1 558 ? 22.097 -2.363 -6.623 1.00 95.12 558 LEU A N 1
ATOM 4392 C CA . LEU A 1 558 ? 21.042 -3.303 -6.981 1.00 95.12 558 LEU A CA 1
ATOM 4393 C C . LEU A 1 558 ? 20.946 -4.461 -5.976 1.00 95.12 558 LEU A C 1
ATOM 4395 O O . LEU A 1 558 ? 19.844 -4.806 -5.560 1.00 95.12 558 LEU A O 1
ATOM 4399 N N . ARG A 1 559 ? 22.081 -5.007 -5.514 1.00 95.19 559 ARG A N 1
ATOM 4400 C CA . ARG A 1 559 ? 22.100 -6.045 -4.465 1.00 95.19 559 ARG A CA 1
ATOM 4401 C C . ARG A 1 559 ? 21.479 -5.569 -3.157 1.00 95.19 559 ARG A C 1
ATOM 4403 O O . ARG A 1 559 ? 20.745 -6.326 -2.535 1.00 95.19 559 ARG A O 1
ATOM 4410 N N . TRP A 1 560 ? 21.748 -4.331 -2.747 1.00 94.75 560 TRP A N 1
ATOM 4411 C CA . TRP A 1 560 ? 21.124 -3.784 -1.544 1.00 94.75 560 TRP A CA 1
ATOM 4412 C C . TRP A 1 560 ? 19.610 -3.616 -1.712 1.00 94.75 560 TRP A C 1
ATOM 4414 O O . TRP A 1 560 ? 18.862 -4.024 -0.836 1.00 94.75 560 TRP A O 1
ATOM 4424 N N . ILE A 1 561 ? 19.138 -3.118 -2.860 1.00 95.50 561 ILE A N 1
ATOM 4425 C CA . ILE A 1 561 ? 17.695 -3.025 -3.152 1.00 95.50 561 ILE A CA 1
ATOM 4426 C C . ILE A 1 561 ? 17.019 -4.401 -3.101 1.00 95.50 561 ILE A C 1
ATOM 4428 O O . ILE A 1 561 ? 15.930 -4.515 -2.546 1.00 95.50 561 ILE A O 1
ATOM 4432 N N . ILE A 1 562 ? 17.655 -5.439 -3.657 1.00 95.62 562 ILE A N 1
ATOM 4433 C CA . ILE A 1 562 ? 17.168 -6.827 -3.582 1.00 95.62 562 ILE A CA 1
ATOM 4434 C C . ILE A 1 562 ? 17.006 -7.246 -2.115 1.00 95.62 562 ILE A C 1
ATOM 4436 O O . ILE A 1 562 ? 15.926 -7.683 -1.732 1.00 95.62 562 ILE A O 1
ATOM 4440 N N . GLN A 1 563 ? 18.028 -7.022 -1.284 1.00 93.12 563 GLN A N 1
ATOM 4441 C CA . GLN A 1 563 ? 17.982 -7.345 0.146 1.00 93.12 563 GLN A CA 1
ATOM 4442 C C . GLN A 1 563 ? 16.874 -6.582 0.884 1.00 93.12 563 GLN A C 1
ATOM 4444 O O . GLN A 1 563 ? 16.154 -7.169 1.686 1.00 93.12 563 GLN A O 1
ATOM 4449 N N . GLU A 1 564 ? 16.696 -5.287 0.614 1.00 90.94 564 GLU A N 1
ATOM 4450 C CA . GLU A 1 564 ? 15.628 -4.499 1.244 1.00 90.94 564 GLU A CA 1
ATOM 4451 C C . GLU A 1 564 ? 14.234 -4.978 0.812 1.00 90.94 564 GLU A C 1
ATOM 4453 O O . GLU A 1 564 ? 13.340 -5.096 1.647 1.00 90.94 564 GLU A O 1
ATOM 4458 N N . LEU A 1 565 ? 14.040 -5.323 -0.467 1.00 91.62 565 LEU A N 1
ATOM 4459 C CA . LEU A 1 565 ? 12.783 -5.908 -0.947 1.00 91.62 565 LEU A CA 1
ATOM 4460 C C . LEU A 1 565 ? 12.459 -7.215 -0.208 1.00 91.62 565 LEU A C 1
ATOM 4462 O O . LEU A 1 565 ? 11.324 -7.396 0.239 1.00 91.62 565 LEU A O 1
ATOM 4466 N N . GLU A 1 566 ? 13.447 -8.094 -0.036 1.00 89.56 566 GLU A N 1
ATOM 4467 C CA . GLU A 1 566 ? 13.300 -9.346 0.716 1.00 89.56 566 GLU A CA 1
ATOM 4468 C C . GLU A 1 566 ? 12.972 -9.115 2.196 1.00 89.56 566 GLU A C 1
ATOM 4470 O O . GLU A 1 566 ? 12.156 -9.844 2.761 1.00 89.56 566 GLU A O 1
ATOM 4475 N N . LEU A 1 567 ? 13.568 -8.092 2.818 1.00 84.12 567 LEU A N 1
ATOM 4476 C CA . LEU A 1 567 ? 13.337 -7.747 4.223 1.00 84.12 567 LEU A CA 1
ATOM 4477 C C . LEU A 1 567 ? 11.939 -7.167 4.476 1.00 84.12 567 LEU A C 1
ATOM 4479 O O . LEU A 1 567 ? 11.322 -7.513 5.482 1.00 84.12 567 LEU A O 1
ATOM 4483 N N . VAL A 1 568 ? 11.434 -6.306 3.585 1.00 80.62 568 VAL A N 1
ATOM 4484 C CA . VAL A 1 568 ? 10.101 -5.683 3.720 1.00 80.62 568 VAL A CA 1
ATOM 4485 C C . VAL A 1 568 ? 8.977 -6.718 3.578 1.00 80.62 568 VAL A C 1
ATOM 4487 O O . VAL A 1 568 ? 7.954 -6.632 4.257 1.00 80.62 568 VAL A O 1
ATOM 4490 N N . GLY A 1 569 ? 9.158 -7.728 2.723 1.00 77.44 569 GLY A N 1
ATOM 4491 C CA . GLY A 1 569 ? 8.200 -8.822 2.561 1.00 77.44 569 GLY A CA 1
ATOM 4492 C C . GLY A 1 569 ? 6.976 -8.466 1.708 1.00 77.44 569 GLY A C 1
ATOM 4493 O O . GLY A 1 569 ? 6.991 -8.680 0.494 1.00 77.44 569 GLY A O 1
ATOM 4494 N N . ARG A 1 570 ? 5.881 -8.007 2.326 1.00 78.12 570 ARG A N 1
ATOM 4495 C CA . ARG A 1 570 ? 4.613 -7.705 1.630 1.00 78.12 570 ARG A CA 1
ATOM 4496 C C . ARG A 1 570 ? 4.060 -6.351 2.053 1.00 78.12 570 ARG A C 1
ATOM 4498 O O . ARG A 1 570 ? 3.974 -6.061 3.243 1.00 78.12 570 ARG A O 1
ATOM 4505 N N . GLU A 1 571 ? 3.612 -5.585 1.070 1.00 78.31 571 GLU A N 1
ATOM 4506 C CA . GLU A 1 571 ? 3.048 -4.246 1.233 1.00 78.31 571 GLU A CA 1
ATOM 4507 C C . GLU A 1 571 ? 1.742 -4.157 0.427 1.00 78.31 571 GLU A C 1
ATOM 4509 O O . GLU A 1 571 ? 1.766 -4.018 -0.795 1.00 78.31 571 GLU A O 1
ATOM 4514 N N . GLY A 1 572 ? 0.593 -4.354 1.085 1.00 81.00 572 GLY A N 1
ATOM 4515 C CA . GLY A 1 572 ? -0.709 -4.468 0.411 1.00 81.00 572 GLY A CA 1
ATOM 4516 C C . GLY A 1 572 ? -0.723 -5.538 -0.698 1.00 81.00 572 GLY A C 1
ATOM 4517 O O . GLY A 1 572 ? -0.457 -6.723 -0.458 1.00 81.00 572 GLY A O 1
ATOM 4518 N N . LEU A 1 573 ? -0.995 -5.107 -1.939 1.00 82.00 573 LEU A N 1
ATOM 4519 C CA . LEU A 1 573 ? -0.961 -5.957 -3.143 1.00 82.00 573 LEU A CA 1
ATOM 4520 C C . LEU A 1 573 ? 0.460 -6.360 -3.581 1.00 82.00 573 LEU A C 1
ATOM 4522 O O . LEU A 1 573 ? 0.612 -7.298 -4.368 1.00 82.00 573 LEU A O 1
ATOM 4526 N N . PHE A 1 574 ? 1.500 -5.673 -3.108 1.00 85.88 574 PHE A N 1
ATOM 4527 C CA . PHE A 1 574 ? 2.871 -5.879 -3.561 1.00 85.88 574 PHE A CA 1
ATOM 4528 C C . PHE A 1 574 ? 3.530 -7.028 -2.796 1.00 85.88 574 PHE A C 1
ATOM 4530 O O . PHE A 1 574 ? 3.754 -6.962 -1.586 1.00 85.88 574 PHE A O 1
ATOM 4537 N N . HIS A 1 575 ? 3.842 -8.102 -3.523 1.00 82.88 575 HIS A N 1
ATOM 4538 C CA . HIS A 1 575 ? 4.650 -9.212 -3.029 1.00 82.88 575 HIS A CA 1
ATOM 4539 C C . HIS A 1 575 ? 6.101 -8.998 -3.468 1.00 82.88 575 HIS A C 1
ATOM 4541 O O . HIS A 1 575 ? 6.392 -9.005 -4.666 1.00 82.88 575 HIS A O 1
ATOM 4547 N N . ASN A 1 576 ? 7.017 -8.812 -2.516 1.00 88.06 576 ASN A N 1
ATOM 4548 C CA . ASN A 1 576 ? 8.357 -8.325 -2.850 1.00 88.06 576 ASN A CA 1
ATOM 4549 C C . ASN A 1 576 ? 9.301 -9.419 -3.336 1.00 88.06 576 ASN A C 1
ATOM 4551 O O . ASN A 1 576 ? 10.249 -9.119 -4.055 1.00 88.06 576 ASN A O 1
ATOM 4555 N N . GLN A 1 577 ? 9.039 -10.686 -3.009 1.00 89.00 577 GLN A N 1
ATOM 4556 C CA . GLN A 1 577 ? 9.888 -11.796 -3.446 1.00 89.00 577 GLN A CA 1
ATOM 4557 C C . GLN A 1 577 ? 9.948 -11.929 -4.985 1.00 89.00 577 GLN A C 1
ATOM 4559 O O . GLN A 1 577 ? 11.053 -12.031 -5.521 1.00 89.00 577 GLN A O 1
ATOM 4564 N N . PRO A 1 578 ? 8.832 -11.824 -5.736 1.00 90.62 578 PRO A N 1
ATOM 4565 C CA . PRO A 1 578 ? 8.875 -11.732 -7.193 1.00 90.62 578 PRO A CA 1
ATOM 4566 C C . PRO A 1 578 ? 9.669 -10.530 -7.722 1.00 90.62 578 PRO A C 1
ATOM 4568 O O . PRO A 1 578 ? 10.379 -10.662 -8.721 1.00 90.62 578 PRO A O 1
ATOM 4571 N N . PHE A 1 579 ? 9.588 -9.368 -7.064 1.00 93.19 579 PHE A N 1
ATOM 4572 C CA . PHE A 1 579 ? 10.390 -8.196 -7.433 1.00 93.19 579 PHE A CA 1
ATOM 4573 C C . PHE A 1 579 ? 11.885 -8.447 -7.218 1.00 93.19 579 PHE A C 1
ATOM 4575 O O . PHE A 1 579 ? 12.667 -8.213 -8.141 1.00 93.19 579 PHE A O 1
ATOM 4582 N N . ALA A 1 580 ? 12.270 -8.981 -6.057 1.00 94.38 580 ALA A N 1
ATOM 4583 C CA . ALA A 1 580 ? 13.646 -9.342 -5.727 1.00 94.38 580 ALA A CA 1
ATOM 4584 C C . ALA A 1 580 ? 14.222 -10.337 -6.746 1.00 94.38 580 ALA A C 1
ATOM 4586 O O . ALA A 1 580 ? 15.198 -10.014 -7.420 1.00 94.38 580 ALA A O 1
ATOM 4587 N N . LYS A 1 581 ? 13.543 -11.469 -6.984 1.00 93.81 581 LYS A N 1
ATOM 4588 C CA . LYS A 1 581 ? 13.946 -12.478 -7.985 1.00 93.81 581 LYS A CA 1
ATOM 4589 C C . LYS A 1 581 ? 14.097 -11.901 -9.390 1.00 93.81 581 LYS A C 1
ATOM 4591 O O . LYS A 1 581 ? 15.022 -12.249 -10.123 1.00 93.81 581 LYS A O 1
ATOM 4596 N N . THR A 1 582 ? 13.197 -10.996 -9.778 1.00 95.25 582 THR A N 1
ATOM 4597 C CA . THR A 1 582 ? 13.280 -10.343 -11.090 1.00 95.25 582 THR A CA 1
ATOM 4598 C C . THR A 1 582 ? 14.565 -9.521 -11.215 1.00 95.25 582 THR A C 1
ATOM 4600 O O . THR A 1 582 ? 15.222 -9.561 -12.260 1.00 95.25 582 THR A O 1
ATOM 4603 N N . LEU A 1 583 ? 14.924 -8.787 -10.157 1.00 96.44 583 LEU A N 1
ATOM 4604 C CA . LEU A 1 583 ? 16.134 -7.969 -10.096 1.00 96.44 583 LEU A CA 1
ATOM 4605 C C . LEU A 1 583 ? 17.414 -8.803 -9.947 1.00 96.44 583 LEU A C 1
ATOM 4607 O O . LEU A 1 583 ? 18.437 -8.402 -10.491 1.00 96.44 583 LEU A O 1
ATOM 4611 N N . GLU A 1 584 ? 17.373 -9.962 -9.289 1.00 95.94 584 GLU A N 1
ATOM 4612 C CA . GLU A 1 584 ? 18.507 -10.897 -9.217 1.00 95.94 584 GLU A CA 1
ATOM 4613 C C . GLU A 1 584 ? 18.920 -11.394 -10.604 1.00 95.94 584 GLU A C 1
ATOM 4615 O O . GLU A 1 584 ? 20.093 -11.353 -10.969 1.00 95.94 584 GLU A O 1
ATOM 4620 N N . ILE A 1 585 ? 17.954 -11.815 -11.422 1.00 95.38 585 ILE A N 1
ATOM 4621 C CA . ILE A 1 585 ? 18.238 -12.256 -12.794 1.00 95.38 585 ILE A CA 1
ATOM 4622 C C . ILE A 1 585 ? 18.711 -11.073 -13.650 1.00 95.38 585 ILE A C 1
ATOM 4624 O O . ILE A 1 585 ? 19.624 -11.235 -14.462 1.00 95.38 585 ILE A O 1
ATOM 4628 N N . LEU A 1 586 ? 18.134 -9.878 -13.458 1.00 95.81 586 LEU A N 1
ATOM 4629 C CA . LEU A 1 586 ? 18.606 -8.661 -14.127 1.00 95.81 586 LEU A CA 1
ATOM 4630 C C . LEU A 1 586 ? 20.068 -8.365 -13.767 1.00 95.81 586 LEU A C 1
ATOM 4632 O O . LEU A 1 586 ? 20.864 -8.085 -14.658 1.00 95.81 586 LEU A O 1
ATOM 4636 N N . LEU A 1 587 ? 20.426 -8.460 -12.486 1.00 95.75 587 LEU A N 1
ATOM 4637 C CA . LEU A 1 587 ? 21.789 -8.266 -12.001 1.00 95.75 587 LEU A CA 1
ATOM 4638 C C . LEU A 1 587 ? 22.763 -9.220 -12.700 1.00 95.75 587 LEU A C 1
ATOM 4640 O O . LEU A 1 587 ? 23.775 -8.760 -13.221 1.00 95.75 587 LEU A O 1
ATOM 4644 N N . LEU A 1 588 ? 22.427 -10.511 -12.782 1.00 93.69 588 LEU A N 1
ATOM 4645 C CA . LEU A 1 588 ? 23.252 -11.509 -13.473 1.00 93.69 588 LEU A CA 1
ATOM 4646 C C . LEU A 1 588 ? 23.459 -11.163 -14.954 1.00 93.69 588 LEU A C 1
ATOM 4648 O O . LEU A 1 588 ? 24.570 -11.272 -15.468 1.00 93.69 588 LEU A O 1
ATOM 4652 N N . LEU A 1 589 ? 22.403 -10.732 -15.648 1.00 92.50 589 LEU A N 1
ATOM 4653 C CA . LEU A 1 589 ? 22.488 -10.338 -17.058 1.00 92.50 589 LEU A CA 1
ATOM 4654 C C . LEU A 1 589 ? 23.379 -9.110 -17.265 1.00 92.50 589 LEU A C 1
ATOM 4656 O O . LEU A 1 589 ? 24.165 -9.064 -18.208 1.00 92.50 589 LEU A O 1
ATOM 4660 N N . GLU A 1 590 ? 23.272 -8.115 -16.391 1.00 92.31 590 GLU A N 1
ATOM 4661 C CA . GLU A 1 590 ? 24.074 -6.898 -16.498 1.00 92.31 590 GLU A CA 1
ATOM 4662 C C . GLU A 1 590 ? 25.541 -7.136 -16.101 1.00 92.31 590 GLU A C 1
ATOM 4664 O O . GLU A 1 590 ? 26.442 -6.571 -16.718 1.00 92.31 590 GLU A O 1
ATOM 4669 N N . GLU A 1 591 ? 25.817 -8.019 -15.138 1.00 91.12 591 GLU A N 1
ATOM 4670 C CA . GLU A 1 591 ? 27.185 -8.429 -14.783 1.00 91.12 591 GLU A CA 1
ATOM 4671 C C . GLU A 1 591 ? 27.898 -9.149 -15.934 1.00 91.12 591 GLU A C 1
ATOM 4673 O O . GLU A 1 591 ? 29.079 -8.893 -16.180 1.00 91.12 591 GLU A O 1
ATOM 4678 N N . LEU A 1 592 ? 27.187 -9.995 -16.689 1.00 88.50 592 LEU A N 1
ATOM 4679 C CA . LEU A 1 592 ? 27.733 -10.636 -17.891 1.00 88.50 592 LEU A CA 1
ATOM 4680 C C . LEU A 1 592 ? 28.136 -9.601 -18.951 1.00 88.50 592 LEU A C 1
ATOM 4682 O O . LEU A 1 592 ? 29.188 -9.735 -19.581 1.00 88.50 592 LEU A O 1
ATOM 4686 N N . LYS A 1 593 ? 27.353 -8.526 -19.112 1.00 86.44 593 LYS A N 1
ATOM 4687 C CA . LYS A 1 593 ? 27.715 -7.427 -20.019 1.00 86.44 593 LYS A CA 1
ATOM 4688 C C . LYS A 1 593 ? 28.976 -6.704 -19.568 1.00 86.44 593 LYS A C 1
ATOM 4690 O O . LYS A 1 593 ? 29.839 -6.471 -20.411 1.00 86.44 593 LYS A O 1
ATOM 4695 N N . ILE A 1 594 ? 29.109 -6.409 -18.272 1.00 85.00 594 ILE A N 1
ATOM 4696 C CA . ILE A 1 594 ? 30.314 -5.777 -17.707 1.00 85.00 594 ILE A CA 1
ATOM 4697 C C . ILE A 1 594 ? 31.555 -6.621 -18.017 1.00 85.00 594 ILE A C 1
ATOM 4699 O O . ILE A 1 594 ? 32.567 -6.088 -18.459 1.00 85.00 594 ILE A O 1
ATOM 4703 N N . GLN A 1 595 ? 31.471 -7.942 -17.837 1.00 81.81 595 GLN A N 1
ATOM 4704 C CA . GLN A 1 595 ? 32.582 -8.856 -18.127 1.00 81.81 595 GLN A CA 1
ATOM 4705 C C . GLN A 1 595 ? 32.943 -8.897 -19.618 1.00 81.81 595 GLN A C 1
ATOM 4707 O O . GLN A 1 595 ? 34.110 -9.065 -19.965 1.00 81.81 595 GLN A O 1
ATOM 4712 N N . SER A 1 596 ? 31.954 -8.747 -20.503 1.00 77.50 596 SER A N 1
ATOM 4713 C CA . SER A 1 596 ? 32.162 -8.746 -21.957 1.00 77.50 596 SER A CA 1
ATOM 4714 C C . SER A 1 596 ? 32.725 -7.426 -22.499 1.00 77.50 596 SER A C 1
ATOM 4716 O O . SER A 1 596 ? 33.413 -7.410 -23.522 1.00 77.50 596 SER A O 1
ATOM 4718 N N . SER A 1 597 ? 32.458 -6.305 -21.823 1.00 68.94 597 SER A N 1
ATOM 4719 C CA . SER A 1 597 ? 33.060 -5.018 -22.147 1.00 68.94 597 SER A CA 1
ATOM 4720 C C . SER A 1 597 ? 34.486 -4.981 -21.598 1.00 68.94 597 SER A C 1
ATOM 4722 O O . SER A 1 597 ? 34.678 -4.868 -20.397 1.00 68.94 597 SER A O 1
ATOM 4724 N N . ASN A 1 598 ? 35.499 -5.048 -22.468 1.00 56.12 598 ASN A N 1
ATOM 4725 C CA . ASN A 1 598 ? 36.932 -4.958 -22.125 1.00 56.12 598 ASN A CA 1
ATOM 4726 C C . ASN A 1 598 ? 37.365 -3.590 -21.519 1.00 56.12 598 ASN A C 1
ATOM 4728 O O . ASN A 1 598 ? 38.502 -3.156 -21.717 1.00 56.12 598 ASN A O 1
ATOM 4732 N N . SER A 1 599 ? 36.476 -2.854 -20.846 1.00 56.03 599 SER A N 1
ATOM 4733 C CA . SER A 1 599 ? 36.768 -1.570 -20.212 1.00 56.03 599 SER A CA 1
ATOM 4734 C C . SER A 1 599 ? 37.435 -1.777 -18.849 1.00 56.03 599 SER A C 1
ATOM 4736 O O . SER A 1 599 ? 37.054 -2.629 -18.053 1.00 56.03 599 SER A O 1
ATOM 4738 N N . SER A 1 600 ? 38.437 -0.955 -18.543 1.00 51.41 600 SER A N 1
ATOM 4739 C CA . SER A 1 600 ? 39.145 -0.945 -17.254 1.00 51.41 600 SER A CA 1
ATOM 4740 C C . SER A 1 600 ? 38.309 -0.396 -16.081 1.00 51.41 600 SER A C 1
ATOM 4742 O O . SER A 1 600 ? 38.845 -0.191 -14.996 1.00 51.41 600 SER A O 1
ATOM 4744 N N . GLU A 1 601 ? 37.018 -0.116 -16.291 1.00 54.94 601 GLU A N 1
ATOM 4745 C CA . GLU A 1 601 ? 36.085 0.441 -15.303 1.00 54.94 601 GLU A CA 1
ATOM 4746 C C . GLU A 1 601 ? 35.148 -0.659 -14.772 1.00 54.94 601 GLU A C 1
ATOM 4748 O O . GLU A 1 601 ? 33.943 -0.657 -15.005 1.00 54.94 601 GLU A O 1
ATOM 4753 N N . THR A 1 602 ? 35.710 -1.634 -14.061 1.00 55.53 602 THR A N 1
ATOM 4754 C CA . THR A 1 602 ? 35.090 -2.925 -13.697 1.00 55.53 602 THR A CA 1
ATOM 4755 C C . THR A 1 602 ? 33.953 -2.885 -12.657 1.00 55.53 602 THR A C 1
ATOM 4757 O O . THR A 1 602 ? 33.604 -3.925 -12.106 1.00 55.53 602 THR A O 1
ATOM 4760 N N . GLU A 1 603 ? 33.354 -1.727 -12.359 1.00 73.00 603 GLU A N 1
ATOM 4761 C CA . GLU A 1 603 ? 32.363 -1.594 -11.268 1.00 73.00 603 GLU A CA 1
ATOM 4762 C C . GLU A 1 603 ? 31.027 -0.937 -11.655 1.00 73.00 603 GLU A C 1
ATOM 4764 O O . GLU A 1 603 ? 30.113 -0.888 -10.828 1.00 73.00 603 GLU A O 1
ATOM 4769 N N . ARG A 1 604 ? 30.873 -0.448 -12.89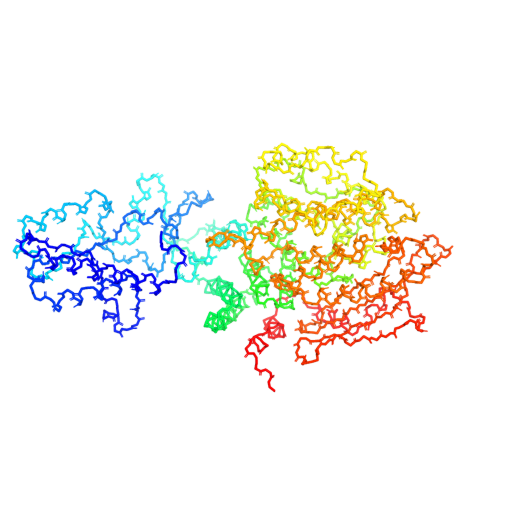3 1.00 85.38 604 ARG A N 1
ATOM 4770 C CA . ARG A 1 604 ? 29.654 0.241 -13.351 1.00 85.38 604 ARG A CA 1
ATOM 4771 C C . ARG A 1 604 ? 28.893 -0.577 -14.382 1.00 85.38 604 ARG A C 1
ATOM 4773 O O . ARG A 1 604 ? 29.493 -1.272 -15.195 1.00 85.38 604 ARG A O 1
ATOM 4780 N N . PHE A 1 605 ? 27.568 -0.472 -14.352 1.00 88.31 605 PHE A N 1
ATOM 4781 C CA . PHE A 1 605 ? 26.736 -1.006 -15.425 1.00 88.31 605 PHE A CA 1
ATOM 4782 C C . PHE A 1 605 ? 26.954 -0.234 -16.735 1.00 88.31 605 PHE A C 1
ATOM 4784 O O . PHE A 1 605 ? 27.450 0.892 -16.736 1.00 88.31 605 PHE A O 1
ATOM 4791 N N . VAL A 1 606 ? 26.566 -0.850 -17.854 1.00 86.69 606 VAL A N 1
ATOM 4792 C CA . VAL A 1 606 ? 26.593 -0.206 -19.177 1.00 86.69 606 VAL A CA 1
ATOM 4793 C C . VAL A 1 606 ? 25.666 1.027 -19.220 1.00 86.69 606 VAL A C 1
ATOM 4795 O O . VAL A 1 606 ? 24.739 1.100 -18.410 1.00 86.69 606 VAL A O 1
ATOM 4798 N N . PRO A 1 607 ? 25.862 1.976 -20.158 1.00 86.38 607 PRO A N 1
ATOM 4799 C CA . PRO A 1 607 ? 25.013 3.166 -20.267 1.00 86.38 607 PRO A CA 1
ATOM 4800 C C . PRO A 1 607 ? 23.525 2.828 -20.398 1.00 86.38 607 PRO A C 1
ATOM 4802 O O . PRO A 1 607 ? 23.176 1.794 -20.979 1.00 86.38 607 PRO A O 1
ATOM 4805 N N . ALA A 1 608 ? 22.653 3.722 -19.919 1.00 87.06 608 ALA A N 1
ATOM 4806 C CA . ALA A 1 608 ? 21.197 3.534 -19.877 1.00 87.06 608 ALA A CA 1
ATOM 4807 C C . ALA A 1 608 ? 20.591 2.988 -21.186 1.00 87.06 608 ALA A C 1
ATOM 4809 O O . ALA A 1 608 ? 19.817 2.032 -21.149 1.00 87.06 608 ALA A O 1
ATOM 4810 N N . SER A 1 609 ? 20.996 3.516 -22.349 1.00 83.50 609 SER A N 1
ATOM 4811 C CA . SER A 1 609 ? 20.477 3.092 -23.660 1.00 83.50 609 SER A CA 1
ATOM 4812 C C . SER A 1 609 ? 20.843 1.657 -24.063 1.00 83.50 609 SER A C 1
ATOM 4814 O O . SER A 1 609 ? 20.249 1.122 -24.994 1.00 83.50 609 SER A O 1
ATOM 4816 N N . SER A 1 610 ? 21.786 1.018 -23.361 1.00 86.44 610 SER A N 1
ATOM 4817 C CA . SER A 1 610 ? 22.244 -0.366 -23.576 1.00 86.44 610 SER A CA 1
ATOM 4818 C C . SER A 1 610 ? 21.788 -1.347 -22.481 1.00 86.44 610 SER A C 1
ATOM 4820 O O . SER A 1 610 ? 22.115 -2.543 -22.529 1.00 86.44 610 SER A O 1
ATOM 4822 N N . ARG A 1 611 ? 21.054 -0.864 -21.471 1.00 88.75 611 ARG A N 1
ATOM 4823 C CA . ARG A 1 611 ? 20.575 -1.671 -20.339 1.00 88.75 611 ARG A CA 1
ATOM 4824 C C . ARG A 1 611 ? 19.483 -2.650 -20.757 1.00 88.75 611 ARG A C 1
ATOM 4826 O O . ARG A 1 611 ? 18.768 -2.452 -21.735 1.00 88.75 611 ARG A O 1
ATOM 4833 N N . THR A 1 612 ? 19.383 -3.746 -20.016 1.00 91.50 612 THR A N 1
ATOM 4834 C CA . THR A 1 612 ? 18.357 -4.772 -20.217 1.00 91.50 612 THR A CA 1
ATOM 4835 C C . THR A 1 612 ? 17.022 -4.292 -19.654 1.00 91.50 612 THR A C 1
ATOM 4837 O O . THR A 1 612 ? 16.938 -3.858 -18.504 1.00 91.50 612 THR A O 1
ATOM 4840 N N . ILE A 1 613 ? 15.949 -4.445 -20.428 1.00 90.69 613 ILE A N 1
ATOM 4841 C CA . ILE A 1 613 ? 14.586 -4.293 -19.914 1.00 90.69 613 ILE A CA 1
ATOM 4842 C C . ILE A 1 613 ? 14.235 -5.556 -19.137 1.00 90.69 613 ILE A C 1
ATOM 4844 O O . ILE A 1 613 ? 14.348 -6.651 -19.678 1.00 90.69 613 ILE A O 1
ATOM 4848 N N . ALA A 1 614 ? 13.758 -5.400 -17.904 1.00 93.19 614 ALA A N 1
ATOM 4849 C CA . ALA A 1 614 ? 13.118 -6.469 -17.143 1.00 93.19 614 ALA A CA 1
ATOM 4850 C C . ALA A 1 614 ? 11.639 -6.132 -16.928 1.00 93.19 614 ALA A C 1
ATOM 4852 O O . ALA A 1 614 ? 11.328 -5.100 -16.321 1.00 93.19 614 ALA A O 1
ATOM 4853 N N . LEU A 1 615 ? 10.733 -6.992 -17.393 1.00 92.50 615 LEU A N 1
ATOM 4854 C CA . LEU A 1 615 ? 9.283 -6.845 -17.255 1.00 92.50 615 LEU A CA 1
ATOM 4855 C C . LEU A 1 615 ? 8.698 -8.042 -16.500 1.00 92.50 615 LEU A C 1
ATOM 4857 O O . LEU A 1 615 ? 8.709 -9.150 -17.023 1.00 92.50 615 LEU A O 1
ATOM 4861 N N . LEU A 1 616 ? 8.161 -7.809 -15.301 1.00 92.62 616 LEU A N 1
ATOM 4862 C CA . LEU A 1 616 ? 7.450 -8.820 -14.511 1.00 92.62 616 LEU A CA 1
ATOM 4863 C C . LEU A 1 616 ? 5.947 -8.717 -14.757 1.00 92.62 616 LEU A C 1
ATOM 4865 O O . LEU A 1 616 ? 5.387 -7.625 -14.659 1.00 92.62 616 LEU A O 1
ATOM 4869 N N . ILE A 1 617 ? 5.307 -9.853 -15.011 1.00 91.69 617 ILE A N 1
ATOM 4870 C CA . ILE A 1 617 ? 3.859 -9.982 -15.142 1.00 91.69 617 ILE A CA 1
ATOM 4871 C C . ILE A 1 617 ? 3.401 -11.137 -14.235 1.00 91.69 617 ILE A C 1
ATOM 4873 O O . ILE A 1 617 ? 3.798 -12.283 -14.476 1.00 91.69 617 ILE A O 1
ATOM 4877 N N . PRO A 1 618 ? 2.601 -10.870 -13.187 1.00 89.94 618 PRO A N 1
ATOM 4878 C CA . PRO A 1 618 ? 1.969 -11.929 -12.403 1.00 89.94 618 PRO A CA 1
ATOM 4879 C C . PRO A 1 618 ? 0.900 -12.646 -13.241 1.00 89.94 618 PRO A C 1
ATOM 4881 O O . PRO A 1 618 ? 0.260 -12.020 -14.084 1.00 89.94 618 PRO A O 1
ATOM 4884 N N . ASP A 1 619 ? 0.684 -13.942 -13.022 1.00 88.56 619 ASP A N 1
ATOM 4885 C CA . ASP A 1 619 ? -0.491 -14.655 -13.544 1.00 88.56 619 ASP A CA 1
ATOM 4886 C C . ASP A 1 619 ? -1.734 -14.314 -12.695 1.00 88.56 619 ASP A C 1
ATOM 4888 O O . ASP A 1 619 ? -1.626 -13.737 -11.611 1.00 88.56 619 ASP A O 1
ATOM 4892 N N . ILE A 1 620 ? -2.928 -14.648 -13.184 1.00 84.31 620 ILE A N 1
ATOM 4893 C CA . ILE A 1 620 ? -4.217 -14.338 -12.538 1.00 84.31 620 ILE A CA 1
ATOM 4894 C C . ILE A 1 620 ? -4.350 -15.054 -11.190 1.00 84.31 620 ILE A C 1
ATOM 4896 O O . ILE A 1 620 ? -4.950 -14.518 -10.263 1.00 84.31 620 ILE A O 1
ATOM 4900 N N . ASP A 1 621 ? -3.736 -16.232 -11.046 1.00 81.94 621 ASP A N 1
ATOM 4901 C CA . ASP A 1 621 ? -3.666 -16.955 -9.768 1.00 81.94 621 ASP A CA 1
ATOM 4902 C C . ASP A 1 621 ? -2.863 -16.198 -8.696 1.00 81.94 621 ASP A C 1
ATOM 4904 O O . ASP A 1 621 ? -2.944 -16.511 -7.508 1.00 81.94 621 ASP A O 1
ATOM 4908 N N . CYS A 1 622 ? -2.069 -15.208 -9.117 1.00 77.25 622 CYS A N 1
ATOM 4909 C CA . CYS A 1 622 ? -1.149 -14.420 -8.307 1.00 77.25 622 CYS A CA 1
ATOM 4910 C C . CYS A 1 622 ? -0.170 -15.246 -7.488 1.00 77.25 622 CYS A C 1
ATOM 4912 O O . CYS A 1 622 ? 0.388 -14.747 -6.519 1.00 77.25 622 CYS A O 1
ATOM 4914 N N . ARG A 1 623 ? 0.043 -16.500 -7.860 1.00 82.25 623 ARG A N 1
ATOM 4915 C CA . ARG A 1 623 ? 1.022 -17.423 -7.284 1.00 82.25 623 ARG A CA 1
ATOM 4916 C C . ARG A 1 623 ? 2.130 -17.685 -8.285 1.00 82.25 623 ARG A C 1
ATOM 4918 O O . ARG A 1 623 ? 3.244 -17.974 -7.871 1.00 82.25 623 ARG A O 1
ATOM 4925 N N . SER A 1 624 ? 1.821 -17.566 -9.570 1.00 88.44 624 SER A N 1
ATOM 4926 C CA . SER A 1 624 ? 2.715 -17.792 -10.692 1.00 88.44 624 SER A CA 1
ATOM 4927 C C . SER A 1 624 ? 3.140 -16.461 -11.312 1.00 88.44 624 SER A C 1
ATOM 4929 O O . SER A 1 624 ? 2.365 -15.507 -11.383 1.00 88.44 624 SER A O 1
ATOM 4931 N N . PHE A 1 625 ? 4.391 -16.381 -11.756 1.00 90.94 625 PHE A N 1
ATOM 4932 C CA . PHE A 1 625 ? 5.006 -15.146 -12.232 1.00 90.94 625 PHE A CA 1
ATOM 4933 C C . PHE A 1 625 ? 5.863 -15.405 -13.464 1.00 90.94 625 PHE A C 1
ATOM 4935 O O . PHE A 1 625 ? 6.625 -16.374 -13.495 1.00 90.94 625 PHE A O 1
ATOM 4942 N N . ASN A 1 626 ? 5.783 -14.493 -14.436 1.00 93.81 626 ASN A N 1
ATOM 4943 C CA . ASN A 1 626 ? 6.631 -14.489 -15.621 1.00 93.81 626 ASN A CA 1
ATOM 4944 C C . ASN A 1 626 ? 7.436 -13.188 -15.681 1.00 93.81 626 ASN A C 1
ATOM 4946 O O . ASN A 1 626 ? 6.856 -12.102 -15.692 1.00 93.81 626 ASN A O 1
ATOM 4950 N N . ALA A 1 627 ? 8.758 -13.290 -15.781 1.00 94.94 627 ALA A N 1
ATOM 4951 C CA . ALA A 1 627 ? 9.632 -12.161 -16.069 1.00 94.94 627 ALA A CA 1
ATOM 4952 C C . ALA A 1 627 ? 10.277 -12.302 -17.450 1.00 94.94 627 ALA A C 1
ATOM 4954 O O . ALA A 1 627 ? 10.839 -13.344 -17.789 1.00 94.94 627 ALA A O 1
ATOM 4955 N N . TYR A 1 628 ? 10.203 -11.234 -18.236 1.00 94.94 628 TYR A N 1
ATOM 4956 C CA . TYR A 1 628 ? 10.744 -11.137 -19.586 1.00 94.94 628 TYR A CA 1
ATOM 4957 C C . TYR A 1 628 ? 11.935 -10.184 -19.593 1.00 94.94 628 TYR A C 1
ATOM 4959 O O . TYR A 1 628 ? 11.840 -9.073 -19.063 1.00 94.94 628 TYR A O 1
ATOM 4967 N N . TYR A 1 629 ? 13.036 -10.612 -20.209 1.00 95.38 629 TYR A N 1
ATOM 4968 C CA . TYR A 1 629 ? 14.273 -9.842 -20.292 1.00 95.38 629 TYR A CA 1
ATOM 4969 C C . TYR A 1 629 ? 14.644 -9.599 -21.746 1.00 95.38 629 TYR A C 1
ATOM 4971 O O . TYR A 1 629 ? 14.806 -10.557 -22.504 1.00 95.38 629 TYR A O 1
ATOM 4979 N N . SER A 1 630 ? 14.822 -8.338 -22.135 1.00 93.25 630 SER A N 1
ATOM 4980 C CA . SER A 1 630 ? 15.147 -7.969 -23.516 1.00 93.25 630 SER A CA 1
ATOM 4981 C C . SER A 1 630 ? 16.260 -6.933 -23.602 1.00 93.25 630 SER A C 1
ATOM 4983 O O . SER A 1 630 ? 16.413 -6.087 -22.723 1.00 93.25 630 SER A O 1
ATOM 4985 N N . HIS A 1 631 ? 17.036 -6.998 -24.678 1.00 89.50 631 HIS A N 1
ATOM 4986 C CA . HIS A 1 631 ? 18.157 -6.102 -24.942 1.00 89.50 631 HIS A CA 1
ATOM 4987 C C . HIS A 1 631 ? 17.831 -5.165 -26.103 1.00 89.50 631 HIS A C 1
ATOM 4989 O O . HIS A 1 631 ? 17.214 -5.618 -27.067 1.00 89.50 631 HIS A O 1
ATOM 4995 N N . PRO A 1 632 ? 18.251 -3.894 -26.049 1.00 87.88 632 PRO A N 1
ATOM 4996 C CA . PRO A 1 632 ? 18.133 -2.991 -27.185 1.00 87.88 632 PRO A CA 1
ATOM 4997 C C . PRO A 1 632 ? 19.017 -3.475 -28.341 1.00 87.88 632 PRO A C 1
ATOM 4999 O O . PRO A 1 632 ? 20.186 -3.822 -28.146 1.00 87.88 632 PRO A O 1
ATOM 5002 N N . LEU A 1 633 ? 18.459 -3.505 -29.547 1.00 83.56 633 LEU A N 1
ATOM 5003 C CA . LEU A 1 633 ? 19.196 -3.706 -30.788 1.00 83.56 633 LEU A CA 1
ATOM 5004 C C . LEU A 1 633 ? 19.753 -2.360 -31.255 1.00 83.56 633 LEU A C 1
ATOM 5006 O O . LEU A 1 633 ? 19.091 -1.329 -31.152 1.00 83.56 633 LEU A O 1
ATOM 5010 N N . LYS A 1 634 ? 20.974 -2.363 -31.796 1.00 68.12 634 LYS A N 1
ATOM 5011 C CA . LYS A 1 634 ? 21.522 -1.182 -32.471 1.00 68.12 634 LYS A CA 1
ATOM 5012 C C . LYS A 1 634 ? 20.812 -1.037 -33.818 1.00 68.12 634 LYS A C 1
ATOM 5014 O O . LYS A 1 634 ? 21.228 -1.676 -34.782 1.00 68.12 634 LYS A O 1
ATOM 5019 N N . SER A 1 635 ? 19.730 -0.264 -33.877 1.00 56.97 635 SER A N 1
ATOM 5020 C CA . SER A 1 635 ? 19.084 0.067 -35.147 1.00 56.97 635 SER A CA 1
ATOM 5021 C C . SER A 1 635 ? 19.920 1.100 -35.910 1.00 56.97 635 SER A C 1
ATOM 5023 O O . SER A 1 635 ? 20.570 1.968 -35.333 1.00 56.97 635 SER A O 1
ATOM 5025 N N . SER A 1 636 ? 19.926 0.992 -37.237 1.00 49.16 636 SER A N 1
ATOM 5026 C CA . SER A 1 636 ? 20.530 1.971 -38.148 1.00 49.16 636 SER A CA 1
ATOM 5027 C C . SER A 1 636 ? 19.586 3.131 -38.497 1.00 49.16 636 SER A C 1
ATOM 5029 O O . SER A 1 636 ? 19.981 4.027 -39.238 1.00 49.16 636 SER A O 1
ATOM 5031 N N . HIS A 1 637 ? 18.341 3.098 -38.005 1.00 49.12 637 HIS A N 1
ATOM 5032 C CA . HIS A 1 637 ? 17.298 4.091 -38.262 1.00 49.12 637 HIS A CA 1
ATOM 5033 C C . HIS A 1 637 ? 16.877 4.768 -36.950 1.00 49.12 637 HIS A C 1
ATOM 5035 O O . HIS A 1 637 ? 16.546 4.078 -35.987 1.00 49.12 637 HIS A O 1
ATOM 5041 N N . GLU A 1 638 ? 16.883 6.105 -36.936 1.00 53.56 638 GLU A N 1
ATOM 5042 C CA . GLU A 1 638 ? 16.647 6.948 -35.748 1.00 53.56 638 GLU A CA 1
ATOM 5043 C C . GLU A 1 638 ? 15.227 6.835 -35.154 1.00 53.56 638 GLU A C 1
ATOM 5045 O O . GLU A 1 638 ? 15.030 7.192 -33.996 1.00 53.56 638 GLU A O 1
ATOM 5050 N N . ASP A 1 639 ? 14.251 6.287 -35.888 1.00 53.97 639 ASP A N 1
ATOM 5051 C CA . ASP A 1 639 ? 12.831 6.438 -35.533 1.00 53.97 639 ASP A CA 1
ATOM 5052 C C . ASP A 1 639 ? 12.218 5.299 -34.688 1.00 53.97 639 ASP A C 1
ATOM 5054 O O . ASP A 1 639 ? 11.111 5.458 -34.173 1.00 53.97 639 ASP A O 1
ATOM 5058 N N . ALA A 1 640 ? 12.895 4.156 -34.490 1.00 62.56 640 ALA A N 1
ATOM 5059 C CA . ALA A 1 640 ? 12.382 3.087 -33.618 1.00 62.56 640 ALA A CA 1
ATOM 5060 C C . ALA A 1 640 ? 13.491 2.225 -32.988 1.00 62.56 640 ALA A C 1
ATOM 5062 O O . ALA A 1 640 ? 14.259 1.563 -33.689 1.00 62.56 640 ALA A O 1
ATOM 5063 N N . LYS A 1 641 ? 13.544 2.190 -31.647 1.00 74.38 641 LYS A N 1
ATOM 5064 C CA . LYS A 1 641 ? 14.379 1.234 -30.902 1.00 74.38 641 LYS A CA 1
ATOM 5065 C C . LYS A 1 641 ? 13.709 -0.135 -30.894 1.00 74.38 641 LYS A C 1
ATOM 5067 O O . LYS A 1 641 ? 12.614 -0.299 -30.360 1.00 74.38 641 LYS A O 1
ATOM 5072 N N . GLU A 1 642 ? 14.387 -1.121 -31.466 1.00 86.12 642 GLU A N 1
ATOM 5073 C CA . GLU A 1 642 ? 13.957 -2.515 -31.425 1.00 86.12 642 GLU A CA 1
ATOM 5074 C C . GLU A 1 642 ? 14.595 -3.235 -30.238 1.00 86.12 642 GLU A C 1
ATOM 5076 O O . GLU A 1 642 ? 15.728 -2.944 -29.848 1.00 86.12 642 GLU A O 1
ATOM 5081 N N . PHE A 1 643 ? 13.886 -4.207 -29.668 1.00 89.38 643 PHE A N 1
ATOM 5082 C CA . PHE A 1 643 ? 14.382 -4.996 -28.548 1.00 89.38 643 PHE A CA 1
ATOM 5083 C C . PHE A 1 643 ? 14.370 -6.478 -28.902 1.00 89.38 643 PHE A C 1
ATOM 5085 O O . PHE A 1 643 ? 13.384 -7.000 -29.414 1.00 89.38 643 PHE A O 1
ATOM 5092 N N . LYS A 1 644 ? 15.459 -7.179 -28.594 1.00 92.06 644 LYS A N 1
ATOM 5093 C CA . LYS A 1 644 ? 15.578 -8.631 -28.742 1.00 92.06 644 LYS A CA 1
ATOM 5094 C C . LYS A 1 644 ? 15.307 -9.312 -27.407 1.00 92.06 644 LYS A C 1
ATOM 5096 O O . LYS A 1 644 ? 15.899 -8.935 -26.393 1.00 92.06 644 LYS A O 1
ATOM 5101 N N . LEU A 1 645 ? 14.442 -10.321 -27.395 1.00 93.62 645 LEU A N 1
ATOM 5102 C CA . LEU A 1 645 ? 14.205 -11.150 -26.215 1.00 93.62 645 LEU A CA 1
ATOM 5103 C C . LEU A 1 645 ? 15.449 -11.996 -25.908 1.00 93.62 645 LEU A C 1
ATOM 5105 O O . LEU A 1 645 ? 16.021 -12.617 -26.798 1.00 93.62 645 LEU A O 1
ATOM 5109 N N . VAL A 1 646 ? 15.859 -12.022 -24.643 1.00 92.38 646 VAL A N 1
ATOM 5110 C CA . VAL A 1 646 ? 17.071 -12.721 -24.192 1.00 92.38 646 VAL A CA 1
ATOM 5111 C C . VAL A 1 646 ? 16.767 -13.822 -23.196 1.00 92.38 646 VAL A C 1
ATOM 5113 O O . VAL A 1 646 ? 17.308 -14.913 -23.335 1.00 92.38 646 VAL A O 1
ATOM 5116 N N . ARG A 1 647 ? 15.885 -13.585 -22.224 1.00 94.62 647 ARG A N 1
ATOM 5117 C CA . ARG A 1 647 ? 15.481 -14.616 -21.262 1.00 94.62 647 ARG A CA 1
ATOM 5118 C C . ARG A 1 647 ? 14.017 -14.504 -20.898 1.00 94.62 647 ARG A C 1
ATOM 5120 O O . ARG A 1 647 ? 13.456 -13.406 -20.870 1.00 94.62 647 ARG A O 1
ATOM 5127 N N . VAL A 1 648 ? 13.437 -15.642 -20.538 1.00 95.25 648 VAL A N 1
ATOM 5128 C CA . VAL A 1 648 ? 12.140 -15.717 -19.863 1.00 95.25 648 VAL A CA 1
ATOM 5129 C C . VAL A 1 648 ? 12.309 -16.530 -18.591 1.00 95.25 648 VAL A C 1
ATOM 5131 O O . VAL A 1 648 ? 12.775 -17.663 -18.633 1.00 95.25 648 VAL A O 1
ATOM 5134 N N . ALA A 1 649 ? 11.938 -15.952 -17.456 1.00 94.69 649 ALA A N 1
ATOM 5135 C CA . ALA A 1 649 ? 11.975 -16.619 -16.164 1.00 94.69 649 ALA A CA 1
ATOM 5136 C C . ALA A 1 649 ? 10.553 -16.856 -15.658 1.00 94.69 649 ALA A C 1
ATOM 5138 O O . ALA A 1 649 ? 9.715 -15.955 -15.725 1.00 94.69 649 ALA A O 1
ATOM 5139 N N . ARG A 1 650 ? 10.282 -18.062 -15.153 1.00 93.56 650 ARG A N 1
ATOM 5140 C CA . ARG A 1 650 ? 8.972 -18.460 -14.625 1.00 93.56 650 ARG A CA 1
ATOM 5141 C C . ARG A 1 650 ? 9.114 -19.116 -13.262 1.00 93.56 650 ARG A C 1
ATOM 5143 O O . ARG A 1 650 ? 10.003 -19.941 -13.061 1.00 93.56 650 ARG A O 1
ATOM 5150 N N . TRP A 1 651 ? 8.252 -18.761 -12.320 1.00 90.44 651 TRP A N 1
ATOM 5151 C CA . TRP A 1 651 ? 8.210 -19.400 -11.002 1.00 90.44 651 TRP A CA 1
ATOM 5152 C C . TRP A 1 651 ? 6.813 -19.360 -10.405 1.00 90.44 651 TRP A C 1
ATOM 5154 O O . TRP A 1 651 ? 5.983 -18.550 -10.812 1.00 90.44 651 TRP A O 1
ATOM 5164 N N . SER A 1 652 ? 6.571 -20.236 -9.429 1.00 85.81 652 SER A N 1
ATOM 5165 C CA . SER A 1 652 ? 5.334 -20.259 -8.658 1.00 85.81 652 SER A CA 1
ATOM 5166 C C . SER A 1 652 ? 5.619 -20.439 -7.172 1.00 85.81 652 SER A C 1
ATOM 5168 O O . SER A 1 652 ? 6.454 -21.262 -6.795 1.00 85.81 652 SER A O 1
ATOM 5170 N N . ASP A 1 653 ? 4.898 -19.700 -6.335 1.00 75.12 653 ASP A N 1
ATOM 5171 C CA . ASP A 1 653 ? 4.934 -19.839 -4.876 1.00 75.12 653 ASP A CA 1
ATOM 5172 C C . ASP A 1 653 ? 4.234 -21.130 -4.393 1.00 75.12 653 ASP A C 1
ATOM 5174 O O . ASP A 1 653 ? 4.438 -21.544 -3.255 1.00 75.12 653 ASP A O 1
ATOM 5178 N N . ALA A 1 654 ? 3.427 -21.786 -5.241 1.00 63.81 654 ALA A N 1
ATOM 5179 C CA . ALA A 1 654 ? 2.721 -23.030 -4.901 1.00 63.81 654 ALA A CA 1
ATOM 5180 C C . ALA A 1 654 ? 3.624 -24.275 -4.973 1.00 63.81 654 ALA A C 1
ATOM 5182 O O . ALA A 1 654 ? 3.398 -25.284 -4.308 1.00 63.81 654 ALA A O 1
ATOM 5183 N N . THR A 1 655 ? 4.678 -24.225 -5.787 1.00 57.53 655 THR A N 1
ATOM 5184 C CA . THR A 1 655 ? 5.590 -25.355 -5.965 1.00 57.53 655 THR A CA 1
ATOM 5185 C C . THR A 1 655 ? 6.753 -25.263 -4.983 1.00 57.53 655 THR A C 1
ATOM 5187 O O . THR A 1 655 ? 7.409 -24.231 -4.912 1.00 57.53 655 THR A O 1
ATOM 5190 N N . ARG A 1 656 ? 7.115 -26.366 -4.308 1.00 53.12 656 ARG A N 1
ATOM 5191 C CA . ARG A 1 656 ? 8.340 -26.456 -3.472 1.00 53.12 656 ARG A CA 1
ATOM 5192 C C . ARG A 1 656 ? 9.659 -26.280 -4.253 1.00 53.12 656 ARG A C 1
ATOM 5194 O O . ARG A 1 656 ? 10.730 -26.499 -3.689 1.00 53.12 656 ARG A O 1
ATOM 5201 N N . GLN A 1 657 ? 9.611 -25.947 -5.544 1.00 55.78 657 GLN A N 1
ATOM 5202 C CA . GLN A 1 657 ? 10.805 -25.639 -6.322 1.00 55.78 657 GLN A CA 1
ATOM 5203 C C . GLN A 1 657 ? 11.429 -24.342 -5.798 1.00 55.78 657 GLN A C 1
ATOM 5205 O O . GLN A 1 657 ? 10.781 -23.307 -5.688 1.00 55.78 657 GLN A O 1
ATOM 5210 N N . SER A 1 658 ? 12.709 -24.417 -5.450 1.00 58.81 658 SER A N 1
ATOM 5211 C CA . SER A 1 658 ? 13.434 -23.384 -4.709 1.00 58.81 658 SER A CA 1
ATOM 5212 C C . SER A 1 658 ? 13.862 -22.171 -5.546 1.00 58.81 658 SER A C 1
ATOM 5214 O O . SER A 1 658 ? 14.422 -21.232 -4.986 1.00 58.81 658 SER A O 1
ATOM 5216 N N . GLY A 1 659 ? 13.591 -22.134 -6.856 1.00 73.69 659 GLY A N 1
ATOM 5217 C CA . GLY A 1 659 ? 14.052 -21.047 -7.722 1.00 73.69 659 GLY A CA 1
ATOM 5218 C C . GLY A 1 659 ? 13.311 -20.934 -9.058 1.00 73.69 659 GLY A C 1
ATOM 5219 O O . GLY A 1 659 ? 12.542 -21.827 -9.415 1.00 73.69 659 GLY A O 1
ATOM 5220 N N . PRO A 1 660 ? 13.513 -19.822 -9.784 1.00 86.44 660 PRO A N 1
ATOM 5221 C CA . PRO A 1 660 ? 12.907 -19.603 -11.088 1.00 86.44 660 PRO A CA 1
ATOM 5222 C C . PRO A 1 660 ? 13.468 -20.540 -12.158 1.00 86.44 660 PRO A C 1
ATOM 5224 O O . PRO A 1 660 ? 14.676 -20.748 -12.256 1.00 86.44 660 PRO A O 1
ATOM 5227 N N . VAL A 1 661 ? 12.577 -21.069 -12.994 1.00 90.06 661 VAL A N 1
ATOM 5228 C CA . VAL A 1 661 ? 12.930 -21.773 -14.227 1.00 90.06 661 VAL A CA 1
ATOM 5229 C C . VAL A 1 661 ? 13.232 -20.717 -15.280 1.00 90.06 661 VAL A C 1
ATOM 5231 O O . VAL A 1 661 ? 12.348 -19.952 -15.667 1.00 90.06 661 VAL A O 1
ATOM 5234 N N . VAL A 1 662 ? 14.489 -20.651 -15.710 1.00 91.00 662 VAL A N 1
ATOM 5235 C CA . VAL A 1 662 ? 14.974 -19.657 -16.670 1.00 91.00 662 VAL A CA 1
ATOM 5236 C C . VAL A 1 662 ? 15.216 -20.331 -18.014 1.00 91.00 662 VAL A C 1
ATOM 5238 O O . VAL A 1 662 ? 15.966 -21.298 -18.105 1.00 91.00 662 VAL A O 1
ATOM 5241 N N . GLU A 1 663 ? 14.575 -19.809 -19.053 1.00 91.94 663 GLU A N 1
ATOM 5242 C CA . GLU A 1 663 ? 14.771 -20.203 -20.444 1.00 91.94 663 GLU A CA 1
ATOM 5243 C C . GLU A 1 663 ? 15.598 -19.142 -21.172 1.00 91.94 663 GLU A C 1
ATOM 5245 O O . GLU A 1 663 ? 15.254 -17.953 -21.158 1.00 91.94 663 GLU A O 1
ATOM 5250 N N . ASP A 1 664 ? 16.666 -19.582 -21.835 1.00 89.69 664 ASP A N 1
ATOM 5251 C CA . ASP A 1 664 ? 17.513 -18.733 -22.668 1.00 89.69 664 ASP A CA 1
ATOM 5252 C C . ASP A 1 664 ? 16.936 -18.598 -24.080 1.00 89.69 664 ASP A C 1
ATOM 5254 O O . ASP A 1 664 ? 16.707 -19.582 -24.786 1.00 89.69 664 ASP A O 1
ATOM 5258 N N . TYR A 1 665 ? 16.744 -17.349 -24.502 1.00 88.25 665 TYR A N 1
ATOM 5259 C CA . TYR A 1 665 ? 16.261 -16.973 -25.828 1.00 88.25 665 TYR A CA 1
ATOM 5260 C C . TYR A 1 665 ? 17.347 -16.321 -26.701 1.00 88.25 665 TYR A C 1
ATOM 5262 O O . TYR A 1 665 ? 17.070 -15.975 -27.844 1.00 88.25 665 TYR A O 1
ATOM 5270 N N . GLU A 1 666 ? 18.592 -16.197 -26.222 1.00 78.50 666 GLU A N 1
ATOM 5271 C CA . GLU A 1 666 ? 19.684 -15.505 -26.936 1.00 78.50 666 GLU A CA 1
ATOM 5272 C C . GLU A 1 666 ? 19.936 -16.024 -28.361 1.00 78.50 666 GLU A C 1
ATOM 5274 O O . GLU A 1 666 ? 20.258 -15.242 -29.261 1.00 78.50 666 GLU A O 1
ATOM 5279 N N . ILE A 1 667 ? 19.765 -17.332 -28.573 1.00 76.00 667 ILE A N 1
ATOM 5280 C CA . ILE A 1 667 ? 19.989 -18.004 -29.862 1.00 76.00 667 ILE A CA 1
ATOM 5281 C C . ILE A 1 667 ? 18.876 -17.668 -30.868 1.00 76.00 667 ILE A C 1
ATOM 5283 O O . ILE A 1 667 ? 19.105 -17.689 -32.075 1.00 76.00 667 ILE A O 1
ATOM 5287 N N . TYR A 1 668 ? 17.680 -17.323 -30.391 1.00 80.06 668 TYR A N 1
ATOM 5288 C CA . TYR A 1 668 ? 16.538 -17.012 -31.240 1.00 80.06 668 TYR A CA 1
ATOM 5289 C C . TYR A 1 668 ? 16.540 -15.526 -31.599 1.00 80.06 668 TYR A C 1
ATOM 5291 O O . TYR A 1 668 ? 16.758 -14.668 -30.749 1.00 80.06 668 TYR A O 1
ATOM 5299 N N . GLU A 1 669 ? 16.241 -15.185 -32.851 1.00 81.62 669 GLU A N 1
ATOM 5300 C CA . GLU A 1 669 ? 16.060 -13.792 -33.298 1.00 81.62 669 GLU A CA 1
ATOM 5301 C C . GLU A 1 669 ? 14.661 -13.257 -32.949 1.00 81.62 669 GLU A C 1
ATOM 5303 O O . GLU A 1 669 ? 14.018 -12.560 -33.728 1.00 81.62 669 GLU A O 1
ATOM 5308 N N . GLN A 1 670 ? 14.157 -13.609 -31.764 1.00 89.38 670 GLN A N 1
ATOM 5309 C CA . GLN A 1 670 ? 12.829 -13.202 -31.331 1.00 89.38 670 GLN A CA 1
ATOM 5310 C C . GLN A 1 670 ? 12.841 -11.728 -30.919 1.00 89.38 670 GLN A C 1
ATOM 5312 O O . GLN A 1 670 ? 13.478 -11.345 -29.932 1.00 89.38 670 GLN A O 1
ATOM 5317 N N . LEU A 1 671 ? 12.087 -10.907 -31.647 1.00 90.94 671 LEU A N 1
ATOM 5318 C CA . LEU A 1 671 ? 11.821 -9.532 -31.250 1.00 90.94 671 LEU A CA 1
ATOM 5319 C C . LEU A 1 671 ? 10.866 -9.514 -30.055 1.00 90.94 671 LEU A C 1
ATOM 5321 O O . LEU A 1 671 ? 9.853 -10.218 -30.026 1.00 90.94 671 LEU A O 1
ATOM 5325 N N . PHE A 1 672 ? 11.211 -8.697 -29.070 1.00 90.31 672 PHE A N 1
ATOM 5326 C CA . PHE A 1 672 ? 10.332 -8.287 -27.993 1.00 90.31 672 PHE A CA 1
ATOM 5327 C C . PHE A 1 672 ? 9.586 -7.055 -28.496 1.00 90.31 672 PHE A C 1
ATOM 5329 O O . PHE A 1 672 ? 10.214 -6.045 -28.779 1.00 90.31 672 PHE A O 1
ATOM 5336 N N . CYS A 1 673 ? 8.271 -7.150 -28.669 1.00 87.81 673 CYS A N 1
ATOM 5337 C CA . CYS A 1 673 ? 7.411 -6.049 -29.102 1.00 87.81 673 CYS A CA 1
ATOM 5338 C C . CYS A 1 673 ? 6.015 -6.205 -28.483 1.00 87.81 673 CYS A C 1
ATOM 5340 O O . CYS A 1 673 ? 5.717 -7.224 -27.854 1.00 87.81 673 CYS A O 1
ATOM 5342 N N . LYS A 1 674 ? 5.147 -5.202 -28.665 1.00 85.94 674 LYS A N 1
ATOM 5343 C CA . LYS A 1 674 ? 3.783 -5.201 -28.113 1.00 85.94 674 LYS A CA 1
ATOM 5344 C C . LYS A 1 674 ? 2.974 -6.405 -28.596 1.00 85.94 674 LYS A C 1
ATOM 5346 O O . LYS A 1 674 ? 2.352 -7.076 -27.778 1.00 85.94 674 LYS A O 1
ATOM 5351 N N . ASP A 1 675 ? 3.022 -6.686 -29.895 1.00 87.75 675 ASP A N 1
ATOM 5352 C CA . ASP A 1 675 ? 2.250 -7.773 -30.501 1.00 87.75 675 ASP A CA 1
ATOM 5353 C C . ASP A 1 675 ? 2.709 -9.125 -29.955 1.00 87.75 675 ASP A C 1
ATOM 5355 O O . ASP A 1 675 ? 1.897 -9.895 -29.449 1.00 87.75 675 ASP A O 1
ATOM 5359 N N . TRP A 1 676 ? 4.024 -9.362 -29.912 1.00 90.94 676 TRP A N 1
ATOM 5360 C CA . TRP A 1 676 ? 4.585 -10.568 -29.304 1.00 90.94 676 TRP A CA 1
ATOM 5361 C C . TRP A 1 676 ? 4.199 -10.712 -27.827 1.00 90.94 676 TRP A C 1
ATOM 5363 O O . TRP A 1 676 ? 3.864 -11.808 -27.370 1.00 90.94 676 TRP A O 1
ATOM 5373 N N . LEU A 1 677 ? 4.224 -9.611 -27.067 1.00 89.19 677 LEU A N 1
ATOM 5374 C CA . LEU A 1 677 ? 3.841 -9.615 -25.658 1.00 89.19 677 LEU A CA 1
ATOM 5375 C C . LEU A 1 677 ? 2.364 -10.002 -25.487 1.00 89.19 677 LEU A C 1
ATOM 5377 O O . LEU A 1 677 ? 2.039 -10.767 -24.582 1.00 89.19 677 LEU A O 1
ATOM 5381 N N . PHE A 1 678 ? 1.481 -9.534 -26.370 1.00 88.88 678 PHE A N 1
ATOM 5382 C CA . PHE A 1 678 ? 0.051 -9.866 -26.362 1.00 88.88 678 PHE A CA 1
ATOM 5383 C C . PHE A 1 678 ? -0.232 -11.314 -26.758 1.00 88.88 678 PHE A C 1
ATOM 5385 O O . PHE A 1 678 ? -1.277 -11.856 -26.406 1.00 88.88 678 PHE A O 1
ATOM 5392 N N . GLU A 1 679 ? 0.695 -11.972 -27.449 1.00 91.06 679 GLU A N 1
ATOM 5393 C CA . GLU A 1 679 ? 0.595 -13.398 -27.746 1.00 91.06 679 GLU A CA 1
ATOM 5394 C C . GLU A 1 679 ? 0.990 -14.296 -26.570 1.00 91.06 679 GLU A C 1
ATOM 5396 O O . GLU A 1 679 ? 0.676 -15.490 -26.578 1.00 91.06 679 GLU A O 1
ATOM 5401 N N . GLN A 1 680 ? 1.629 -13.742 -25.535 1.00 91.81 680 GLN A N 1
ATOM 5402 C CA . GLN A 1 680 ? 2.078 -14.532 -24.396 1.00 91.81 680 GLN A CA 1
ATOM 5403 C C . GLN A 1 680 ? 0.890 -15.066 -23.589 1.00 91.81 680 GLN A C 1
ATOM 5405 O O . GLN A 1 680 ? -0.023 -14.300 -23.276 1.00 91.81 680 GLN A O 1
ATOM 5410 N N . PRO A 1 681 ? 0.911 -16.346 -23.159 1.00 91.62 681 PRO A N 1
ATOM 5411 C CA . PRO A 1 681 ? -0.219 -16.960 -22.465 1.00 91.62 681 PRO A CA 1
ATOM 5412 C C . PRO A 1 681 ? -0.702 -16.170 -21.247 1.00 91.62 681 PRO A C 1
ATOM 5414 O O . PRO A 1 681 ? -1.902 -15.999 -21.072 1.00 91.62 681 PRO A O 1
ATOM 5417 N N . VAL A 1 682 ? 0.220 -15.648 -20.430 1.00 90.25 682 VAL A N 1
ATOM 5418 C CA . VAL A 1 682 ? -0.128 -14.860 -19.235 1.00 90.25 682 VAL A CA 1
ATOM 5419 C C . VAL A 1 682 ? -0.832 -13.550 -19.598 1.00 90.25 682 VAL A C 1
ATOM 5421 O O . VAL A 1 682 ? -1.797 -13.167 -18.947 1.00 90.25 682 VAL A O 1
ATOM 5424 N N . VAL A 1 683 ? -0.403 -12.888 -20.675 1.00 89.00 683 VAL A N 1
ATOM 5425 C CA . VAL A 1 683 ? -0.997 -11.626 -21.129 1.00 89.00 68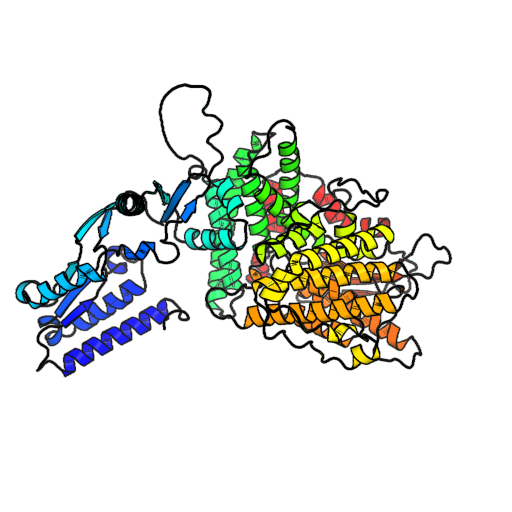3 VAL A CA 1
ATOM 5426 C C . VAL A 1 683 ? -2.350 -11.888 -21.777 1.00 89.00 683 VAL A C 1
ATOM 5428 O O . VAL A 1 683 ? -3.309 -11.205 -21.434 1.00 89.00 683 VAL A O 1
ATOM 5431 N N . ARG A 1 684 ? -2.472 -12.920 -22.625 1.00 88.81 684 ARG A N 1
ATOM 5432 C CA . ARG A 1 684 ? -3.766 -13.348 -23.184 1.00 88.81 684 ARG A CA 1
ATOM 5433 C C . ARG A 1 684 ? -4.773 -13.670 -22.097 1.00 88.81 684 ARG A C 1
ATOM 5435 O O . ARG A 1 684 ? -5.867 -13.131 -22.138 1.00 88.81 684 ARG A O 1
ATOM 5442 N N . LYS A 1 685 ? -4.382 -14.447 -21.081 1.00 88.88 685 LYS A N 1
ATOM 5443 C CA . LYS A 1 685 ? -5.236 -14.717 -19.917 1.00 88.88 685 LYS A CA 1
ATOM 5444 C C . LYS A 1 685 ? -5.759 -13.421 -19.302 1.00 88.88 685 LYS A C 1
ATOM 5446 O O . LYS A 1 685 ? -6.956 -13.314 -19.073 1.00 88.88 685 LYS A O 1
ATOM 5451 N N . TRP A 1 686 ? -4.892 -12.436 -19.052 1.00 86.81 686 TRP A N 1
ATOM 5452 C CA . TRP A 1 686 ? -5.317 -11.138 -18.517 1.00 86.81 686 TRP A CA 1
ATOM 5453 C C . TRP A 1 686 ? -6.260 -10.384 -19.459 1.00 86.81 686 TRP A C 1
ATOM 5455 O O . TRP A 1 686 ? -7.233 -9.799 -18.990 1.00 86.81 686 TRP A O 1
ATOM 5465 N N . LEU A 1 687 ? -5.988 -10.383 -20.766 1.00 84.00 687 LEU A N 1
ATOM 5466 C CA . LEU A 1 687 ? -6.842 -9.741 -21.769 1.00 84.00 687 LEU A CA 1
ATOM 5467 C C . LEU A 1 687 ? -8.227 -10.404 -21.832 1.00 84.00 687 LEU A C 1
ATOM 5469 O O . LEU A 1 687 ? -9.231 -9.701 -21.745 1.00 84.00 687 LEU A O 1
ATOM 5473 N N . ASP A 1 688 ? -8.271 -11.734 -21.883 1.00 83.38 688 ASP A N 1
ATOM 5474 C CA . ASP A 1 688 ? -9.495 -12.540 -21.885 1.00 83.38 688 ASP A CA 1
ATOM 5475 C C . ASP A 1 688 ? -10.260 -12.406 -20.562 1.00 83.38 688 ASP A C 1
ATOM 5477 O O . ASP A 1 688 ? -11.484 -12.409 -20.532 1.00 83.38 688 ASP A O 1
ATOM 5481 N N . TRP A 1 689 ? -9.563 -12.263 -19.436 1.00 83.12 689 TRP A N 1
ATOM 5482 C CA . TRP A 1 689 ? -10.192 -12.079 -18.128 1.00 83.12 689 TRP A CA 1
ATOM 5483 C C . TRP A 1 689 ? -10.851 -10.695 -17.969 1.00 83.12 689 TRP A C 1
ATOM 5485 O O . TRP A 1 689 ? -11.812 -10.563 -17.200 1.00 83.12 689 TRP A O 1
ATOM 5495 N N . ASN A 1 690 ? -10.366 -9.686 -18.705 1.00 72.25 690 ASN A N 1
ATOM 5496 C CA . ASN A 1 690 ? -10.794 -8.287 -18.615 1.00 72.25 690 ASN A CA 1
ATOM 5497 C C . ASN A 1 690 ? -12.045 -7.929 -19.459 1.00 72.25 690 ASN A C 1
ATOM 5499 O O . ASN A 1 690 ? -12.456 -6.772 -19.451 1.00 72.25 690 ASN A O 1
ATOM 5503 N N . CYS A 1 691 ? -12.657 -8.850 -20.211 1.00 61.75 691 CYS A N 1
ATOM 5504 C CA . CYS A 1 691 ? -13.714 -8.507 -21.181 1.00 61.75 691 CYS A CA 1
ATOM 5505 C C . CYS A 1 691 ? -15.093 -8.139 -20.588 1.00 61.75 691 CYS A C 1
ATOM 5507 O O . CYS A 1 691 ? -15.994 -7.782 -21.343 1.00 61.75 691 CYS A O 1
ATOM 5509 N N . HIS A 1 692 ? -15.267 -8.193 -19.263 1.00 67.00 692 HIS A N 1
ATOM 5510 C CA . HIS A 1 692 ? -16.520 -7.853 -18.576 1.00 67.00 692 HIS A CA 1
ATOM 5511 C C . HIS A 1 692 ? -16.277 -6.788 -17.503 1.00 67.00 692 HIS A C 1
ATOM 5513 O O . HIS A 1 692 ? -15.526 -7.041 -16.560 1.00 67.00 692 HIS A O 1
ATOM 5519 N N . THR A 1 693 ? -16.910 -5.621 -17.658 1.00 72.25 693 THR A N 1
ATOM 5520 C CA . THR A 1 693 ? -16.721 -4.437 -16.798 1.00 72.25 693 THR A CA 1
ATOM 5521 C C . THR A 1 693 ? -17.874 -4.177 -15.828 1.00 72.25 693 THR A C 1
ATOM 5523 O O . THR A 1 693 ? -17.693 -3.427 -14.877 1.00 72.25 693 THR A O 1
ATOM 5526 N N . GLU A 1 694 ? -19.041 -4.788 -16.042 1.00 83.50 694 GLU A N 1
ATOM 5527 C CA . GLU A 1 694 ? -20.196 -4.675 -15.142 1.00 83.50 694 GLU A CA 1
ATOM 5528 C C . GLU A 1 694 ? -20.052 -5.593 -13.916 1.00 83.50 694 GLU A C 1
ATOM 5530 O O . GLU A 1 694 ? -19.306 -6.579 -13.932 1.00 83.50 694 GLU A O 1
ATOM 5535 N N . PHE A 1 695 ? -20.769 -5.265 -12.837 1.00 86.88 695 PHE A N 1
ATOM 5536 C CA . PHE A 1 695 ? -20.767 -6.079 -11.622 1.00 86.88 695 PHE A CA 1
ATOM 5537 C C . PHE A 1 695 ? -21.475 -7.421 -11.858 1.00 86.88 695 PHE A C 1
ATOM 5539 O O . PHE A 1 695 ? -22.663 -7.459 -12.164 1.00 86.88 695 PHE A O 1
ATOM 5546 N N . ASP A 1 696 ? -20.757 -8.522 -11.636 1.00 89.06 696 ASP A N 1
ATOM 5547 C CA . ASP A 1 696 ? -21.297 -9.883 -11.631 1.00 89.06 696 ASP A CA 1
ATOM 5548 C C . ASP A 1 696 ? -20.831 -10.599 -10.358 1.00 89.06 696 ASP A C 1
ATOM 5550 O O . ASP A 1 696 ? -19.631 -10.813 -10.152 1.00 89.06 696 ASP A O 1
ATOM 5554 N N . LEU A 1 697 ? -21.785 -10.978 -9.502 1.00 90.38 697 LEU A N 1
ATOM 5555 C CA . LEU A 1 697 ? -21.505 -11.610 -8.214 1.00 90.38 697 LEU A CA 1
ATOM 5556 C C . LEU A 1 697 ? -20.720 -12.920 -8.359 1.00 90.38 697 LEU A C 1
ATOM 5558 O O . LEU A 1 697 ? -19.751 -13.139 -7.631 1.00 90.38 697 LEU A O 1
ATOM 5562 N N . ASN A 1 698 ? -21.104 -13.785 -9.302 1.00 90.00 698 ASN A N 1
ATOM 5563 C CA . ASN A 1 698 ? -20.438 -15.074 -9.496 1.00 90.00 698 ASN A CA 1
ATOM 5564 C C . ASN A 1 698 ? -18.986 -14.866 -9.910 1.00 90.00 698 ASN A C 1
ATOM 5566 O O . ASN A 1 698 ? -18.092 -15.572 -9.442 1.00 90.00 698 ASN A O 1
ATOM 5570 N N . ARG A 1 699 ? -18.741 -13.876 -10.769 1.00 88.00 699 ARG A N 1
ATOM 5571 C CA . ARG A 1 699 ? -17.400 -13.563 -11.243 1.00 88.00 699 ARG A CA 1
ATOM 5572 C C . ARG A 1 699 ? -16.537 -12.933 -10.158 1.00 88.00 699 ARG A C 1
ATOM 5574 O O . ARG A 1 699 ? -15.382 -13.326 -10.012 1.00 88.00 699 ARG A O 1
ATOM 5581 N N . VAL A 1 700 ? -17.089 -12.009 -9.375 1.00 90.12 700 VAL A N 1
ATOM 5582 C CA . VAL A 1 700 ? -16.393 -11.409 -8.227 1.00 90.12 700 VAL A CA 1
ATOM 5583 C C . VAL A 1 700 ? -16.024 -12.480 -7.197 1.00 90.12 700 VAL A C 1
ATOM 5585 O O . VAL A 1 700 ? -14.881 -12.514 -6.745 1.00 90.12 700 VAL A O 1
ATOM 5588 N N . ILE A 1 701 ? -16.932 -13.410 -6.885 1.00 90.25 701 ILE A N 1
ATOM 5589 C CA . ILE A 1 701 ? -16.643 -14.548 -5.997 1.00 90.25 701 ILE A CA 1
ATOM 5590 C C . ILE A 1 701 ? -15.569 -15.457 -6.605 1.00 90.25 701 ILE A C 1
ATOM 5592 O O . ILE A 1 701 ? -14.646 -15.873 -5.903 1.00 90.25 701 ILE A O 1
ATOM 5596 N N . GLN A 1 702 ? -15.652 -15.761 -7.903 1.00 89.31 702 GLN A N 1
ATOM 5597 C CA . GLN A 1 702 ? -14.657 -16.588 -8.585 1.00 89.31 702 GLN A CA 1
ATOM 5598 C C . GLN A 1 702 ? -13.257 -15.972 -8.492 1.00 89.31 702 GLN A C 1
ATOM 5600 O O . GLN A 1 702 ? -12.294 -16.683 -8.199 1.00 89.31 702 GLN A O 1
ATOM 5605 N N . ASP A 1 703 ? -13.133 -14.666 -8.704 1.00 89.06 703 ASP A N 1
ATOM 5606 C CA . ASP A 1 703 ? -11.845 -13.980 -8.622 1.00 89.06 703 ASP A CA 1
ATOM 5607 C C . ASP A 1 703 ? -11.359 -13.832 -7.187 1.00 89.06 703 ASP A C 1
ATOM 5609 O O . ASP A 1 703 ? -10.162 -14.005 -6.941 1.00 89.06 703 ASP A O 1
ATOM 5613 N N . HIS A 1 704 ? -12.277 -13.629 -6.233 1.00 89.62 704 HIS A N 1
ATOM 5614 C CA . HIS A 1 704 ? -11.951 -13.714 -4.815 1.00 89.62 704 HIS A CA 1
ATOM 5615 C C . HIS A 1 704 ? -11.300 -15.065 -4.510 1.00 89.62 704 HIS A C 1
ATOM 5617 O O . HIS A 1 704 ? -10.185 -15.107 -4.004 1.00 89.62 704 HIS A O 1
ATOM 5623 N N . ILE A 1 705 ? -11.945 -16.173 -4.876 1.00 86.88 705 ILE A N 1
ATOM 5624 C CA . ILE A 1 705 ? -11.431 -17.528 -4.633 1.00 86.88 705 ILE A CA 1
ATOM 5625 C C . ILE A 1 705 ? -10.094 -17.754 -5.353 1.00 86.88 705 ILE A C 1
ATOM 5627 O O . ILE A 1 705 ? -9.171 -18.311 -4.760 1.00 86.88 705 ILE A O 1
ATOM 5631 N N . THR A 1 706 ? -9.980 -17.312 -6.608 1.00 84.75 706 THR A N 1
ATOM 5632 C CA . THR A 1 706 ? -8.813 -17.574 -7.467 1.00 84.75 706 THR A CA 1
ATOM 5633 C C . THR A 1 706 ? -7.534 -16.947 -6.917 1.00 84.75 706 THR A C 1
ATOM 5635 O O . THR A 1 706 ? -6.504 -17.618 -6.872 1.00 84.75 706 THR A O 1
ATOM 5638 N N . GLY A 1 707 ? -7.579 -15.685 -6.481 1.00 80.75 707 GLY A N 1
ATOM 5639 C CA . GLY A 1 707 ? -6.390 -15.003 -5.963 1.00 80.75 707 GLY A CA 1
ATOM 5640 C C . GLY A 1 707 ? -6.201 -15.111 -4.447 1.00 80.75 707 GLY A C 1
ATOM 5641 O O . GLY A 1 707 ? -5.181 -14.650 -3.927 1.00 80.75 707 GLY A O 1
ATOM 5642 N N . ASN A 1 708 ? -7.129 -15.735 -3.712 1.00 79.62 708 ASN A N 1
ATOM 5643 C CA . ASN A 1 708 ? -6.976 -15.918 -2.271 1.00 79.62 708 ASN A CA 1
ATOM 5644 C C . ASN A 1 708 ? -5.875 -16.946 -1.949 1.00 79.62 708 ASN A C 1
ATOM 5646 O O . ASN A 1 708 ? -5.776 -18.032 -2.531 1.00 79.62 708 ASN A O 1
ATOM 5650 N N . ARG A 1 709 ? -5.026 -16.595 -0.980 1.00 68.25 709 ARG A N 1
ATOM 5651 C CA . ARG A 1 709 ? -3.856 -17.375 -0.551 1.00 68.25 709 ARG A CA 1
ATOM 5652 C C . ARG A 1 709 ? -4.042 -18.108 0.781 1.00 68.25 709 ARG A C 1
ATOM 5654 O O . ARG A 1 709 ? -3.077 -18.680 1.276 1.00 68.25 709 ARG A O 1
ATOM 5661 N N . LEU A 1 710 ? -5.251 -18.133 1.350 1.00 62.12 710 LEU A N 1
ATOM 5662 C CA . LEU A 1 710 ? -5.565 -18.799 2.628 1.00 62.12 710 LEU A CA 1
ATOM 5663 C C . LEU A 1 710 ? -4.920 -20.188 2.782 1.00 62.12 710 LEU A C 1
ATOM 5665 O O . LEU A 1 710 ? -4.339 -20.485 3.820 1.00 62.12 710 LEU A O 1
ATOM 5669 N N . LEU A 1 711 ? -4.988 -21.028 1.744 1.00 53.38 711 LEU A N 1
ATOM 5670 C CA . LEU A 1 711 ? -4.455 -22.396 1.787 1.00 53.38 711 LEU A CA 1
ATOM 5671 C C . LEU A 1 711 ? -2.918 -22.450 1.820 1.00 53.38 711 LEU A C 1
ATOM 5673 O O . LEU A 1 711 ? -2.354 -23.316 2.488 1.00 53.38 711 LEU A O 1
ATOM 5677 N N . LEU A 1 712 ? -2.243 -21.503 1.159 1.00 59.28 712 LEU A N 1
ATOM 5678 C CA . LEU A 1 712 ? -0.783 -21.364 1.211 1.00 59.28 712 LEU A CA 1
ATOM 5679 C C . LEU A 1 712 ? -0.331 -20.861 2.586 1.00 59.28 712 LEU A C 1
ATOM 5681 O O . LEU A 1 712 ? 0.644 -21.356 3.144 1.00 59.28 712 LEU A O 1
ATOM 5685 N N . GLU A 1 713 ? -1.067 -19.907 3.156 1.00 61.66 713 GLU A N 1
ATOM 5686 C CA . GLU A 1 713 ? -0.778 -19.332 4.475 1.00 61.66 713 GLU A CA 1
ATOM 5687 C C . GLU A 1 713 ? -1.048 -20.321 5.622 1.00 61.66 713 GLU A C 1
ATOM 5689 O O . GLU A 1 713 ? -0.352 -20.281 6.638 1.00 61.66 713 GLU A O 1
ATOM 5694 N N . ALA A 1 714 ? -2.002 -21.240 5.439 1.00 55.00 714 ALA A N 1
ATOM 5695 C CA . ALA A 1 714 ? -2.290 -22.344 6.356 1.00 55.00 714 ALA A CA 1
ATOM 5696 C C . ALA A 1 714 ? -1.371 -23.571 6.162 1.00 55.00 714 ALA A C 1
ATOM 5698 O O . ALA A 1 714 ? -1.432 -24.507 6.957 1.00 55.00 714 ALA A O 1
ATOM 5699 N N . GLY A 1 715 ? -0.523 -23.589 5.124 1.00 52.72 715 GLY A N 1
ATOM 5700 C CA . GLY A 1 715 ? 0.376 -24.709 4.818 1.00 52.72 715 GLY A CA 1
ATOM 5701 C C . GLY A 1 715 ? -0.335 -25.997 4.374 1.00 52.72 715 GLY A C 1
ATOM 5702 O O . GLY A 1 715 ? 0.208 -27.082 4.574 1.00 52.72 715 GLY A O 1
ATOM 5703 N N . LEU A 1 716 ? -1.546 -25.890 3.812 1.00 40.38 716 LEU A N 1
ATOM 5704 C CA . LEU A 1 716 ? -2.468 -27.013 3.570 1.00 40.38 716 LEU A CA 1
ATOM 5705 C C . LEU A 1 716 ? -2.505 -27.551 2.126 1.00 40.38 716 LEU A C 1
ATOM 5707 O O . LEU A 1 716 ? -3.368 -28.366 1.815 1.00 40.38 716 LEU A O 1
ATOM 5711 N N . GLU A 1 717 ? -1.568 -27.182 1.252 1.00 36.12 717 GLU A N 1
ATOM 5712 C CA . GLU A 1 717 ? -1.348 -27.943 0.009 1.00 36.12 717 GLU A CA 1
ATOM 5713 C C . GLU A 1 717 ? -0.365 -29.096 0.299 1.00 36.12 717 GLU A C 1
ATOM 5715 O O . GLU A 1 717 ? 0.858 -28.935 0.234 1.00 36.12 717 GLU A O 1
ATOM 5720 N N . GLN A 1 718 ? -0.923 -30.239 0.725 1.00 29.91 718 GLN A N 1
ATOM 5721 C CA . GLN A 1 718 ? -0.242 -31.541 0.787 1.00 29.91 718 GLN A CA 1
ATOM 5722 C C . GLN A 1 718 ? -0.390 -32.304 -0.523 1.00 29.91 718 GLN A C 1
ATOM 5724 O O . GLN A 1 718 ? -1.529 -32.353 -1.041 1.00 29.91 718 GLN A O 1
#

Secondary structure (DSSP, 8-state):
--TTS-HHHHHHHHHHHHHHHHHHHHHTTTT---EEEEE---HHHHTTTS---HHHHHHHHHHHHHHT-HHHHTTEEEEEE-EEGGGGGSGGGSPEEETTTTEEEEEESS-TT-EEEEEESHHHHHHHHHHHHHH-HHHH-TTEEEEE-SEEEEHHHHHHHHHHHHT-EEEEEE--TTHHHHHHHHHHHS-HHHHHHHHHTTSTT--S--------GGGG-HHHHHHHHHHHHHHHHHHHHTSS-HHHHHHHHHHHHHHHHHHHHHHHHHHHHHHT-SS--HHHHHHHHHHHHHHHHHT-HHHHHHHHHHHHHHHHHHT--TTS---TTHHHHHHHHHHHHHHHHHHS-S--TTS------TT-------GGGGSPPSSHHHHHHHHHHHHHH-HHHHHHHH-HHHHHTT-S-HHHHHHHHHHHHHHHHHTHHHHHHTT----GGGGTT--HHHHHHS-SSPPPPSS--HHHHHHHHHHHHHHHHHHHHHHHHSTT-HHHHHHHHHHHHHHHHHHHHHHHHHHH--STT---GGG--SS-HHHHHHHHGGG-SSHHHHHHHHHHHHHH-EETTEEHHHHHHHHHHHHHHHHHHHHHS--S-TTSPPPGGGPPEEEEEE-TTSSEEEEEEEEE---SSTT---EEEEEEEEEESSS---S-EEEE-TTS--EE-HHHHHHSHHHHHHHHHTS--S--HHHHHHHHHHH--HHHHTT---